Protein AF-A0A8S3T6F4-F1 (afdb_monomer)

Foldseek 3Di:
DDDPPPPPDPPVQQQDKWKKKFFFFFLLQVVQVVQCCVQFVWDWDDDGRMIITIHGLNCLVVNLVRLGTWWMWTFFDKDFQLPFDLDQQVNLQSLLVCLVVGRLPSQVSSLCVQADDPADADSFAPDFDPDLDGADADPPLDDPPPDDPDPPDDPVRVVVVVVVVVVVVVVVVVVVVVVPPPDDDDDDDDDDDPPPVVVVVVVVVVVVVVVVVVVVVVVVVVVVVVVVPPDDDDDDDDDDDDDDDDDDPPADADSNAWEEFEFEDEADDSHSHDRVSSRVSNRSSNCSTRVHHYDPPDGRWYWYWYYYPSMTIITIISDPGISLVVQADQDDPDDDRLSVLLSLVSVVVDDAAAEEEAAAQQLNSNQRSCCVPRVRYAAEYEHQDPVSLVNVVVSQVVQCVVCVVVVHHGGDHHYDYDQLLADPAAFQAHAEYEYEDDQQPRPNHLVVLLVRQLSNVLNCLGRHHAPRHKYKYKYLSPVSNVLSCVLCVLFKDWDDKGFTADPNRGMIITIIDTYNDHRDPVDDRDRDDPDPPDPPPPPPDDDDDD

Structure (mmCIF, N/CA/C/O backbone):
data_AF-A0A8S3T6F4-F1
#
_entry.id   AF-A0A8S3T6F4-F1
#
loop_
_atom_site.group_PDB
_atom_site.id
_atom_site.type_symbol
_atom_site.label_atom_id
_atom_site.label_alt_id
_atom_site.label_comp_id
_atom_site.label_asym_id
_atom_site.label_entity_id
_atom_site.label_seq_id
_atom_site.pdbx_PDB_ins_code
_atom_site.Cartn_x
_atom_site.Cartn_y
_atom_site.Cartn_z
_atom_site.occupancy
_atom_site.B_iso_or_equiv
_atom_site.auth_seq_id
_atom_site.auth_comp_id
_atom_site.auth_asym_id
_atom_site.auth_atom_id
_atom_site.pdbx_PDB_model_num
ATOM 1 N N . MET A 1 1 ? -15.079 15.115 -27.448 1.00 32.78 1 MET A N 1
ATOM 2 C CA . MET A 1 1 ? -14.722 14.180 -28.534 1.00 32.78 1 MET A CA 1
ATOM 3 C C . MET A 1 1 ? -14.204 12.919 -27.876 1.00 32.78 1 MET A C 1
ATOM 5 O O . MET A 1 1 ? -13.242 12.991 -27.125 1.00 32.78 1 MET A O 1
ATOM 9 N N . SER A 1 2 ? -14.937 11.825 -28.042 1.00 28.50 2 SER A N 1
ATOM 10 C CA . SER A 1 2 ? -14.634 10.499 -27.506 1.00 28.50 2 SER A CA 1
ATOM 11 C C . SER A 1 2 ? -13.280 9.999 -28.012 1.00 28.50 2 SER A C 1
ATOM 13 O O . SER A 1 2 ? -12.964 10.148 -29.192 1.00 28.50 2 SER A O 1
ATOM 15 N N . ALA A 1 3 ? -12.480 9.437 -27.105 1.00 27.62 3 ALA A N 1
ATOM 16 C CA . ALA A 1 3 ? -11.196 8.824 -27.418 1.00 27.62 3 ALA A CA 1
ATOM 17 C C . ALA A 1 3 ? -11.380 7.662 -28.414 1.00 27.62 3 ALA A C 1
ATOM 19 O O . ALA A 1 3 ? -12.352 6.915 -28.278 1.00 27.62 3 ALA A O 1
ATOM 20 N N . PRO A 1 4 ? -10.472 7.464 -29.385 1.00 31.56 4 PRO A N 1
ATOM 21 C CA . PRO A 1 4 ? -10.486 6.258 -30.194 1.00 31.56 4 PRO A CA 1
ATOM 22 C C . PRO A 1 4 ? -10.060 5.085 -29.302 1.00 31.56 4 PRO A C 1
ATOM 24 O O . PRO A 1 4 ? -8.898 4.961 -28.914 1.00 31.56 4 PRO A O 1
ATOM 27 N N . THR A 1 5 ? -11.018 4.240 -28.929 1.00 38.88 5 THR A N 1
ATOM 28 C CA . THR A 1 5 ? -10.744 2.914 -28.378 1.00 38.88 5 THR A CA 1
ATOM 29 C C . THR A 1 5 ? -10.064 2.100 -29.468 1.00 38.88 5 THR A C 1
ATOM 31 O O . THR A 1 5 ? -10.650 1.825 -30.514 1.00 38.88 5 THR A O 1
ATOM 34 N N . ASN A 1 6 ? -8.799 1.760 -29.247 1.00 44.47 6 ASN A N 1
ATOM 35 C CA . ASN A 1 6 ? -8.001 0.958 -30.162 1.00 44.47 6 ASN A CA 1
ATOM 36 C C . ASN A 1 6 ? -8.422 -0.519 -30.026 1.00 44.47 6 ASN A C 1
ATOM 38 O O . ASN A 1 6 ? -7.702 -1.333 -29.459 1.00 44.47 6 ASN A O 1
ATOM 42 N N . ASP A 1 7 ? -9.635 -0.844 -30.480 1.00 42.75 7 ASP A N 1
ATOM 43 C CA . ASP A 1 7 ? -10.242 -2.181 -30.362 1.00 42.75 7 ASP A CA 1
ATOM 44 C C . ASP A 1 7 ? -9.826 -3.151 -31.486 1.00 42.75 7 ASP A C 1
ATOM 46 O O . ASP A 1 7 ? -10.358 -4.251 -31.596 1.00 42.75 7 ASP A O 1
ATOM 50 N N . ASN A 1 8 ? -8.817 -2.791 -32.285 1.00 43.25 8 ASN A N 1
ATOM 51 C CA . ASN A 1 8 ? -8.232 -3.649 -33.321 1.00 43.25 8 ASN A CA 1
ATOM 52 C C . ASN A 1 8 ? -7.085 -4.528 -32.780 1.00 43.25 8 ASN A C 1
ATOM 54 O O . ASN A 1 8 ? -6.015 -4.590 -33.380 1.00 43.25 8 ASN A O 1
ATOM 58 N N . MET A 1 9 ? -7.290 -5.208 -31.650 1.00 48.44 9 MET A N 1
ATOM 59 C CA . MET A 1 9 ? -6.456 -6.356 -31.261 1.00 48.44 9 MET A CA 1
ATOM 60 C C . MET A 1 9 ? -7.300 -7.621 -31.372 1.00 48.44 9 MET A C 1
ATOM 62 O O . MET A 1 9 ? -8.424 -7.657 -30.866 1.00 48.44 9 MET A O 1
ATOM 66 N N . SER A 1 10 ? -6.773 -8.645 -32.049 1.00 52.84 10 SER A N 1
ATOM 67 C CA . SER A 1 10 ? -7.457 -9.939 -32.165 1.00 52.84 10 SER A CA 1
ATOM 68 C C . SER A 1 10 ? -7.701 -10.543 -30.774 1.00 52.84 10 SER A C 1
ATOM 70 O O . SER A 1 10 ? -6.951 -10.276 -29.831 1.00 52.84 10 SER A O 1
ATOM 72 N N . THR A 1 11 ? -8.755 -11.345 -30.620 1.00 52.62 11 THR A N 1
ATOM 73 C CA . THR A 1 11 ? -9.091 -12.022 -29.353 1.00 52.62 11 THR A CA 1
ATOM 74 C C . THR A 1 11 ? -7.930 -12.849 -28.791 1.00 52.62 11 THR A C 1
ATOM 76 O O . THR A 1 11 ? -7.793 -12.919 -27.575 1.00 52.62 11 THR A O 1
ATOM 79 N N . ASP A 1 12 ? -7.043 -13.353 -29.652 1.00 56.69 12 ASP A N 1
ATOM 80 C CA . ASP A 1 12 ? -5.862 -14.135 -29.269 1.00 56.69 12 ASP A CA 1
ATOM 81 C C . ASP A 1 12 ? -4.739 -13.281 -28.641 1.00 56.69 12 ASP A C 1
ATOM 83 O O . ASP A 1 12 ? -3.918 -13.787 -27.878 1.00 56.69 12 ASP A O 1
ATOM 87 N N . GLU A 1 13 ? -4.699 -11.967 -28.900 1.00 55.50 13 GLU A N 1
ATOM 88 C CA . GLU A 1 13 ? -3.665 -11.072 -28.354 1.00 55.50 13 GLU A CA 1
ATOM 89 C C . GLU A 1 13 ? -3.994 -10.539 -26.951 1.00 55.50 13 GLU A C 1
ATOM 91 O O . GLU A 1 13 ? -3.082 -10.191 -26.196 1.00 55.50 13 GLU A O 1
ATOM 96 N N . LYS A 1 14 ? -5.279 -10.492 -26.568 1.00 57.66 14 LYS A N 1
ATOM 97 C CA . LYS A 1 14 ? -5.730 -10.009 -25.244 1.00 57.66 14 LYS A CA 1
ATOM 98 C C . LYS A 1 14 ? -5.487 -11.023 -24.111 1.00 57.66 14 LYS A C 1
ATOM 100 O O . LYS A 1 14 ? -5.535 -10.624 -22.940 1.00 57.66 14 LYS A O 1
ATOM 105 N N . ASP A 1 15 ? -5.176 -12.273 -24.463 1.00 73.38 15 ASP A N 1
ATOM 106 C CA . ASP A 1 15 ? -4.877 -13.387 -23.551 1.00 73.38 15 ASP A CA 1
ATOM 107 C C . ASP A 1 15 ? -3.374 -13.618 -23.317 1.00 73.38 15 ASP A C 1
ATOM 109 O O . ASP A 1 15 ? -2.997 -14.432 -22.470 1.00 73.38 15 ASP A O 1
ATOM 113 N N . ILE A 1 16 ? -2.496 -12.869 -23.999 1.00 89.88 16 ILE A N 1
ATOM 114 C CA . ILE A 1 16 ? -1.055 -12.908 -23.726 1.00 89.88 16 ILE A CA 1
ATOM 115 C C . ILE A 1 16 ? -0.820 -12.493 -22.269 1.00 89.88 16 ILE A C 1
ATOM 117 O O . ILE A 1 16 ? -1.254 -11.425 -21.823 1.00 89.88 16 ILE A O 1
ATOM 121 N N . LEU A 1 17 ? -0.135 -13.356 -21.520 1.00 94.56 17 LEU A N 1
ATOM 122 C CA . LEU A 1 17 ? 0.206 -13.112 -20.125 1.00 94.56 17 LEU A CA 1
ATOM 123 C C . LEU A 1 17 ? 1.439 -12.211 -20.029 1.00 94.56 17 LEU A C 1
ATOM 125 O O . LEU A 1 17 ? 2.439 -12.439 -20.703 1.00 94.56 17 LEU A O 1
ATOM 129 N N . CYS A 1 18 ? 1.386 -11.237 -19.129 1.00 96.81 18 CYS A N 1
ATOM 130 C CA . CYS A 1 18 ? 2.529 -10.441 -18.702 1.00 96.81 18 CYS A CA 1
ATOM 131 C C . CYS A 1 18 ? 2.726 -10.560 -17.187 1.00 96.81 18 CYS A C 1
ATOM 133 O O . CYS A 1 18 ? 1.785 -10.862 -16.444 1.00 96.81 18 CYS A O 1
ATOM 135 N N . GLU A 1 19 ? 3.942 -10.282 -16.722 1.00 97.94 19 GLU A N 1
ATOM 136 C CA . GLU A 1 19 ? 4.251 -10.201 -15.296 1.00 97.94 19 GLU A CA 1
ATOM 137 C C . GLU A 1 19 ? 4.238 -8.744 -14.834 1.00 97.94 19 GLU A C 1
ATOM 139 O O . GLU A 1 19 ? 4.953 -7.898 -15.370 1.00 97.94 19 GLU A O 1
ATOM 144 N N . ILE A 1 20 ? 3.428 -8.443 -13.821 1.00 98.19 20 ILE A N 1
ATOM 145 C CA . ILE A 1 20 ? 3.392 -7.138 -13.166 1.00 98.19 20 ILE A CA 1
ATOM 146 C C . ILE A 1 20 ? 4.025 -7.261 -11.791 1.00 98.19 20 ILE A C 1
ATOM 148 O O . ILE A 1 20 ? 3.497 -7.931 -10.908 1.00 98.19 20 ILE A O 1
ATOM 152 N N . GLU A 1 21 ? 5.137 -6.573 -11.585 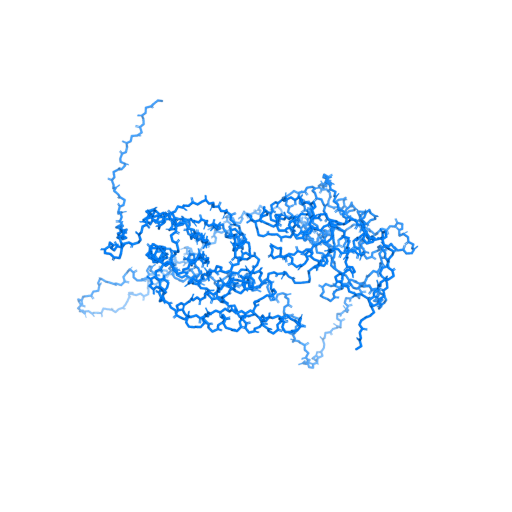1.00 97.56 21 GLU A N 1
ATOM 153 C CA . GLU A 1 21 ? 5.723 -6.405 -10.267 1.00 97.56 21 GLU A CA 1
ATOM 154 C C . GLU A 1 21 ? 5.086 -5.209 -9.562 1.00 97.56 21 GLU A C 1
ATOM 156 O O . GLU A 1 21 ? 5.037 -4.105 -10.104 1.00 97.56 21 GLU A O 1
ATOM 161 N N . ALA A 1 22 ? 4.638 -5.406 -8.325 1.00 97.62 22 ALA A N 1
ATOM 162 C CA . ALA A 1 22 ? 4.055 -4.358 -7.509 1.00 97.62 22 ALA A CA 1
ATOM 163 C C . ALA A 1 22 ? 4.730 -4.259 -6.136 1.00 97.62 22 ALA A C 1
ATOM 165 O O . ALA A 1 22 ? 4.942 -5.263 -5.453 1.00 97.62 22 ALA A O 1
ATOM 166 N N . THR A 1 23 ? 5.050 -3.038 -5.699 1.00 96.06 23 THR A N 1
ATOM 167 C CA . THR A 1 23 ? 5.551 -2.798 -4.338 1.00 96.06 23 THR A CA 1
ATOM 168 C C . THR A 1 23 ? 4.403 -2.786 -3.340 1.00 96.06 23 THR A C 1
ATOM 170 O O . THR A 1 23 ? 3.370 -2.166 -3.591 1.00 96.06 23 THR A O 1
ATOM 173 N N . VAL A 1 24 ? 4.618 -3.404 -2.184 1.00 96.31 24 VAL A N 1
ATOM 174 C CA . VAL A 1 24 ? 3.663 -3.521 -1.076 1.00 96.31 24 VAL A CA 1
ATOM 175 C C . VAL A 1 24 ? 4.376 -3.133 0.219 1.00 96.31 24 VAL A C 1
ATOM 177 O O . VAL A 1 24 ? 5.590 -3.298 0.355 1.00 96.31 24 VAL A O 1
ATOM 180 N N . THR A 1 25 ? 3.636 -2.625 1.204 1.00 95.38 25 THR A N 1
ATOM 181 C CA . THR A 1 25 ? 4.200 -2.416 2.544 1.00 95.38 25 THR A CA 1
ATOM 182 C C . THR A 1 25 ? 4.662 -3.754 3.125 1.00 95.38 25 THR A C 1
ATOM 184 O O . THR A 1 25 ? 3.877 -4.695 3.221 1.00 95.38 25 THR A O 1
ATOM 187 N N . THR A 1 26 ? 5.933 -3.845 3.526 1.00 95.69 26 THR A N 1
ATOM 188 C CA . THR A 1 26 ? 6.491 -5.087 4.077 1.00 95.69 26 THR A CA 1
ATOM 189 C C . THR A 1 26 ? 5.667 -5.582 5.261 1.00 95.69 26 THR A C 1
ATOM 191 O O . THR A 1 26 ? 5.359 -4.786 6.148 1.00 95.69 26 THR A O 1
ATOM 194 N N . GLY A 1 27 ? 5.362 -6.879 5.285 1.00 95.75 27 GLY A N 1
ATOM 195 C CA . GLY A 1 27 ? 4.480 -7.539 6.248 1.00 95.75 27 GLY A CA 1
ATOM 196 C C . GLY A 1 27 ? 3.077 -7.818 5.701 1.00 95.75 27 GLY A C 1
ATOM 197 O O . GLY A 1 27 ? 2.398 -8.711 6.201 1.00 95.75 27 GLY A O 1
ATOM 198 N N . PHE A 1 28 ? 2.645 -7.084 4.673 1.00 97.44 28 PHE A N 1
ATOM 199 C CA . PHE A 1 28 ? 1.325 -7.224 4.054 1.00 97.44 28 PHE A CA 1
ATOM 200 C C . PHE A 1 28 ? 1.338 -7.939 2.704 1.00 97.44 28 PHE A C 1
ATOM 202 O O . PHE A 1 28 ? 0.341 -7.946 1.988 1.00 97.44 28 PHE A O 1
ATOM 209 N N . GLU A 1 29 ? 2.444 -8.565 2.331 1.00 97.75 29 GLU A N 1
ATOM 210 C CA . GLU A 1 29 ? 2.539 -9.287 1.070 1.00 97.75 29 GLU A CA 1
ATOM 211 C C . GLU A 1 29 ? 1.536 -10.453 0.962 1.00 97.75 29 GLU A C 1
ATOM 213 O O . GLU A 1 29 ? 0.907 -10.564 -0.092 1.00 97.75 29 GLU A O 1
ATOM 218 N N . PRO A 1 30 ? 1.267 -11.251 2.022 1.00 97.00 30 PRO A N 1
ATOM 219 C CA . PRO A 1 30 ? 0.198 -12.255 1.984 1.00 97.00 30 PRO A CA 1
ATOM 220 C C . PRO A 1 30 ? -1.181 -11.626 1.760 1.00 97.00 30 PRO A C 1
ATOM 222 O O . PRO A 1 30 ? -1.988 -12.124 0.981 1.00 97.00 30 PRO A O 1
ATOM 225 N N . THR A 1 31 ? -1.426 -10.478 2.393 1.00 97.12 31 THR A N 1
ATOM 226 C CA . THR A 1 31 ? -2.651 -9.702 2.217 1.00 97.12 31 THR A CA 1
ATOM 227 C C . THR A 1 31 ? -2.758 -9.245 0.754 1.00 97.12 31 THR A C 1
ATOM 229 O O . THR A 1 31 ? -3.763 -9.511 0.106 1.00 97.12 31 THR A O 1
ATOM 232 N N . ALA A 1 32 ? -1.728 -8.647 0.164 1.00 97.75 32 ALA A N 1
ATOM 233 C CA . ALA A 1 32 ? -1.758 -8.243 -1.244 1.00 97.75 32 ALA A CA 1
ATOM 234 C C . ALA A 1 32 ? -1.959 -9.421 -2.218 1.00 97.75 32 ALA A C 1
ATOM 236 O O . ALA A 1 32 ? -2.707 -9.292 -3.185 1.00 97.75 32 ALA A O 1
ATOM 237 N N . MET A 1 33 ? -1.342 -10.572 -1.936 1.00 97.88 33 MET A N 1
ATOM 238 C CA . MET A 1 33 ? -1.518 -11.805 -2.706 1.00 97.88 33 MET A CA 1
ATOM 239 C C . MET A 1 33 ? -2.976 -12.276 -2.706 1.00 97.88 33 MET A C 1
ATOM 241 O O . MET A 1 33 ? -3.534 -12.512 -3.771 1.00 97.88 33 MET A O 1
ATOM 245 N N . GLU A 1 34 ? -3.606 -12.371 -1.534 1.00 97.38 34 GLU A N 1
ATOM 246 C CA . GLU A 1 34 ? -5.021 -12.748 -1.417 1.00 97.38 34 GLU A CA 1
ATOM 247 C C . GLU A 1 34 ? -5.935 -11.820 -2.236 1.00 97.38 34 GLU A C 1
ATOM 249 O O . GLU A 1 34 ? -6.798 -12.310 -2.956 1.00 97.38 34 GLU A O 1
ATOM 254 N N . GLU A 1 35 ? -5.718 -10.495 -2.189 1.00 97.75 35 GLU A N 1
ATOM 255 C CA . GLU A 1 35 ? -6.512 -9.541 -2.986 1.00 97.75 35 GLU A CA 1
ATOM 256 C C . GLU A 1 35 ? -6.341 -9.779 -4.489 1.00 97.75 35 GLU A C 1
ATOM 258 O O . GLU A 1 35 ? -7.311 -9.759 -5.246 1.00 97.75 35 GLU A O 1
ATOM 263 N N . ALA A 1 36 ? -5.098 -9.973 -4.927 1.00 97.56 36 ALA A N 1
ATOM 264 C CA . ALA A 1 36 ? -4.776 -10.203 -6.325 1.00 97.56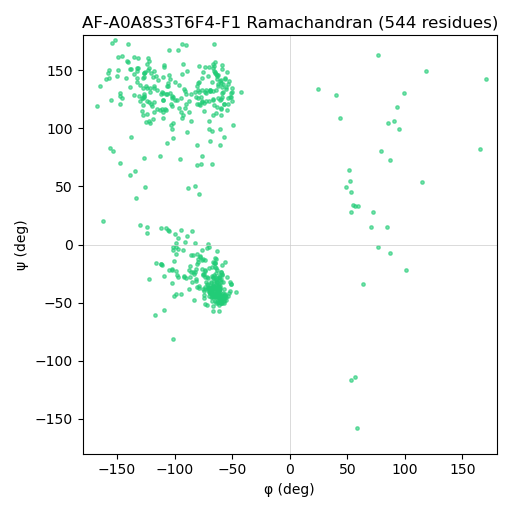 36 ALA A CA 1
ATOM 265 C C . ALA A 1 36 ? -5.411 -11.500 -6.849 1.00 97.56 36 ALA A C 1
ATOM 267 O O . ALA A 1 36 ? -5.987 -11.505 -7.938 1.00 97.56 36 ALA A O 1
ATOM 268 N N . VAL A 1 37 ? -5.356 -12.579 -6.064 1.00 97.44 37 VAL A N 1
ATOM 269 C CA . VAL A 1 37 ? -6.006 -13.854 -6.398 1.00 97.44 37 VAL A CA 1
ATOM 270 C C . VAL A 1 37 ? -7.523 -13.673 -6.466 1.00 97.44 37 VAL A C 1
ATOM 272 O O . VAL A 1 37 ? -8.127 -14.034 -7.471 1.00 97.44 37 VAL A O 1
ATOM 275 N N . GLU A 1 38 ? -8.131 -13.045 -5.457 1.00 96.50 38 GLU A N 1
ATOM 276 C CA . GLU A 1 38 ? -9.580 -12.816 -5.381 1.00 96.50 38 GLU A CA 1
ATOM 277 C C . GLU A 1 38 ? -10.107 -11.977 -6.556 1.00 96.50 38 GLU A C 1
ATOM 279 O O . GLU A 1 38 ? -11.078 -12.352 -7.210 1.00 96.50 38 GLU A O 1
ATOM 284 N N . LYS A 1 39 ? -9.466 -10.839 -6.848 1.00 96.56 39 LYS A N 1
ATOM 285 C CA . LYS A 1 39 ? -9.987 -9.864 -7.819 1.00 96.56 39 LYS A CA 1
ATOM 286 C C . LYS A 1 39 ? -9.581 -10.147 -9.259 1.00 96.56 39 LYS A C 1
ATOM 288 O O . LYS A 1 39 ? -10.281 -9.729 -10.184 1.00 96.56 39 LYS A O 1
ATOM 293 N N . LEU A 1 40 ? -8.432 -10.788 -9.474 1.00 96.38 40 LEU A N 1
ATOM 294 C CA . LEU A 1 40 ? -7.852 -10.945 -10.811 1.00 96.38 40 LEU A CA 1
ATOM 295 C C . LEU A 1 40 ? -7.757 -12.402 -11.263 1.00 96.38 40 LEU A C 1
ATOM 297 O O . LEU A 1 40 ? -7.619 -12.621 -12.472 1.00 96.38 40 LEU A O 1
ATOM 301 N N . ASN A 1 41 ? -7.883 -13.364 -10.339 1.00 94.88 41 ASN A N 1
ATOM 302 C CA . ASN A 1 41 ? -7.570 -14.778 -10.556 1.00 94.88 41 ASN A CA 1
ATOM 303 C C . ASN A 1 41 ? -6.143 -14.956 -11.107 1.00 94.88 41 ASN A C 1
ATOM 305 O O . ASN A 1 41 ? -5.933 -15.622 -12.119 1.00 94.88 41 ASN A O 1
ATOM 309 N N . ALA A 1 42 ? -5.187 -14.245 -10.503 1.00 93.44 42 ALA A N 1
ATOM 310 C CA . ALA A 1 42 ? -3.795 -14.202 -10.939 1.00 93.44 42 ALA A CA 1
ATOM 311 C C . ALA A 1 42 ? -2.938 -15.236 -10.198 1.00 93.44 42 ALA A C 1
ATOM 313 O O . ALA A 1 42 ? -3.135 -15.474 -9.007 1.00 93.44 42 ALA A O 1
ATOM 314 N N . GLU A 1 43 ? -1.930 -15.779 -10.880 1.00 96.25 43 GLU A N 1
ATOM 315 C CA . GLU A 1 43 ? -0.806 -16.441 -10.214 1.00 96.25 43 GLU A CA 1
ATOM 316 C C . GLU A 1 43 ? 0.087 -15.363 -9.589 1.00 96.25 43 GLU A C 1
ATOM 318 O O . GLU A 1 43 ? 0.417 -14.370 -10.246 1.00 96.25 43 GLU A O 1
ATOM 323 N N . VAL A 1 44 ? 0.451 -15.528 -8.316 1.00 97.50 44 VAL A N 1
ATOM 324 C CA . VAL A 1 44 ? 1.190 -14.509 -7.565 1.00 97.50 44 VAL A CA 1
ATOM 325 C C . VAL A 1 44 ? 2.387 -15.128 -6.863 1.00 97.50 44 VAL A C 1
ATOM 327 O O . VAL A 1 44 ? 2.247 -16.074 -6.091 1.00 97.50 44 VAL A O 1
ATOM 330 N N . SER A 1 45 ? 3.561 -14.536 -7.072 1.00 96.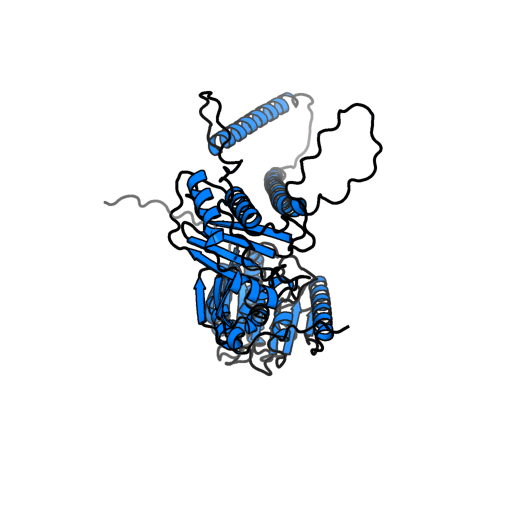69 45 SER A N 1
ATOM 331 C CA . SER A 1 45 ? 4.744 -14.805 -6.257 1.00 96.69 45 SER A CA 1
ATOM 332 C C . SER A 1 45 ? 5.016 -13.644 -5.304 1.00 96.69 45 SER A C 1
ATOM 334 O O . SER A 1 45 ? 4.757 -12.477 -5.607 1.00 96.69 45 SER A O 1
ATOM 336 N N . VAL A 1 46 ? 5.520 -13.973 -4.116 1.00 96.50 46 VAL A N 1
ATOM 337 C CA . VAL A 1 46 ? 5.724 -13.026 -3.019 1.00 96.50 46 VAL A CA 1
ATOM 338 C C . VAL A 1 46 ? 7.204 -12.950 -2.670 1.00 96.50 46 VAL A C 1
ATOM 340 O O . VAL A 1 46 ? 7.885 -13.964 -2.541 1.00 96.50 46 VAL A O 1
ATOM 343 N N . SER A 1 47 ? 7.696 -11.734 -2.464 1.00 92.75 47 SER A N 1
ATOM 344 C CA . SER A 1 47 ? 9.011 -11.466 -1.881 1.00 92.75 47 SER A CA 1
ATOM 345 C C . SER A 1 47 ? 8.908 -10.275 -0.931 1.00 92.75 47 SER A C 1
ATOM 347 O O . SER A 1 47 ? 7.866 -9.632 -0.826 1.00 92.75 47 SER A O 1
ATOM 349 N N . ARG A 1 48 ? 9.969 -9.964 -0.186 1.00 92.00 48 ARG A N 1
ATOM 350 C CA . ARG A 1 48 ? 9.908 -8.903 0.825 1.00 92.00 48 ARG A CA 1
ATOM 351 C C . ARG A 1 48 ? 9.555 -7.542 0.202 1.00 92.00 48 ARG A C 1
ATOM 353 O O . ARG A 1 48 ? 10.330 -6.975 -0.562 1.00 92.00 48 ARG A O 1
ATOM 360 N N . GLY A 1 49 ? 8.414 -6.991 0.605 1.00 93.81 49 GLY A N 1
ATOM 361 C CA . GLY A 1 49 ? 7.857 -5.717 0.152 1.00 93.81 49 GLY A CA 1
ATOM 362 C C . GLY A 1 49 ? 7.341 -5.721 -1.286 1.00 93.81 49 GLY A C 1
ATOM 363 O O . GLY A 1 49 ? 7.172 -4.642 -1.856 1.00 93.81 49 GLY A O 1
ATOM 364 N N . ARG A 1 50 ? 7.150 -6.891 -1.911 1.00 95.31 50 ARG A N 1
ATOM 365 C CA . ARG A 1 50 ? 6.764 -6.992 -3.325 1.00 95.31 50 ARG A CA 1
ATOM 366 C C . ARG A 1 50 ? 5.916 -8.225 -3.615 1.00 95.31 50 ARG A C 1
ATOM 368 O O . ARG A 1 50 ? 6.103 -9.283 -3.018 1.00 95.31 50 ARG A O 1
ATOM 375 N N . ILE A 1 51 ? 5.054 -8.092 -4.612 1.00 97.62 51 ILE A N 1
ATOM 376 C CA . ILE A 1 51 ? 4.379 -9.213 -5.263 1.00 97.62 51 ILE A CA 1
ATOM 377 C C . ILE A 1 51 ? 4.614 -9.135 -6.772 1.00 97.62 51 ILE A C 1
ATOM 379 O O . ILE A 1 51 ? 4.739 -8.037 -7.315 1.00 97.62 51 ILE A O 1
ATOM 383 N N . ILE A 1 52 ? 4.683 -10.277 -7.445 1.00 97.75 52 ILE A N 1
ATOM 384 C CA . ILE A 1 52 ? 4.701 -10.360 -8.909 1.00 97.75 52 ILE A CA 1
ATOM 385 C C . ILE A 1 52 ? 3.457 -11.132 -9.325 1.00 97.75 52 ILE A C 1
ATOM 387 O O . ILE A 1 52 ? 3.250 -12.251 -8.860 1.00 97.75 52 ILE A O 1
ATOM 391 N N . LEU A 1 53 ? 2.626 -10.511 -10.157 1.00 97.75 53 LEU A N 1
ATOM 392 C CA . LEU A 1 53 ? 1.357 -11.042 -10.631 1.00 97.75 53 LEU A CA 1
ATOM 393 C C . LEU A 1 53 ? 1.487 -11.433 -12.099 1.00 97.75 53 LEU A C 1
ATOM 395 O O . LEU A 1 53 ? 1.869 -10.597 -12.916 1.00 97.75 53 LEU A O 1
ATOM 399 N N . LYS A 1 54 ? 1.085 -12.649 -12.453 1.00 97.50 54 LYS A N 1
ATOM 400 C CA . LYS A 1 54 ? 0.933 -13.055 -13.849 1.00 97.50 54 LYS A CA 1
ATOM 401 C C . LYS A 1 54 ? -0.513 -12.841 -14.279 1.00 97.50 54 LYS A C 1
ATOM 403 O O . LYS A 1 54 ? -1.425 -13.476 -13.747 1.00 97.50 54 LYS A O 1
ATOM 408 N N . VAL A 1 55 ? -0.733 -11.917 -15.211 1.00 96.75 55 VAL A N 1
ATOM 409 C CA . VAL A 1 55 ? -2.074 -11.513 -15.663 1.00 96.75 55 VAL A CA 1
ATOM 410 C C . VAL A 1 55 ? -2.119 -11.345 -17.181 1.00 96.75 55 VAL A C 1
ATOM 412 O O . VAL A 1 55 ? -1.107 -10.968 -17.768 1.00 96.75 55 VAL A O 1
ATOM 415 N N . PRO A 1 56 ? -3.277 -11.566 -17.831 1.00 96.50 56 PRO A N 1
ATOM 416 C CA . PRO A 1 56 ? -3.483 -11.138 -19.211 1.00 96.50 56 PRO A CA 1
ATOM 417 C C . PRO A 1 56 ? -3.239 -9.635 -19.355 1.00 96.50 56 PRO A C 1
ATOM 419 O O . PRO A 1 56 ? -3.633 -8.866 -18.470 1.00 96.50 56 PRO A O 1
ATOM 422 N N . ILE A 1 57 ? -2.659 -9.207 -20.479 1.00 95.81 57 ILE A N 1
ATOM 423 C CA . ILE A 1 57 ? -2.401 -7.785 -20.772 1.00 95.81 57 ILE A CA 1
ATOM 424 C C . ILE A 1 57 ? -3.679 -6.946 -20.601 1.00 95.81 57 ILE A C 1
ATOM 426 O O . ILE A 1 57 ? -3.657 -5.897 -19.962 1.00 95.81 57 ILE A O 1
ATOM 430 N N . SER A 1 58 ? -4.830 -7.465 -21.030 1.00 93.56 58 SER A N 1
ATOM 431 C CA . SER A 1 58 ? -6.142 -6.816 -20.870 1.00 93.56 58 SER A CA 1
ATOM 432 C C . SER A 1 58 ? -6.550 -6.513 -19.413 1.00 93.56 58 SER A C 1
ATOM 434 O O . SER A 1 58 ? -7.440 -5.696 -19.166 1.00 93.56 58 SER A O 1
ATOM 436 N N . LYS A 1 59 ? -5.914 -7.145 -18.416 1.00 95.50 59 LYS A N 1
ATOM 437 C CA . LYS A 1 59 ? -6.156 -6.911 -16.982 1.00 95.50 59 LYS A CA 1
ATOM 438 C C . LYS A 1 59 ? -5.134 -5.973 -16.328 1.00 95.50 59 LYS A C 1
ATOM 440 O O . LYS A 1 59 ? -5.280 -5.692 -15.139 1.00 95.50 59 LYS A O 1
ATOM 445 N N . VAL A 1 60 ? -4.153 -5.434 -17.056 1.00 96.38 60 VAL A N 1
ATOM 446 C CA . VAL A 1 60 ? -3.095 -4.571 -16.487 1.00 96.38 60 VAL A CA 1
ATOM 447 C C . VAL A 1 60 ? -3.671 -3.357 -15.752 1.00 96.38 60 VAL A C 1
ATOM 449 O O . VAL A 1 60 ? -3.274 -3.085 -14.619 1.00 96.38 60 VAL A O 1
ATOM 452 N N . LYS A 1 61 ? -4.681 -2.675 -16.317 1.00 95.38 61 LYS A N 1
ATOM 453 C CA . LYS A 1 61 ? -5.369 -1.567 -15.622 1.00 95.38 61 LYS A CA 1
ATOM 454 C C . LYS A 1 61 ? -5.971 -1.987 -14.283 1.00 95.38 61 LYS A C 1
ATOM 456 O O . LYS A 1 61 ? -5.885 -1.230 -13.323 1.00 95.38 61 LYS A O 1
ATOM 461 N N . LYS A 1 62 ? -6.535 -3.195 -14.198 1.00 96.38 62 LYS A N 1
ATOM 462 C CA . LYS A 1 62 ? -7.159 -3.705 -12.967 1.00 96.38 62 LYS A CA 1
ATOM 463 C C . LYS A 1 62 ? -6.133 -3.954 -11.860 1.00 96.38 62 LYS A C 1
ATOM 465 O O . LYS A 1 62 ? -6.467 -3.825 -10.687 1.00 96.38 62 LYS A O 1
ATOM 470 N N . VAL A 1 63 ? -4.869 -4.235 -12.199 1.00 97.38 63 VAL A N 1
ATOM 471 C CA . VAL A 1 63 ? -3.784 -4.301 -11.200 1.00 97.38 63 VAL A CA 1
ATOM 472 C C . VAL A 1 63 ? -3.590 -2.941 -10.521 1.00 97.38 63 VAL A C 1
ATOM 474 O O . VAL A 1 63 ? -3.409 -2.872 -9.307 1.00 97.38 63 VAL A O 1
ATOM 477 N N . LEU A 1 64 ? -3.717 -1.845 -11.277 1.00 96.38 64 LEU A N 1
ATOM 478 C CA . LEU A 1 64 ? -3.645 -0.480 -10.745 1.00 96.38 64 LEU A CA 1
ATOM 479 C C . LEU A 1 64 ? -4.866 -0.078 -9.911 1.00 96.38 64 LEU A C 1
ATOM 481 O O . LEU A 1 64 ? -4.873 1.027 -9.372 1.00 96.38 64 LEU A O 1
ATOM 485 N N . GLU A 1 65 ? -5.882 -0.929 -9.788 1.00 95.50 65 GLU A N 1
ATOM 486 C CA . GLU A 1 65 ? -7.052 -0.715 -8.928 1.00 95.50 65 GLU A CA 1
ATOM 487 C C . GLU A 1 65 ? -6.939 -1.467 -7.596 1.00 95.50 65 GLU A C 1
ATOM 489 O O . GLU A 1 65 ? -7.740 -1.232 -6.690 1.00 95.50 65 GLU A O 1
ATOM 494 N N . LEU A 1 66 ? -5.928 -2.332 -7.440 1.00 97.19 66 LEU A N 1
ATOM 495 C CA . LEU A 1 66 ? -5.658 -3.006 -6.175 1.00 97.19 66 LEU A CA 1
ATOM 496 C C . LEU A 1 66 ? -5.371 -1.972 -5.076 1.00 97.19 66 LEU A C 1
ATOM 498 O O . LEU A 1 66 ? -4.692 -0.952 -5.287 1.00 97.19 66 LEU A O 1
ATOM 502 N N . GLY A 1 67 ? -5.920 -2.231 -3.891 1.00 96.56 67 GLY A N 1
ATOM 503 C CA . GLY A 1 67 ? -5.780 -1.359 -2.730 1.00 96.56 67 GLY A CA 1
ATOM 504 C C . GLY A 1 67 ? -4.489 -1.614 -1.952 1.00 96.56 67 GLY A C 1
ATOM 505 O O . GLY A 1 67 ? -4.006 -0.718 -1.262 1.00 96.56 67 GLY A O 1
ATOM 506 N N . CYS A 1 68 ? -3.903 -2.812 -2.068 1.00 96.94 68 CYS A N 1
ATOM 507 C CA . CYS A 1 68 ? -2.706 -3.192 -1.318 1.00 96.94 68 CYS A CA 1
ATOM 508 C C . CYS A 1 68 ? -1.380 -2.668 -1.899 1.00 96.94 68 CYS A C 1
ATOM 510 O O . CYS A 1 68 ? -0.367 -2.707 -1.196 1.00 96.94 68 CYS A O 1
ATOM 512 N N . VAL A 1 69 ? -1.361 -2.221 -3.159 1.00 96.75 69 VAL A N 1
ATOM 513 C CA . VAL A 1 69 ? -0.131 -1.944 -3.925 1.00 96.75 69 VAL A CA 1
ATOM 514 C C . VAL A 1 69 ? 0.177 -0.449 -4.046 1.00 96.75 69 VAL A C 1
ATOM 516 O O . VAL A 1 69 ? -0.721 0.373 -4.216 1.00 96.75 69 VAL A O 1
ATOM 519 N N . ASP A 1 70 ? 1.465 -0.101 -3.989 1.00 95.00 70 ASP A N 1
ATOM 520 C CA . ASP A 1 70 ? 1.968 1.281 -4.016 1.00 95.00 70 ASP A CA 1
ATOM 521 C C . ASP A 1 70 ? 2.494 1.713 -5.395 1.00 95.00 70 ASP A C 1
ATOM 523 O O . ASP A 1 70 ? 2.243 2.834 -5.822 1.00 95.00 70 ASP A O 1
ATOM 527 N N . ASN A 1 71 ? 3.274 0.884 -6.081 1.00 96.38 71 ASN A N 1
ATOM 528 C CA . ASN A 1 71 ? 3.848 1.182 -7.398 1.00 96.38 71 ASN A CA 1
ATOM 529 C C . ASN A 1 71 ? 3.819 -0.099 -8.212 1.00 96.38 71 ASN A C 1
ATOM 531 O O . ASN A 1 71 ? 4.050 -1.165 -7.641 1.00 96.38 71 ASN A O 1
ATOM 535 N N . CYS A 1 72 ? 3.561 0.006 -9.510 1.00 97.88 72 CYS A N 1
ATOM 536 C CA . CYS A 1 72 ? 3.449 -1.147 -10.396 1.00 97.88 72 CYS A CA 1
ATOM 537 C C . CYS A 1 72 ? 4.357 -0.974 -11.610 1.00 97.88 72 CYS A C 1
ATOM 539 O O . CYS A 1 72 ? 4.495 0.130 -12.143 1.00 97.88 72 CYS A O 1
ATOM 541 N N . TYR A 1 73 ? 4.934 -2.082 -12.056 1.00 97.44 73 TYR A N 1
ATOM 542 C CA . TYR A 1 73 ? 5.866 -2.151 -13.170 1.00 97.44 73 TYR A CA 1
ATOM 543 C C . TYR A 1 73 ? 5.543 -3.390 -13.996 1.00 97.44 73 TYR A C 1
ATOM 545 O O . TYR A 1 73 ? 5.352 -4.457 -13.420 1.00 97.44 73 TYR A O 1
ATOM 553 N N . VAL A 1 74 ? 5.510 -3.284 -15.322 1.00 98.00 74 VAL A N 1
ATOM 554 C CA . VAL A 1 74 ? 5.534 -4.489 -16.161 1.00 98.00 74 VAL A CA 1
ATOM 555 C C . VAL A 1 74 ? 6.966 -4.998 -16.217 1.00 98.00 74 VAL A C 1
ATOM 557 O O . VAL A 1 74 ? 7.866 -4.269 -16.632 1.00 98.00 74 VAL A O 1
ATOM 560 N N . LEU A 1 75 ? 7.186 -6.224 -15.754 1.00 97.62 75 LEU A N 1
ATOM 561 C CA . LEU A 1 75 ? 8.479 -6.884 -15.797 1.00 97.62 75 LEU A CA 1
ATOM 562 C C . LEU A 1 75 ? 8.701 -7.438 -17.205 1.00 97.62 75 LEU A C 1
ATOM 564 O O . LEU A 1 75 ? 7.868 -8.162 -17.738 1.00 97.62 75 LEU A O 1
ATOM 568 N N . MET A 1 76 ? 9.824 -7.071 -17.809 1.00 97.81 76 MET A N 1
ATOM 569 C CA . MET A 1 76 ? 10.160 -7.429 -19.190 1.00 97.81 76 MET A CA 1
ATOM 570 C C . MET A 1 76 ? 11.287 -8.451 -19.244 1.00 97.81 76 MET A C 1
ATOM 572 O O . MET A 1 76 ? 11.421 -9.200 -20.204 1.00 97.81 76 MET A O 1
ATOM 576 N N . THR A 1 77 ? 12.153 -8.462 -18.232 1.00 96.88 77 THR A N 1
ATOM 577 C CA . THR A 1 77 ? 13.244 -9.429 -18.119 1.00 96.88 77 THR A CA 1
ATOM 578 C C . THR A 1 77 ? 13.671 -9.571 -16.674 1.00 96.88 77 THR A C 1
ATOM 580 O O . THR A 1 77 ? 13.749 -8.586 -15.935 1.00 96.88 77 THR A O 1
ATOM 583 N N . LYS A 1 78 ? 14.011 -10.803 -16.303 1.00 95.81 78 LYS A N 1
ATOM 584 C CA . LYS A 1 78 ? 14.685 -11.151 -15.060 1.00 95.81 78 LYS A CA 1
ATOM 585 C C . LYS A 1 78 ? 15.879 -12.035 -15.395 1.00 95.81 78 LYS A C 1
ATOM 587 O O . LYS A 1 78 ? 15.713 -13.083 -16.010 1.00 95.81 78 LYS A O 1
ATOM 592 N N . VAL A 1 79 ? 17.065 -11.619 -14.973 1.00 96.12 79 VAL A N 1
ATOM 593 C CA . VAL A 1 79 ? 18.289 -12.411 -15.070 1.00 96.12 79 VAL A CA 1
ATOM 594 C C . VAL A 1 79 ? 18.778 -12.662 -13.659 1.00 96.12 79 VAL A C 1
ATOM 596 O O . VAL A 1 79 ? 19.137 -11.720 -12.954 1.00 96.12 79 VAL A O 1
ATOM 599 N N . SER A 1 80 ? 18.752 -13.926 -13.252 1.00 94.12 80 SER A N 1
ATOM 600 C CA . SER A 1 80 ? 19.362 -14.350 -11.999 1.00 94.12 80 SER A CA 1
ATOM 601 C C . SER A 1 80 ? 20.812 -14.734 -12.209 1.00 94.12 80 SER A C 1
ATOM 603 O O . SER A 1 80 ? 21.168 -15.203 -13.288 1.00 94.12 80 SER A O 1
ATOM 605 N N . ASP A 1 81 ? 21.629 -14.532 -11.176 1.00 92.50 81 ASP A N 1
ATOM 606 C CA . ASP A 1 81 ? 23.076 -14.761 -11.241 1.00 92.50 81 ASP A CA 1
ATOM 607 C C . ASP A 1 81 ? 23.714 -14.028 -12.439 1.00 92.50 81 ASP A C 1
ATOM 609 O O . ASP A 1 81 ? 24.379 -14.598 -13.305 1.00 92.50 81 ASP A O 1
ATOM 613 N N . PHE A 1 82 ? 23.477 -12.716 -12.510 1.00 93.75 82 PHE A N 1
ATOM 614 C CA . PHE A 1 82 ? 24.075 -11.826 -13.499 1.00 93.75 82 PHE A CA 1
ATOM 615 C C . PHE A 1 82 ? 25.600 -11.739 -13.341 1.00 93.75 82 PHE A C 1
ATOM 617 O O . PHE A 1 82 ? 26.257 -11.268 -14.259 1.00 93.75 82 PHE A O 1
ATOM 624 N N . LYS A 1 83 ? 26.195 -12.232 -12.245 1.00 90.88 83 LYS A N 1
ATOM 625 C CA . LYS A 1 83 ? 27.651 -12.320 -12.019 1.00 90.88 83 LYS A CA 1
ATOM 626 C C . LYS A 1 83 ? 28.370 -10.995 -12.250 1.00 90.88 83 LYS A C 1
ATOM 628 O O . LYS A 1 83 ? 29.150 -10.890 -13.195 1.00 90.88 83 LYS A O 1
ATOM 633 N N . PHE A 1 84 ? 28.097 -9.964 -11.458 1.00 93.31 84 PHE A N 1
ATOM 634 C CA . PHE A 1 84 ? 28.836 -8.709 -11.624 1.00 93.31 84 PHE A CA 1
ATOM 635 C C . PHE A 1 84 ? 30.343 -8.911 -11.394 1.00 93.31 84 PHE A C 1
ATOM 637 O O . PHE A 1 84 ? 30.754 -9.668 -10.518 1.00 93.31 84 PHE A O 1
ATOM 644 N N . SER A 1 85 ? 31.156 -8.235 -12.206 1.00 91.19 85 SER A N 1
ATOM 645 C CA . SER A 1 85 ? 32.620 -8.293 -12.146 1.00 91.19 85 SER A CA 1
ATOM 646 C C . SER A 1 85 ? 33.171 -7.170 -11.263 1.00 91.19 85 SER A C 1
ATOM 648 O O . SER A 1 85 ? 32.551 -6.109 -11.111 1.00 91.19 85 SER A O 1
ATOM 650 N N . GLU A 1 86 ? 34.367 -7.375 -10.706 1.00 90.12 86 GLU A N 1
ATOM 651 C CA . GLU A 1 86 ? 35.130 -6.293 -10.069 1.00 90.12 86 GLU A CA 1
ATOM 652 C C . GLU A 1 86 ? 35.527 -5.215 -11.088 1.00 90.12 86 GLU A C 1
ATOM 654 O O . GLU A 1 86 ? 35.674 -4.049 -10.716 1.00 90.12 86 GLU A O 1
ATOM 659 N N . ASP A 1 87 ? 35.617 -5.574 -12.376 1.00 92.94 87 ASP A N 1
ATOM 660 C CA . ASP A 1 87 ? 35.728 -4.609 -13.462 1.00 92.94 87 ASP A CA 1
ATOM 661 C C . ASP A 1 87 ? 34.368 -3.932 -13.715 1.00 92.94 87 ASP A C 1
ATOM 663 O O . ASP A 1 87 ? 33.364 -4.539 -14.115 1.00 92.94 87 ASP A O 1
ATOM 667 N N . GLU A 1 88 ? 34.347 -2.626 -13.458 1.00 94.19 88 GLU A N 1
ATOM 668 C CA . GLU A 1 88 ? 33.191 -1.769 -13.676 1.00 94.19 88 GLU A CA 1
ATOM 669 C C . GLU A 1 88 ? 32.799 -1.692 -15.161 1.00 94.19 88 GLU A C 1
ATOM 671 O O . GLU A 1 88 ? 31.608 -1.751 -15.472 1.00 94.19 88 GLU A O 1
ATOM 676 N N . LEU A 1 89 ? 33.759 -1.591 -16.088 1.00 94.94 89 LEU A N 1
ATOM 677 C CA . LEU A 1 89 ? 33.470 -1.477 -17.523 1.00 94.94 89 LEU A CA 1
ATOM 678 C C . LEU A 1 89 ? 32.869 -2.763 -18.075 1.00 94.94 89 LEU A C 1
ATOM 680 O O . LEU A 1 89 ? 31.910 -2.698 -18.843 1.00 94.94 89 LEU A O 1
ATOM 684 N N . GLU A 1 90 ? 33.377 -3.916 -17.643 1.00 95.12 90 GLU A N 1
ATOM 685 C CA . GLU A 1 90 ? 32.815 -5.218 -18.000 1.00 95.12 90 GLU A CA 1
ATOM 686 C C . GLU A 1 90 ? 31.358 -5.327 -17.522 1.00 95.12 90 GLU A C 1
ATOM 688 O O . GLU A 1 90 ? 30.452 -5.629 -18.304 1.00 95.12 90 GLU A O 1
ATOM 693 N N . SER A 1 91 ? 31.108 -4.993 -16.251 1.00 95.50 91 SER A N 1
ATOM 694 C CA . SER A 1 91 ? 29.762 -4.992 -15.667 1.00 95.50 91 SER A CA 1
ATOM 695 C C . SER A 1 91 ? 28.807 -4.055 -16.414 1.00 95.50 91 SER A C 1
ATOM 697 O O . SER A 1 91 ? 27.663 -4.422 -16.698 1.00 95.50 91 SER A O 1
ATOM 699 N N . MET A 1 92 ? 29.268 -2.853 -16.776 1.00 96.38 92 MET A N 1
ATOM 700 C CA . MET A 1 92 ? 28.480 -1.903 -17.564 1.00 96.38 92 MET A CA 1
ATOM 701 C C . MET A 1 92 ? 28.243 -2.404 -18.989 1.00 96.38 92 MET A C 1
ATOM 703 O O . MET A 1 92 ? 27.126 -2.281 -19.483 1.00 96.38 92 MET A O 1
ATOM 707 N N . GLY A 1 93 ? 29.246 -2.996 -19.639 1.00 95.62 93 GLY A N 1
ATOM 708 C CA . GLY A 1 93 ? 29.118 -3.584 -20.973 1.00 95.62 93 GLY A CA 1
ATOM 709 C C . GLY A 1 93 ? 28.029 -4.653 -21.010 1.00 95.62 93 GLY A C 1
ATOM 710 O O . GLY A 1 93 ? 27.147 -4.619 -21.866 1.00 95.62 93 GLY A O 1
ATOM 711 N N . ARG A 1 94 ? 28.001 -5.528 -20.000 1.00 95.69 94 ARG A N 1
ATOM 712 C CA . ARG A 1 94 ? 26.966 -6.562 -19.862 1.00 95.69 94 ARG A CA 1
ATOM 713 C C . ARG A 1 94 ? 25.576 -5.977 -19.619 1.00 95.69 94 ARG A C 1
ATOM 715 O O . ARG A 1 94 ? 24.612 -6.437 -20.228 1.00 95.69 94 ARG A O 1
ATOM 722 N N . LEU A 1 95 ? 25.449 -4.951 -18.770 1.00 96.69 95 LEU A N 1
ATOM 723 C CA . LEU A 1 95 ? 24.168 -4.253 -18.577 1.00 96.69 95 LEU A CA 1
ATOM 724 C C . LEU A 1 95 ? 23.673 -3.603 -19.875 1.00 96.69 95 LEU A C 1
ATOM 726 O O . LEU A 1 95 ? 22.479 -3.640 -20.154 1.00 96.69 95 LEU A O 1
ATOM 730 N N . ARG A 1 96 ? 24.567 -3.015 -20.676 1.00 97.19 96 ARG A N 1
ATOM 731 C CA . ARG A 1 96 ? 24.210 -2.427 -21.976 1.00 97.19 96 ARG A CA 1
ATOM 732 C C . ARG A 1 96 ? 23.714 -3.494 -22.945 1.00 97.19 96 ARG A C 1
ATOM 734 O O . ARG A 1 96 ? 22.685 -3.291 -23.582 1.00 97.19 96 ARG A O 1
ATOM 741 N N . GLU A 1 97 ? 24.404 -4.628 -23.011 1.00 95.81 97 GLU A N 1
ATOM 742 C CA . GLU A 1 97 ? 24.045 -5.745 -23.889 1.00 95.81 97 GLU A CA 1
ATOM 743 C C . GLU A 1 97 ? 22.662 -6.328 -23.564 1.00 95.81 97 GLU A C 1
ATOM 745 O O . GLU A 1 97 ? 21.903 -6.684 -24.468 1.00 95.81 97 GLU A O 1
ATOM 750 N N . LEU A 1 98 ? 22.279 -6.327 -22.280 1.00 96.44 98 LEU A N 1
ATOM 751 C CA . LEU A 1 98 ? 20.975 -6.807 -21.815 1.00 96.44 98 LEU A CA 1
ATOM 752 C C . LEU A 1 98 ? 19.797 -6.165 -22.570 1.00 96.44 98 LEU A C 1
ATOM 754 O O . LEU A 1 98 ? 18.802 -6.850 -22.803 1.00 96.44 98 LEU A O 1
ATOM 758 N N . VAL A 1 99 ? 19.914 -4.901 -23.012 1.00 97.25 99 VAL A N 1
ATOM 759 C CA . VAL A 1 99 ? 18.866 -4.167 -23.755 1.00 97.25 99 VAL A CA 1
ATOM 760 C C . VAL A 1 99 ? 18.332 -4.955 -24.956 1.00 97.25 99 VAL A C 1
ATOM 762 O O . VAL A 1 99 ? 17.138 -4.868 -25.242 1.00 97.25 99 VAL A O 1
ATOM 765 N N . ARG A 1 100 ? 19.178 -5.748 -25.630 1.00 94.88 100 ARG A N 1
ATOM 766 C CA . ARG A 1 100 ? 18.780 -6.549 -26.802 1.00 94.88 100 ARG A CA 1
ATOM 767 C C . ARG A 1 100 ? 17.881 -7.733 -26.461 1.00 94.88 100 ARG A C 1
ATOM 769 O O . ARG A 1 100 ? 17.095 -8.155 -27.299 1.00 94.88 100 ARG A O 1
ATOM 776 N N . SER A 1 101 ? 18.028 -8.272 -25.255 1.00 94.31 101 SER A N 1
ATOM 777 C CA . SER A 1 101 ? 17.271 -9.434 -24.772 1.00 94.31 101 SER A CA 1
ATOM 778 C C . SER A 1 101 ? 16.002 -9.061 -24.006 1.00 94.31 101 SER A C 1
ATOM 780 O O . SER A 1 101 ? 15.243 -9.944 -23.617 1.00 94.31 101 SER A O 1
ATOM 782 N N . VAL A 1 102 ? 15.777 -7.763 -23.781 1.00 97.38 102 VAL A N 1
ATOM 783 C CA . VAL A 1 102 ? 14.600 -7.275 -23.067 1.00 97.38 102 VAL A CA 1
ATOM 784 C C . VAL A 1 102 ? 13.334 -7.481 -23.903 1.00 97.38 102 VAL A C 1
ATOM 786 O O . VAL A 1 102 ? 13.304 -7.124 -25.080 1.00 97.38 102 VAL A O 1
ATOM 789 N N . ASP A 1 103 ? 12.270 -8.015 -23.293 1.00 97.06 103 ASP A N 1
ATOM 790 C CA . ASP A 1 103 ? 10.969 -8.201 -23.953 1.00 97.06 103 ASP A CA 1
ATOM 791 C C . ASP A 1 103 ? 10.194 -6.877 -24.070 1.00 97.06 103 ASP A C 1
ATOM 793 O O . ASP A 1 103 ? 9.255 -6.570 -23.324 1.00 97.06 103 ASP A O 1
ATOM 797 N N . TRP A 1 104 ? 10.631 -6.050 -25.017 1.00 97.44 104 TRP A N 1
ATOM 798 C CA . TRP A 1 104 ? 10.011 -4.766 -25.332 1.00 97.44 104 TRP A CA 1
ATOM 799 C C . TRP A 1 104 ? 8.608 -4.898 -25.922 1.00 97.44 104 TRP A C 1
ATOM 801 O O . TRP A 1 104 ? 7.802 -3.989 -25.737 1.00 97.44 104 TRP A O 1
ATOM 811 N N . GLU A 1 105 ? 8.295 -6.006 -26.598 1.00 95.31 105 GLU A N 1
ATOM 812 C CA . GLU A 1 105 ? 6.982 -6.228 -27.209 1.00 95.31 105 GLU A CA 1
ATOM 813 C C . GLU A 1 105 ? 5.908 -6.372 -26.131 1.00 95.31 105 GLU A C 1
ATOM 815 O O . GLU A 1 105 ? 4.975 -5.564 -26.082 1.00 95.31 105 GLU A O 1
ATOM 820 N N . THR A 1 106 ? 6.068 -7.332 -25.216 1.00 95.25 106 THR A N 1
ATOM 821 C CA . THR A 1 106 ? 5.116 -7.537 -24.114 1.00 95.25 106 THR A CA 1
ATOM 822 C C . THR A 1 106 ? 5.077 -6.318 -23.194 1.00 95.25 106 THR A C 1
ATOM 824 O O . THR A 1 106 ? 3.996 -5.852 -22.823 1.00 95.25 106 THR A O 1
ATOM 827 N N . GLY A 1 107 ? 6.245 -5.745 -22.875 1.00 96.56 107 GLY A N 1
ATOM 828 C CA . GLY A 1 107 ? 6.361 -4.562 -22.023 1.00 96.56 107 GLY A CA 1
ATOM 829 C C . GLY A 1 107 ? 5.597 -3.352 -22.561 1.00 96.56 107 GLY A C 1
ATOM 830 O O . GLY A 1 107 ? 4.802 -2.747 -21.840 1.00 96.56 107 GLY A O 1
ATOM 831 N N . LEU A 1 108 ? 5.791 -3.004 -23.837 1.00 96.88 108 LEU A N 1
ATOM 832 C CA . LEU A 1 108 ? 5.112 -1.859 -24.447 1.00 96.88 108 LEU A CA 1
ATOM 833 C C . LEU A 1 108 ? 3.624 -2.123 -24.682 1.00 96.88 108 LEU A C 1
ATOM 835 O O . LEU A 1 108 ? 2.834 -1.194 -24.525 1.00 96.88 108 LEU A O 1
ATOM 839 N N . ARG A 1 109 ? 3.214 -3.358 -25.005 1.00 95.06 109 ARG A N 1
ATOM 840 C CA . ARG A 1 109 ? 1.787 -3.720 -25.084 1.00 95.06 109 ARG A CA 1
ATOM 841 C C . ARG A 1 109 ? 1.088 -3.505 -23.739 1.00 95.06 109 ARG A C 1
ATOM 843 O O . ARG A 1 109 ? 0.087 -2.798 -23.689 1.00 95.06 109 ARG A O 1
ATOM 850 N N . ALA A 1 110 ? 1.655 -4.019 -22.647 1.00 96.12 110 ALA A N 1
ATOM 851 C CA . ALA A 1 110 ? 1.124 -3.809 -21.299 1.00 96.12 110 ALA A CA 1
ATOM 852 C C . ALA A 1 110 ? 1.143 -2.330 -20.877 1.00 96.12 110 ALA A C 1
ATOM 854 O O . ALA A 1 110 ? 0.184 -1.836 -20.288 1.00 96.12 110 ALA A O 1
ATOM 855 N N . TRP A 1 111 ? 2.210 -1.595 -21.202 1.00 96.94 111 TRP A N 1
ATOM 856 C CA . TRP A 1 111 ? 2.306 -0.162 -20.911 1.00 96.94 111 TRP A CA 1
ATOM 857 C C . TRP A 1 111 ? 1.223 0.652 -21.637 1.00 96.94 111 TRP A C 1
ATOM 859 O O . TRP A 1 111 ? 0.644 1.562 -21.039 1.00 96.94 111 TRP A O 1
ATOM 869 N N . ARG A 1 112 ? 0.892 0.289 -22.886 1.00 95.25 112 ARG A N 1
ATOM 870 C CA . ARG A 1 112 ? -0.151 0.948 -23.693 1.00 95.25 112 ARG A CA 1
ATOM 871 C C . ARG A 1 112 ? -1.567 0.757 -23.166 1.00 95.25 112 ARG A C 1
ATOM 873 O O . ARG A 1 112 ? -2.442 1.552 -23.499 1.00 95.25 112 ARG A O 1
ATOM 880 N N . GLU A 1 113 ? -1.801 -0.250 -22.327 1.00 94.75 113 GLU A N 1
ATOM 881 C CA . GLU A 1 113 ? -3.067 -0.330 -21.607 1.00 94.75 113 GLU A CA 1
ATOM 882 C C . GLU A 1 113 ? -3.219 0.902 -20.717 1.00 94.75 113 GLU A C 1
ATOM 884 O O . GLU A 1 113 ? -4.264 1.534 -20.706 1.00 94.75 113 GLU A O 1
ATOM 889 N N . VAL A 1 114 ? -2.171 1.318 -20.011 1.00 95.12 114 VAL A N 1
ATOM 890 C CA . VAL A 1 114 ? -2.257 2.405 -19.026 1.00 95.12 114 VAL A CA 1
ATOM 891 C C . VAL A 1 114 ? -2.039 3.780 -19.651 1.00 95.12 114 VAL A C 1
ATOM 893 O O . VAL A 1 114 ? -2.705 4.744 -19.268 1.00 95.12 114 VAL A O 1
ATOM 896 N N . PHE A 1 115 ? -1.114 3.882 -20.601 1.00 94.88 115 PHE A N 1
ATOM 897 C CA . PHE A 1 115 ? -0.677 5.147 -21.174 1.00 94.88 115 PHE A CA 1
ATOM 898 C C . PHE A 1 115 ? -0.850 5.179 -22.686 1.00 94.88 115 PHE A C 1
ATOM 900 O O . PHE A 1 115 ? -0.728 4.178 -23.379 1.00 94.88 115 PHE A O 1
ATOM 907 N N . THR A 1 116 ? -1.073 6.374 -23.217 1.00 90.25 116 THR A N 1
ATOM 908 C CA . THR A 1 116 ? -1.172 6.608 -24.658 1.00 90.25 116 THR A CA 1
ATOM 909 C C . THR A 1 116 ? -0.014 7.474 -25.124 1.00 90.25 116 THR A C 1
ATOM 911 O O . THR A 1 116 ? 0.335 8.448 -24.457 1.00 90.25 116 THR A O 1
ATOM 914 N N . PHE A 1 117 ? 0.522 7.174 -26.303 1.00 90.50 117 PHE A N 1
ATOM 915 C CA . PHE A 1 117 ? 1.460 8.035 -27.018 1.00 90.50 117 PHE A CA 1
ATOM 916 C C . PHE A 1 117 ? 0.890 8.364 -28.399 1.00 90.50 117 PHE A C 1
ATOM 918 O O . PHE A 1 117 ? 0.095 7.595 -28.937 1.00 90.50 117 PHE A O 1
ATOM 925 N N . LYS A 1 118 ? 1.254 9.526 -28.958 1.00 87.62 118 LYS A N 1
ATOM 926 C CA . LYS A 1 118 ? 0.637 10.053 -30.191 1.00 87.62 118 LYS A CA 1
ATOM 927 C C . LYS A 1 118 ? 0.820 9.128 -31.397 1.00 87.62 118 LYS A C 1
ATOM 929 O O . LYS A 1 118 ? -0.032 9.120 -32.278 1.00 87.62 118 LYS A O 1
ATOM 934 N N . GLN A 1 119 ? 1.918 8.379 -31.435 1.00 85.69 119 GLN A N 1
ATOM 935 C CA . GLN A 1 119 ? 2.248 7.446 -32.509 1.00 85.69 119 GLN A CA 1
ATOM 936 C C . GLN A 1 119 ? 2.464 6.028 -31.967 1.00 85.69 119 GLN A C 1
ATOM 938 O O . GLN A 1 119 ? 2.710 5.853 -30.770 1.00 85.69 119 GLN A O 1
ATOM 943 N N . PRO A 1 120 ? 2.384 4.990 -32.816 1.00 86.12 120 PRO A N 1
ATOM 944 C CA . PRO A 1 120 ? 2.789 3.647 -32.427 1.00 86.12 120 PRO A CA 1
ATOM 945 C C . PRO A 1 120 ? 4.263 3.623 -32.000 1.00 86.12 120 PRO A C 1
ATOM 947 O O . PRO A 1 120 ? 5.137 4.117 -32.706 1.00 86.12 120 PRO A O 1
ATOM 950 N N . ILE A 1 121 ? 4.546 3.036 -30.838 1.00 91.44 121 ILE A N 1
ATOM 951 C CA . ILE A 1 121 ? 5.919 2.886 -30.338 1.00 91.44 121 ILE A CA 1
ATOM 952 C C . ILE A 1 121 ? 6.443 1.518 -30.759 1.00 91.44 121 ILE A C 1
ATOM 954 O O . ILE A 1 121 ? 6.008 0.517 -30.199 1.00 91.44 121 ILE A O 1
ATOM 958 N N . ASN A 1 122 ? 7.375 1.448 -31.705 1.00 91.06 122 ASN A N 1
ATOM 959 C CA . ASN A 1 122 ? 7.950 0.166 -32.118 1.00 91.06 122 ASN A CA 1
ATOM 960 C C . ASN A 1 122 ? 8.696 -0.513 -30.955 1.00 91.06 122 ASN A C 1
ATOM 962 O O . ASN A 1 122 ? 9.458 0.127 -30.232 1.00 91.06 122 ASN A O 1
ATOM 966 N N . SER A 1 123 ? 8.488 -1.820 -30.796 1.00 91.75 123 SER A N 1
ATOM 967 C CA . SER A 1 123 ? 9.160 -2.662 -29.794 1.00 91.75 123 SER A CA 1
ATOM 968 C C . SER A 1 123 ? 10.569 -3.087 -30.183 1.00 91.75 123 SER A C 1
ATOM 970 O O . SER A 1 123 ? 11.338 -3.551 -29.349 1.00 91.75 123 SER A O 1
ATOM 972 N N . LYS A 1 124 ? 10.935 -2.884 -31.444 1.00 92.25 124 LYS A N 1
ATOM 973 C CA . LYS A 1 124 ? 12.278 -3.079 -31.974 1.00 92.25 124 LYS A CA 1
ATOM 974 C C . LYS A 1 124 ? 12.617 -1.934 -32.926 1.00 92.25 124 LYS A C 1
ATOM 976 O O . LYS A 1 124 ? 11.703 -1.377 -33.539 1.00 92.25 124 LYS A O 1
ATOM 981 N N . PRO A 1 125 ? 13.894 -1.562 -33.061 1.00 88.75 125 PRO A N 1
ATOM 982 C CA . PRO A 1 125 ? 14.309 -0.619 -34.085 1.00 88.75 125 PRO A CA 1
ATOM 983 C C . PRO A 1 125 ? 14.136 -1.215 -35.483 1.00 88.75 125 PRO A C 1
ATOM 985 O O . PRO A 1 125 ? 14.188 -2.433 -35.657 1.00 88.75 125 PRO A O 1
ATOM 988 N N . ASP A 1 126 ? 13.993 -0.342 -36.481 1.00 84.19 126 ASP A N 1
ATOM 989 C CA . ASP A 1 126 ? 13.896 -0.746 -37.890 1.00 84.19 126 ASP A CA 1
ATOM 990 C C . ASP A 1 126 ? 15.165 -1.481 -38.348 1.00 84.19 126 ASP A C 1
ATOM 992 O O . ASP A 1 126 ? 15.105 -2.459 -39.091 1.00 84.19 126 ASP A O 1
ATOM 996 N N . VAL A 1 127 ? 16.320 -1.036 -37.844 1.00 87.81 127 VAL A N 1
ATOM 997 C CA . VAL A 1 127 ? 17.617 -1.691 -38.012 1.00 87.81 127 VAL A CA 1
ATOM 998 C C . VAL A 1 127 ? 18.234 -1.881 -36.635 1.00 87.81 127 VAL A C 1
ATOM 1000 O O . VAL A 1 127 ? 18.476 -0.907 -35.923 1.00 87.81 127 VAL A O 1
ATOM 1003 N N . ILE A 1 128 ? 18.495 -3.135 -36.258 1.00 88.50 128 ILE A N 1
ATOM 1004 C CA . ILE A 1 128 ? 19.154 -3.465 -34.991 1.00 88.50 128 ILE A CA 1
ATOM 1005 C C . ILE A 1 128 ? 20.593 -2.929 -35.035 1.00 88.50 128 ILE A C 1
ATOM 1007 O O . ILE A 1 128 ? 21.364 -3.354 -35.899 1.00 88.50 128 ILE A O 1
ATOM 1011 N N . PRO A 1 129 ? 20.988 -2.021 -34.124 1.00 88.69 129 PRO A N 1
ATOM 1012 C CA . PRO A 1 129 ? 22.347 -1.497 -34.108 1.00 88.69 129 PRO A CA 1
ATOM 1013 C C . PRO A 1 129 ? 23.371 -2.593 -33.803 1.00 88.69 129 PRO A C 1
ATOM 1015 O O . PRO A 1 129 ? 23.213 -3.351 -32.837 1.00 88.69 129 PRO A O 1
ATOM 1018 N N . VAL A 1 130 ? 24.447 -2.630 -34.595 1.00 85.88 130 VAL A N 1
ATOM 1019 C CA . VAL A 1 130 ? 25.576 -3.564 -34.419 1.00 85.88 130 VAL A CA 1
ATOM 1020 C C . VAL A 1 130 ? 26.268 -3.341 -33.074 1.00 85.88 130 VAL A C 1
ATOM 1022 O O . VAL A 1 130 ? 26.597 -4.299 -32.380 1.00 85.88 130 VAL A O 1
ATOM 1025 N N . GLU A 1 131 ? 26.385 -2.084 -32.645 1.00 86.69 131 GLU A N 1
ATOM 1026 C CA . GLU A 1 131 ? 26.943 -1.696 -31.351 1.00 86.69 131 GLU A CA 1
ATOM 1027 C C . GLU A 1 131 ? 25.972 -0.789 -30.596 1.00 86.69 131 GLU A C 1
ATOM 1029 O O . GLU A 1 131 ? 25.292 0.061 -31.174 1.00 86.69 131 GLU A O 1
ATOM 1034 N N . LEU A 1 132 ? 25.934 -0.948 -29.273 1.00 91.06 132 LEU A N 1
ATOM 1035 C CA . LEU A 1 132 ? 25.161 -0.089 -28.375 1.00 91.06 132 LEU A CA 1
ATOM 1036 C C . LEU A 1 132 ? 26.004 1.049 -27.792 1.00 91.06 132 LEU A C 1
ATOM 1038 O O . LEU A 1 132 ? 25.549 1.733 -26.876 1.00 91.06 132 LEU A O 1
ATOM 1042 N N . GLY A 1 133 ? 27.205 1.282 -28.327 1.00 87.44 133 GLY A N 1
ATOM 1043 C CA . GLY A 1 133 ? 28.211 2.211 -27.812 1.00 87.44 133 GLY A CA 1
ATOM 1044 C C . GLY A 1 133 ? 28.966 1.669 -26.594 1.00 87.44 133 GLY A C 1
ATOM 1045 O O . GLY A 1 133 ? 28.495 0.751 -25.920 1.00 87.44 133 GLY A O 1
ATOM 1046 N N . GLU A 1 134 ? 30.104 2.289 -26.295 1.00 90.31 134 GLU A N 1
ATOM 1047 C CA . GLU A 1 134 ? 31.037 1.842 -25.255 1.00 90.31 134 GLU A CA 1
ATOM 1048 C C . GLU A 1 134 ? 30.512 2.049 -23.820 1.00 90.31 134 GLU A C 1
ATOM 1050 O O . GLU A 1 134 ? 29.817 3.042 -23.544 1.00 90.31 134 GLU A O 1
ATOM 1055 N N . PRO A 1 135 ? 30.836 1.138 -22.880 1.00 93.06 135 PRO A N 1
ATOM 1056 C CA . PRO A 1 135 ? 30.590 1.354 -21.463 1.00 93.06 135 PRO A CA 1
ATOM 1057 C C . PRO A 1 135 ? 31.432 2.514 -20.924 1.00 93.06 135 PRO A C 1
ATOM 1059 O O . PRO A 1 135 ? 32.556 2.763 -21.353 1.00 93.06 135 PRO A O 1
ATOM 1062 N N . VAL A 1 136 ? 30.879 3.228 -19.946 1.00 90.75 136 VAL A N 1
ATOM 1063 C CA . VAL A 1 136 ? 31.532 4.377 -19.308 1.00 90.75 136 VAL A CA 1
ATOM 1064 C C . VAL A 1 136 ? 31.587 4.158 -17.800 1.00 90.75 136 VAL A C 1
ATOM 1066 O O . VAL A 1 136 ? 30.594 3.751 -17.197 1.00 90.75 136 VAL A O 1
ATOM 1069 N N . LEU A 1 137 ? 32.729 4.468 -17.182 1.00 88.56 137 LEU A N 1
ATOM 1070 C CA . LEU A 1 137 ? 32.910 4.409 -15.728 1.00 88.56 137 LEU A CA 1
ATOM 1071 C C . LEU A 1 137 ? 31.968 5.378 -14.999 1.00 88.56 137 LEU A C 1
ATOM 1073 O O . LEU A 1 137 ? 31.721 6.501 -15.454 1.00 88.56 137 LEU A O 1
ATOM 1077 N N . SER A 1 138 ? 31.500 4.994 -13.812 1.00 80.44 138 SER A N 1
ATOM 1078 C CA . SER A 1 138 ? 30.798 5.912 -12.926 1.00 80.44 138 SER A CA 1
ATOM 1079 C C . SER A 1 138 ? 31.768 6.986 -12.426 1.00 80.44 138 SER A C 1
ATOM 1081 O O . SER A 1 138 ? 32.825 6.736 -11.842 1.00 80.44 138 SER A O 1
ATOM 1083 N N . SER A 1 139 ? 31.394 8.246 -12.635 1.00 65.69 139 SER A N 1
ATOM 1084 C CA . SER A 1 139 ? 32.233 9.416 -12.340 1.00 65.69 139 SER A CA 1
ATOM 1085 C C . SER A 1 139 ? 32.587 9.601 -10.855 1.00 65.69 139 SER A C 1
ATOM 1087 O O . SER A 1 139 ? 33.357 10.499 -10.510 1.00 65.69 139 SER A O 1
ATOM 1089 N N . ARG A 1 140 ? 32.034 8.777 -9.955 1.00 58.56 140 ARG A N 1
ATOM 1090 C CA . ARG A 1 140 ? 32.252 8.870 -8.505 1.00 58.56 140 ARG A CA 1
ATOM 1091 C C . ARG A 1 140 ? 33.300 7.902 -7.969 1.00 58.56 140 ARG A C 1
ATOM 1093 O O . ARG A 1 140 ? 33.859 8.192 -6.912 1.00 58.56 140 ARG A O 1
ATOM 1100 N N . ILE A 1 141 ? 33.580 6.802 -8.666 1.00 53.34 141 ILE A N 1
ATOM 1101 C CA . ILE A 1 141 ? 34.476 5.748 -8.164 1.00 53.34 141 ILE A CA 1
ATOM 1102 C C . ILE A 1 141 ? 35.926 5.994 -8.609 1.00 53.34 141 ILE A C 1
ATOM 1104 O O . ILE A 1 141 ? 36.854 5.728 -7.850 1.00 53.34 141 ILE A O 1
ATOM 1108 N N . HIS A 1 142 ? 36.132 6.666 -9.745 1.00 44.12 142 HIS A N 1
ATOM 1109 C CA . HIS A 1 142 ? 37.458 6.987 -10.276 1.00 44.12 142 HIS A CA 1
ATOM 1110 C C . HIS A 1 142 ? 37.772 8.495 -10.250 1.00 44.12 142 HIS A C 1
ATOM 1112 O O . HIS A 1 142 ? 37.800 9.174 -11.274 1.00 44.12 142 HIS A O 1
ATOM 1118 N N . LYS A 1 143 ? 38.100 9.031 -9.066 1.00 34.12 143 LYS A N 1
ATOM 1119 C CA . LYS A 1 143 ? 39.136 10.078 -9.002 1.00 34.12 143 LYS A CA 1
ATOM 1120 C C . LYS A 1 143 ? 40.468 9.365 -8.772 1.00 34.12 143 LYS A C 1
ATOM 1122 O O . LYS A 1 143 ? 40.611 8.765 -7.704 1.00 34.12 143 LYS A O 1
ATOM 1127 N N . PRO A 1 144 ? 41.445 9.445 -9.694 1.00 30.62 144 PRO A N 1
ATOM 1128 C CA . PRO A 1 144 ? 42.784 8.952 -9.416 1.00 30.62 144 PRO A CA 1
ATOM 1129 C C . PRO A 1 144 ? 43.293 9.686 -8.176 1.00 30.62 144 PRO A C 1
ATOM 1131 O O . PRO A 1 144 ? 43.348 10.920 -8.158 1.00 30.62 144 PRO A O 1
ATOM 1134 N N . GLN A 1 145 ? 43.634 8.953 -7.117 1.00 33.50 145 GLN A N 1
ATOM 1135 C CA . GLN A 1 145 ? 44.477 9.527 -6.078 1.00 33.50 145 GLN A CA 1
ATOM 1136 C C . GLN A 1 145 ? 45.845 9.732 -6.722 1.00 33.50 145 GLN A C 1
ATOM 1138 O O . GLN A 1 145 ? 46.619 8.789 -6.851 1.00 33.50 145 GLN A O 1
ATOM 1143 N N . LYS A 1 146 ? 46.125 10.961 -7.174 1.00 32.12 146 LYS A N 1
ATOM 1144 C CA . LYS A 1 146 ? 47.510 11.379 -7.383 1.00 32.12 146 LYS A CA 1
ATOM 1145 C C . LYS A 1 146 ? 48.239 11.124 -6.069 1.00 32.12 146 LYS A C 1
ATOM 1147 O O . LYS A 1 146 ? 47.740 11.511 -5.010 1.00 32.12 146 LYS A O 1
ATOM 1152 N N . GLY A 1 147 ? 49.330 10.373 -6.178 1.00 41.81 147 GLY A N 1
ATOM 1153 C CA . GLY A 1 147 ? 50.122 9.920 -5.053 1.00 41.81 147 GLY A CA 1
ATOM 1154 C C . GLY A 1 147 ? 50.479 11.081 -4.145 1.00 41.81 147 GLY A C 1
ATOM 1155 O O . GLY A 1 147 ? 50.993 12.087 -4.606 1.00 41.81 147 GLY A O 1
ATOM 1156 N N . ASP A 1 148 ? 50.160 10.901 -2.874 1.00 33.59 148 ASP A N 1
ATOM 1157 C CA . ASP A 1 148 ? 50.948 11.374 -1.753 1.00 33.59 148 ASP A CA 1
ATOM 1158 C C . ASP A 1 148 ? 50.591 10.463 -0.582 1.00 33.59 148 ASP A C 1
ATOM 1160 O O . ASP A 1 148 ? 49.415 10.274 -0.246 1.00 33.59 148 ASP A O 1
ATOM 1164 N N . ASN A 1 149 ? 51.615 9.848 0.008 1.00 36.72 149 ASN A N 1
ATOM 1165 C CA . ASN A 1 149 ? 51.517 9.060 1.228 1.00 36.72 149 ASN A CA 1
ATOM 1166 C C . ASN A 1 149 ? 51.009 9.951 2.369 1.00 36.72 149 ASN A C 1
ATOM 1168 O O . ASN A 1 149 ? 51.778 10.501 3.150 1.00 36.72 149 ASN A O 1
ATOM 1172 N N . VAL A 1 150 ? 49.690 10.077 2.489 1.00 36.34 150 VAL A N 1
ATOM 1173 C CA . VAL A 1 150 ? 49.035 10.625 3.671 1.00 36.34 150 VAL A CA 1
ATOM 1174 C C . VAL A 1 150 ? 48.029 9.593 4.138 1.00 36.34 150 VAL A C 1
ATOM 1176 O O . VAL A 1 150 ? 46.963 9.419 3.547 1.00 36.34 150 VAL A O 1
ATOM 1179 N N . VAL A 1 151 ? 48.375 8.907 5.228 1.00 36.22 151 VAL A N 1
ATOM 1180 C CA . VAL A 1 151 ? 47.477 8.021 5.974 1.00 36.22 151 VAL A CA 1
ATOM 1181 C C . VAL A 1 151 ? 46.172 8.778 6.248 1.00 36.22 151 VAL A C 1
ATOM 1183 O O . VAL A 1 151 ? 46.102 9.662 7.108 1.00 36.22 151 VAL A O 1
ATOM 1186 N N . LYS A 1 152 ? 45.112 8.477 5.486 1.00 39.72 152 LYS A N 1
ATOM 1187 C CA . LYS A 1 152 ? 43.796 9.097 5.677 1.00 39.72 152 LYS A CA 1
ATOM 1188 C C . LYS A 1 152 ? 43.199 8.574 6.983 1.00 39.72 152 LYS A C 1
ATOM 1190 O O . LYS A 1 152 ? 42.622 7.493 7.025 1.00 39.72 152 LYS A O 1
ATOM 1195 N N . LYS A 1 153 ? 43.308 9.376 8.049 1.00 44.72 153 LYS A N 1
ATOM 1196 C CA . LYS A 1 153 ? 42.663 9.127 9.352 1.00 44.72 153 LYS A CA 1
ATOM 1197 C C . LYS A 1 153 ? 41.170 8.820 9.176 1.00 44.72 153 LYS A C 1
ATOM 1199 O O . LYS A 1 153 ? 40.469 9.541 8.453 1.00 44.72 153 LYS A O 1
ATOM 1204 N N . SER A 1 154 ? 40.682 7.785 9.865 1.00 49.41 154 SER A N 1
ATOM 1205 C CA . SER A 1 154 ? 39.278 7.351 9.792 1.00 49.41 154 SER A CA 1
ATOM 1206 C C . SER A 1 154 ? 38.314 8.474 10.208 1.00 49.41 154 SER A C 1
ATOM 1208 O O . SER A 1 154 ? 38.665 9.346 11.009 1.00 49.41 154 SER A O 1
ATOM 1210 N N . LYS A 1 155 ? 37.061 8.450 9.717 1.00 43.22 155 LYS A N 1
ATOM 1211 C CA . LYS A 1 155 ? 36.010 9.408 10.137 1.00 43.22 155 LYS A CA 1
ATOM 1212 C C . LYS A 1 155 ? 35.879 9.485 11.667 1.00 43.22 155 LYS A C 1
ATOM 1214 O O . LYS A 1 155 ? 35.663 10.563 12.211 1.00 43.22 155 LYS A O 1
ATOM 1219 N N . ARG A 1 156 ? 36.093 8.360 12.358 1.00 46.03 156 ARG A N 1
ATOM 1220 C CA . ARG A 1 156 ? 36.051 8.250 13.822 1.00 46.03 156 ARG A CA 1
ATOM 1221 C C . ARG A 1 156 ? 37.240 8.945 14.500 1.00 46.03 156 ARG A C 1
ATOM 1223 O O . ARG A 1 156 ? 37.050 9.593 15.524 1.00 46.03 156 ARG A O 1
ATOM 1230 N N . GLN A 1 157 ? 38.436 8.879 13.909 1.00 53.28 157 GLN A N 1
ATOM 1231 C CA . GLN A 1 157 ? 39.618 9.618 14.379 1.00 53.28 157 GLN A CA 1
ATOM 1232 C C . GLN A 1 157 ? 39.478 11.128 14.170 1.00 53.28 157 GLN A C 1
ATOM 1234 O O . GLN A 1 157 ? 39.719 11.887 15.102 1.00 53.28 157 GLN A O 1
ATOM 1239 N N . LYS A 1 158 ? 39.012 11.570 12.993 1.00 53.31 158 LYS A N 1
ATOM 1240 C CA . LYS A 1 158 ? 38.789 13.004 12.723 1.00 53.31 158 LYS A CA 1
ATOM 1241 C C . LYS A 1 158 ? 37.739 13.611 13.656 1.00 53.31 158 LYS A C 1
ATOM 1243 O O . LYS A 1 158 ? 37.877 14.756 14.072 1.00 53.31 158 LYS A O 1
ATOM 1248 N N . MET A 1 159 ? 36.703 12.846 14.006 1.00 52.75 159 MET A N 1
ATOM 1249 C CA . MET A 1 159 ? 35.673 13.281 14.952 1.00 52.75 159 MET A CA 1
ATOM 1250 C C . MET A 1 159 ? 36.205 13.363 16.390 1.00 52.75 159 MET A C 1
ATOM 1252 O O . MET A 1 159 ? 35.910 14.336 17.078 1.00 52.75 159 MET A O 1
ATOM 1256 N N . LYS A 1 160 ? 37.035 12.399 16.821 1.00 60.19 160 LYS A N 1
ATOM 1257 C CA . LYS A 1 160 ? 37.709 12.439 18.131 1.00 60.19 160 LYS A CA 1
ATOM 1258 C C . LYS A 1 160 ? 38.615 13.661 18.272 1.00 60.19 160 LYS A C 1
ATOM 1260 O O . LYS A 1 160 ? 38.450 14.406 19.231 1.00 60.19 160 LYS A O 1
ATOM 1265 N N . GLU A 1 161 ? 39.474 13.923 17.287 1.00 64.44 161 GLU A N 1
ATOM 1266 C CA . GLU A 1 161 ? 40.368 15.091 17.309 1.00 64.44 161 GLU A CA 1
ATOM 1267 C C . GLU A 1 161 ? 39.582 16.407 17.322 1.00 64.44 161 GLU A C 1
ATOM 1269 O O . GLU A 1 161 ? 39.929 17.332 18.048 1.00 64.44 161 GLU A O 1
ATOM 1274 N N . ARG A 1 162 ? 38.473 16.496 16.575 1.00 63.53 162 ARG A N 1
ATOM 1275 C CA . ARG A 1 162 ? 37.627 17.701 16.551 1.00 63.53 162 ARG A CA 1
ATOM 1276 C C . ARG A 1 162 ? 36.905 17.937 17.884 1.00 63.53 162 ARG A C 1
ATOM 1278 O O . ARG A 1 162 ? 36.698 19.089 18.259 1.00 63.53 162 ARG A O 1
ATOM 1285 N N . MET A 1 163 ? 36.547 16.869 18.602 1.00 59.91 163 MET A N 1
ATOM 1286 C CA . MET A 1 163 ? 35.983 16.966 19.951 1.00 59.91 163 MET A CA 1
ATOM 1287 C C . MET A 1 163 ? 37.039 17.327 20.998 1.00 59.91 163 MET A C 1
ATOM 1289 O O . MET A 1 163 ? 36.758 18.155 21.859 1.00 59.91 163 MET A O 1
ATOM 1293 N N . GLU A 1 164 ? 38.250 16.773 20.912 1.00 66.25 164 GLU A N 1
ATOM 1294 C CA . GLU A 1 164 ? 39.361 17.142 21.801 1.00 66.25 164 GLU A CA 1
ATOM 1295 C C . GLU A 1 164 ? 39.782 18.599 21.607 1.00 66.25 164 GLU A C 1
ATOM 1297 O O . GLU A 1 164 ? 39.891 19.330 22.590 1.00 66.25 164 GLU A O 1
ATOM 1302 N N . LYS A 1 165 ? 39.874 19.066 20.356 1.00 67.12 165 LYS A N 1
ATOM 1303 C CA . LYS A 1 165 ? 40.210 20.460 20.039 1.00 67.12 165 LYS A CA 1
ATOM 1304 C C . LYS A 1 165 ? 39.160 21.445 20.569 1.00 67.12 165 LYS A C 1
ATOM 1306 O O . LYS A 1 165 ? 39.514 22.429 21.209 1.00 67.12 165 LYS A O 1
ATOM 1311 N N . LYS A 1 166 ? 37.863 21.126 20.426 1.00 65.00 166 LYS A N 1
ATOM 1312 C CA . LYS A 1 166 ? 36.768 21.905 21.046 1.00 65.00 166 LYS A CA 1
ATOM 1313 C C . LYS A 1 166 ? 36.821 21.881 22.580 1.00 65.00 166 LYS A C 1
ATOM 1315 O O . LYS A 1 166 ? 36.422 22.852 23.222 1.00 65.00 166 LYS A O 1
ATOM 1320 N N . LYS A 1 167 ? 37.291 20.786 23.185 1.00 64.75 167 LYS A N 1
ATOM 1321 C CA . LYS A 1 167 ? 37.422 20.651 24.645 1.00 64.75 167 LYS A CA 1
ATOM 1322 C C . LYS A 1 167 ? 38.592 21.481 25.184 1.00 64.75 167 LYS A C 1
ATOM 1324 O O . LYS A 1 167 ? 38.458 22.082 26.247 1.00 64.75 167 LYS A O 1
ATOM 1329 N N . GLU A 1 168 ? 39.696 21.564 24.445 1.00 61.91 168 GLU A N 1
ATOM 1330 C CA . GLU A 1 168 ? 40.819 22.461 24.751 1.00 61.91 168 GLU A CA 1
ATOM 1331 C C . GLU A 1 168 ? 40.470 23.937 24.545 1.00 61.91 168 GLU A C 1
ATOM 1333 O O . GLU A 1 168 ? 40.802 24.759 25.397 1.00 61.91 168 GLU A O 1
ATOM 1338 N N . GLU A 1 169 ? 39.749 24.283 23.475 1.00 65.06 169 GLU A N 1
ATOM 1339 C CA . GLU A 1 169 ? 39.273 25.653 23.235 1.00 65.06 169 GLU A CA 1
ATOM 1340 C C . GLU A 1 169 ? 38.313 26.119 24.342 1.00 65.06 169 GLU A C 1
ATOM 1342 O O . GLU A 1 169 ? 38.464 27.226 24.858 1.00 65.06 169 GLU A O 1
ATOM 1347 N N . ARG A 1 170 ? 37.397 25.251 24.803 1.00 62.84 170 ARG A N 1
ATOM 1348 C CA . ARG A 1 170 ? 36.510 25.542 25.946 1.00 62.84 170 ARG A CA 1
ATOM 1349 C C . ARG A 1 170 ? 37.267 25.675 27.272 1.00 62.84 170 ARG A C 1
ATOM 1351 O O . ARG A 1 170 ? 36.898 26.520 28.083 1.00 62.84 170 ARG A O 1
ATOM 1358 N N . LYS A 1 171 ? 38.338 24.898 27.491 1.00 65.12 171 LYS A N 1
ATOM 1359 C CA . LYS A 1 171 ? 39.212 25.058 28.669 1.00 65.12 171 LYS A CA 1
ATOM 1360 C C . LYS A 1 171 ? 39.969 26.385 28.640 1.00 65.12 171 LYS A C 1
ATOM 1362 O O . LYS A 1 171 ? 39.983 27.078 29.649 1.00 65.12 171 LYS A O 1
ATOM 1367 N N . LYS A 1 172 ? 40.526 26.779 27.489 1.00 64.31 172 LYS A N 1
ATOM 1368 C CA . LYS A 1 172 ? 41.196 28.082 27.326 1.00 64.31 172 LYS A CA 1
ATOM 1369 C C . LYS A 1 172 ? 40.229 29.255 27.510 1.00 64.31 172 LYS A C 1
ATOM 1371 O O . LYS A 1 172 ? 40.589 30.243 28.138 1.00 64.31 172 LYS A O 1
ATOM 1376 N N . PHE A 1 173 ? 38.990 29.122 27.034 1.00 55.78 173 PHE A N 1
ATOM 1377 C CA . PHE A 1 173 ? 37.955 30.142 27.216 1.00 55.78 173 PHE A CA 1
ATOM 1378 C C . PHE A 1 173 ? 37.505 30.272 28.682 1.00 55.78 173 PHE A C 1
ATOM 1380 O O . PHE A 1 173 ? 37.361 31.383 29.180 1.00 55.78 173 PHE A O 1
ATOM 1387 N N . ALA A 1 174 ? 37.353 29.155 29.403 1.00 53.38 174 ALA A N 1
ATOM 1388 C CA . ALA A 1 174 ? 37.037 29.171 30.834 1.00 53.38 174 ALA A CA 1
ATOM 1389 C C . ALA A 1 174 ? 38.185 29.750 31.680 1.00 53.38 174 ALA A C 1
ATOM 1391 O O . ALA A 1 174 ? 37.943 30.493 32.625 1.00 53.38 174 ALA A O 1
ATOM 1392 N N . GLN A 1 175 ? 39.435 29.464 31.311 1.00 50.69 175 GLN A N 1
ATOM 1393 C CA . GLN A 1 175 ? 40.609 29.946 32.037 1.00 50.69 175 GLN A CA 1
ATOM 1394 C C . GLN A 1 175 ? 40.862 31.446 31.821 1.00 50.69 175 GLN A C 1
ATOM 1396 O O . GLN A 1 175 ? 41.256 32.124 32.763 1.00 50.69 175 GLN A O 1
ATOM 1401 N N . ASN A 1 176 ? 40.535 31.974 30.634 1.00 50.91 176 ASN A N 1
ATOM 1402 C CA . ASN A 1 176 ? 40.559 33.415 30.355 1.00 50.91 176 ASN A CA 1
ATOM 1403 C C . ASN A 1 176 ? 39.403 34.193 31.005 1.00 50.91 176 ASN A C 1
ATOM 1405 O O . ASN A 1 176 ? 39.521 35.398 31.192 1.00 50.91 176 ASN A O 1
ATOM 1409 N N . LYS A 1 177 ? 38.292 33.525 31.343 1.00 44.47 177 LYS A N 1
ATOM 1410 C CA . LYS A 1 177 ? 37.151 34.153 32.027 1.00 44.47 177 LYS A CA 1
ATOM 1411 C C . LYS A 1 177 ? 37.370 34.258 33.543 1.00 44.47 177 LYS A C 1
ATOM 1413 O O . LYS A 1 177 ? 36.917 35.208 34.166 1.00 44.47 177 LYS A O 1
ATOM 1418 N N . ILE A 1 178 ? 38.137 33.328 34.118 1.00 45.22 178 ILE A N 1
ATOM 1419 C CA . ILE A 1 178 ? 38.526 33.337 35.540 1.00 45.22 178 ILE A CA 1
ATOM 1420 C C . ILE A 1 178 ? 39.619 34.385 35.821 1.00 45.22 178 ILE A C 1
ATOM 1422 O O . ILE A 1 178 ? 39.690 34.920 36.922 1.00 45.22 178 ILE A O 1
ATOM 1426 N N . SER A 1 179 ? 40.443 34.744 34.832 1.00 42.06 179 SER A N 1
ATOM 1427 C CA . SER A 1 179 ? 41.426 35.828 34.966 1.00 42.06 179 SER A CA 1
ATOM 1428 C C . SER A 1 179 ? 40.845 37.238 34.779 1.00 42.06 179 SER A C 1
ATOM 1430 O O . SER A 1 179 ? 41.551 38.204 35.059 1.00 42.06 179 SER A O 1
ATOM 1432 N N . SER A 1 180 ? 39.580 37.380 34.355 1.00 40.34 180 SER A N 1
ATOM 1433 C CA . SER A 1 180 ? 38.919 38.681 34.145 1.00 40.34 180 SER A CA 1
ATOM 1434 C C . SER A 1 180 ? 37.954 39.120 35.258 1.00 40.34 180 SER A C 1
ATOM 1436 O O . SER A 1 180 ? 37.424 40.221 35.172 1.00 40.34 180 SER A O 1
ATOM 1438 N N . GLU A 1 181 ? 37.734 38.311 36.302 1.00 40.22 181 GLU A N 1
ATOM 1439 C CA . GLU A 1 181 ? 36.796 38.619 37.407 1.00 40.22 181 GLU A CA 1
ATOM 1440 C C . GLU A 1 181 ? 37.475 38.889 38.766 1.00 40.22 181 GLU A C 1
ATOM 1442 O O . GLU A 1 181 ? 36.810 38.971 39.792 1.00 40.22 181 GLU A O 1
ATOM 1447 N N . ASN A 1 182 ? 38.791 39.121 38.793 1.00 36.44 182 ASN A N 1
ATOM 1448 C CA . ASN A 1 182 ? 39.463 39.681 39.970 1.00 36.44 182 ASN A CA 1
ATOM 1449 C C . ASN A 1 182 ? 39.599 41.200 39.830 1.00 36.44 182 ASN A C 1
ATOM 1451 O O . ASN A 1 182 ? 40.686 41.700 39.558 1.00 36.44 182 ASN A O 1
ATOM 1455 N N . ASN A 1 183 ? 38.492 41.927 39.986 1.00 36.50 183 ASN A N 1
ATOM 1456 C CA . ASN A 1 183 ? 38.497 43.295 40.502 1.00 36.50 183 ASN A CA 1
ATOM 1457 C C . ASN A 1 183 ? 37.078 43.706 40.917 1.00 36.50 183 ASN A C 1
ATOM 1459 O O . ASN A 1 183 ? 36.131 43.514 40.162 1.00 36.50 183 ASN A O 1
ATOM 1463 N N . VAL A 1 184 ? 37.004 44.360 42.080 1.00 33.78 184 VAL A N 1
ATOM 1464 C CA . VAL A 1 184 ? 35.833 44.925 42.783 1.00 33.78 184 VAL A CA 1
ATOM 1465 C C . VAL A 1 184 ? 35.199 44.011 43.846 1.00 33.78 184 VAL A C 1
ATOM 1467 O O . VAL A 1 184 ? 34.398 43.123 43.579 1.00 33.78 184 VAL A O 1
ATOM 1470 N N . ALA A 1 185 ? 35.581 44.309 45.090 1.00 33.94 185 ALA A N 1
ATOM 1471 C CA . ALA A 1 185 ? 34.895 43.970 46.333 1.00 33.94 185 ALA A CA 1
ATOM 1472 C C . ALA A 1 185 ? 33.681 44.898 46.548 1.00 33.94 185 ALA A C 1
ATOM 1474 O O . ALA A 1 185 ? 33.783 46.081 46.236 1.00 33.94 185 ALA A O 1
ATOM 1475 N N . ASP A 1 186 ? 32.556 44.416 47.088 1.00 29.81 186 ASP A N 1
ATOM 1476 C CA . ASP A 1 186 ? 32.204 44.482 48.523 1.00 29.81 186 ASP A CA 1
ATOM 1477 C C . ASP A 1 186 ? 30.732 44.035 48.761 1.00 29.81 186 ASP A C 1
ATOM 1479 O O . ASP A 1 186 ? 29.845 44.320 47.963 1.00 29.81 186 ASP A O 1
ATOM 1483 N N . LYS A 1 187 ? 30.546 43.324 49.880 1.00 31.42 187 LYS A N 1
ATOM 1484 C CA . LYS A 1 187 ? 29.383 43.094 50.776 1.00 31.42 187 LYS A CA 1
ATOM 1485 C C . LYS A 1 187 ? 27.914 42.866 50.329 1.00 31.42 187 LYS A C 1
ATOM 1487 O O . LYS A 1 187 ? 27.239 43.723 49.775 1.00 31.42 187 LYS A O 1
ATOM 1492 N N . ASP A 1 188 ? 27.425 41.758 50.907 1.00 29.20 188 ASP A N 1
ATOM 1493 C CA . ASP A 1 188 ? 26.136 41.487 51.576 1.00 29.20 188 ASP A CA 1
ATOM 1494 C C . ASP A 1 188 ? 24.962 40.780 50.855 1.00 29.20 188 ASP A C 1
ATOM 1496 O O . ASP A 1 188 ? 24.458 41.183 49.814 1.00 29.20 188 ASP A O 1
ATOM 1500 N N . ASN A 1 189 ? 24.472 39.772 51.599 1.00 28.80 189 ASN A N 1
ATOM 1501 C CA . ASN A 1 189 ? 23.198 39.036 51.597 1.00 28.80 189 ASN A CA 1
ATOM 1502 C C . ASN A 1 189 ? 22.982 37.754 50.757 1.00 28.80 189 ASN A C 1
ATOM 1504 O O . ASN A 1 189 ? 22.758 37.763 49.557 1.00 28.80 189 ASN A O 1
ATOM 1508 N N . VAL A 1 190 ? 22.968 36.644 51.516 1.00 34.25 190 VAL A N 1
ATOM 1509 C CA . VAL A 1 190 ? 22.009 35.518 51.594 1.00 34.25 190 VAL A CA 1
ATOM 1510 C C . VAL A 1 190 ? 21.120 35.207 50.376 1.00 34.25 190 VAL A C 1
ATOM 1512 O O . VAL A 1 190 ? 20.344 36.037 49.912 1.00 34.25 190 VAL A O 1
ATOM 1515 N N . THR A 1 191 ? 21.077 33.897 50.079 1.00 30.66 191 THR A N 1
ATOM 1516 C CA . THR A 1 191 ? 20.226 33.128 49.140 1.00 30.66 191 THR A CA 1
ATOM 1517 C C . THR A 1 191 ? 20.858 32.961 47.761 1.00 30.66 191 THR A C 1
ATOM 1519 O O . THR A 1 191 ? 21.109 33.962 47.116 1.00 30.66 191 THR A O 1
ATOM 1522 N N . MET A 1 192 ? 21.119 31.708 47.340 1.00 28.44 192 MET A N 1
ATOM 1523 C CA . MET A 1 192 ? 21.186 31.201 45.946 1.00 28.44 192 MET A CA 1
ATOM 1524 C C . MET A 1 192 ? 21.865 29.816 45.933 1.00 28.44 192 MET A C 1
ATOM 1526 O O . MET A 1 192 ? 23.056 29.667 45.674 1.00 28.44 192 MET A O 1
ATOM 1530 N N . VAL A 1 193 ? 21.089 28.770 46.221 1.00 34.12 193 VAL A N 1
ATOM 1531 C CA . VAL A 1 193 ? 21.415 27.389 45.830 1.00 34.12 193 VAL A CA 1
ATOM 1532 C C . VAL A 1 193 ? 20.197 26.869 45.078 1.00 34.12 193 VAL A C 1
ATOM 1534 O O . VAL A 1 193 ? 19.368 26.178 45.655 1.00 34.12 193 VAL A O 1
ATOM 1537 N N . THR A 1 194 ? 20.005 27.319 43.836 1.00 34.53 194 THR A N 1
ATOM 1538 C CA . THR A 1 194 ? 18.976 26.784 42.913 1.00 34.53 194 THR A CA 1
ATOM 1539 C C . THR A 1 194 ? 19.206 27.138 41.432 1.00 34.53 194 THR A C 1
ATOM 1541 O O . THR A 1 194 ? 18.283 27.018 40.645 1.00 34.53 194 THR A O 1
ATOM 1544 N N . GLU A 1 195 ? 20.420 27.503 40.992 1.00 32.72 195 GLU A N 1
ATOM 1545 C CA . GLU A 1 195 ? 20.667 27.861 39.570 1.00 32.72 195 GLU A CA 1
ATOM 1546 C C . GLU A 1 195 ? 21.773 27.053 38.859 1.00 32.72 195 GLU A C 1
ATOM 1548 O O . GLU A 1 195 ? 22.134 27.336 37.719 1.00 32.72 195 GLU A O 1
ATOM 1553 N N . LEU A 1 196 ? 22.285 25.974 39.462 1.00 32.19 196 LEU A N 1
ATOM 1554 C CA . LEU A 1 196 ? 23.290 25.105 38.816 1.00 32.19 196 LEU A CA 1
ATOM 1555 C C . LEU A 1 196 ? 22.711 23.828 38.176 1.00 32.19 196 LEU A C 1
ATOM 1557 O O . LEU A 1 196 ? 23.442 23.080 37.519 1.00 32.19 196 LEU A O 1
ATOM 1561 N N . GLU A 1 197 ? 21.401 23.600 38.299 1.00 34.22 197 GLU A N 1
ATOM 1562 C CA . GLU A 1 197 ? 20.698 22.467 37.677 1.00 34.22 197 GLU A CA 1
ATOM 1563 C C . GLU A 1 197 ? 19.911 22.835 36.408 1.00 34.22 197 GLU A C 1
ATOM 1565 O O . GLU A 1 197 ? 19.763 21.982 35.528 1.00 34.22 197 GLU A O 1
ATOM 1570 N N . ASP A 1 198 ? 19.566 24.109 36.206 1.00 34.47 198 ASP A N 1
ATOM 1571 C CA . ASP A 1 198 ? 18.863 24.555 34.994 1.00 34.47 198 ASP A CA 1
ATOM 1572 C C . ASP A 1 198 ? 19.794 24.788 33.792 1.00 34.47 198 ASP A C 1
ATOM 1574 O O . ASP A 1 198 ? 19.403 24.583 32.639 1.00 34.47 198 ASP A O 1
ATOM 1578 N N . ILE A 1 199 ? 21.084 25.052 34.027 1.00 34.53 199 ILE A N 1
ATOM 1579 C CA . ILE A 1 199 ? 22.087 25.190 32.953 1.00 34.53 199 ILE A CA 1
ATOM 1580 C C . ILE A 1 199 ? 22.418 23.829 32.306 1.00 34.53 199 ILE A C 1
ATOM 1582 O O . ILE A 1 199 ? 22.704 23.757 31.111 1.00 34.53 199 ILE A O 1
ATOM 1586 N N . LYS A 1 200 ? 22.298 22.712 33.042 1.00 34.88 200 LYS A N 1
ATOM 1587 C CA . LYS A 1 200 ? 22.503 21.358 32.484 1.00 34.88 200 LYS A CA 1
ATOM 1588 C C . LYS A 1 200 ? 21.324 20.861 31.643 1.00 34.88 200 LYS A C 1
ATOM 1590 O O . LYS A 1 200 ? 21.512 19.960 30.820 1.00 34.88 200 LYS A O 1
ATOM 1595 N N . ASN A 1 201 ? 20.133 21.430 31.829 1.00 38.84 201 ASN A N 1
ATOM 1596 C CA . ASN A 1 201 ? 18.940 21.056 31.070 1.00 38.84 201 ASN A CA 1
ATOM 1597 C C . ASN A 1 201 ? 18.745 21.903 29.806 1.00 38.84 201 ASN A C 1
ATOM 1599 O O . ASN A 1 201 ? 18.243 21.367 28.821 1.00 38.84 201 ASN A O 1
ATOM 1603 N N . LEU A 1 202 ? 19.244 23.144 29.766 1.00 32.81 202 LEU A N 1
ATOM 1604 C CA . LEU A 1 202 ? 19.253 23.973 28.552 1.00 32.81 202 LEU A CA 1
ATOM 1605 C C . LEU A 1 202 ? 20.198 23.435 27.455 1.00 32.81 202 LEU A C 1
ATOM 1607 O O . LEU A 1 202 ? 19.825 23.441 26.277 1.00 32.81 202 LEU A O 1
ATOM 1611 N N . ASP A 1 203 ? 21.353 22.865 27.824 1.00 33.16 203 ASP A N 1
ATOM 1612 C CA . ASP A 1 203 ? 22.345 22.320 26.874 1.00 33.16 203 ASP A CA 1
ATOM 1613 C C . ASP A 1 203 ? 21.848 21.054 26.138 1.00 33.16 203 ASP A C 1
ATOM 1615 O O . ASP A 1 203 ? 22.113 20.868 24.949 1.00 33.16 203 ASP A O 1
ATOM 1619 N N . LYS A 1 204 ? 21.027 20.215 26.793 1.00 37.44 204 LYS A N 1
ATOM 1620 C CA . LYS A 1 204 ? 20.417 19.026 26.160 1.00 37.44 204 LYS A CA 1
ATOM 1621 C C . LYS A 1 204 ? 19.294 19.369 25.183 1.00 37.44 204 LYS A C 1
ATOM 1623 O O . LYS A 1 204 ? 19.056 18.607 24.246 1.00 37.44 204 LYS A O 1
ATOM 1628 N N . THR A 1 205 ? 18.596 20.486 25.386 1.00 36.69 205 THR A N 1
ATOM 1629 C CA . THR A 1 205 ? 17.596 21.007 24.438 1.00 36.69 205 THR A CA 1
ATOM 1630 C C . THR A 1 205 ? 18.251 21.647 23.218 1.00 36.69 205 THR A C 1
ATOM 1632 O O . THR A 1 205 ? 17.771 21.430 22.108 1.00 36.69 205 THR A O 1
ATOM 1635 N N . SER A 1 206 ? 19.371 22.355 23.393 1.00 31.50 206 SER A N 1
ATOM 1636 C CA . SER A 1 206 ? 20.106 23.003 22.298 1.00 31.50 206 SER A CA 1
ATOM 1637 C C . SER A 1 206 ? 20.745 21.987 21.335 1.00 31.50 206 SER A C 1
ATOM 1639 O O . SER A 1 206 ? 20.522 22.062 20.127 1.00 31.50 206 SER A O 1
ATOM 1641 N N . GLU A 1 207 ? 21.405 20.939 21.853 1.00 35.00 207 GLU A N 1
ATOM 1642 C CA . GLU A 1 207 ? 21.960 19.850 21.021 1.00 35.00 207 GLU A CA 1
ATOM 1643 C C . GLU A 1 207 ? 20.874 19.013 20.308 1.00 35.00 207 GLU A C 1
ATOM 1645 O O . GLU A 1 207 ? 21.117 18.437 19.244 1.00 35.00 207 GLU A O 1
ATOM 1650 N N . ARG A 1 208 ? 19.648 18.950 20.854 1.00 39.12 208 ARG A N 1
ATOM 1651 C CA . ARG A 1 208 ? 18.498 18.289 20.202 1.00 39.12 208 ARG A CA 1
ATOM 1652 C C . ARG A 1 208 ? 17.860 19.152 19.117 1.00 39.12 208 ARG A C 1
ATOM 1654 O O . ARG A 1 208 ? 17.458 18.617 18.087 1.00 39.12 208 ARG A O 1
ATOM 1661 N N . LEU A 1 209 ? 17.791 20.466 19.330 1.00 33.50 209 LEU A N 1
ATOM 1662 C CA . LEU A 1 209 ? 17.286 21.431 18.354 1.00 33.50 209 LEU A CA 1
ATOM 1663 C C . LEU A 1 209 ? 18.243 21.581 17.160 1.00 33.50 209 LEU A C 1
ATOM 1665 O O . LEU A 1 209 ? 17.772 21.658 16.027 1.00 33.50 209 LEU A O 1
ATOM 1669 N N . GLU A 1 210 ? 19.561 21.536 17.367 1.00 32.00 210 GLU A N 1
ATOM 1670 C CA . GLU A 1 210 ? 20.542 21.563 16.268 1.00 32.00 210 GLU A CA 1
ATOM 1671 C C . GLU A 1 210 ? 20.551 20.268 15.440 1.00 32.00 210 GLU A C 1
ATOM 1673 O O . GLU A 1 210 ? 20.542 20.346 14.212 1.00 32.00 210 GLU A O 1
ATOM 1678 N N . ASN A 1 211 ? 20.441 19.091 16.072 1.00 34.47 211 ASN A N 1
ATOM 1679 C CA . ASN A 1 211 ? 20.306 17.820 15.343 1.00 34.47 211 ASN A CA 1
ATOM 1680 C C . ASN A 1 211 ? 18.980 17.728 14.566 1.00 34.47 211 ASN A C 1
ATOM 1682 O O . ASN A 1 211 ? 18.971 17.252 13.434 1.00 34.47 211 ASN A O 1
ATOM 1686 N N . SER A 1 212 ? 17.875 18.255 15.113 1.00 36.62 212 SER A N 1
ATOM 1687 C CA . SER A 1 212 ? 16.594 18.309 14.390 1.00 36.62 212 SER A CA 1
ATOM 1688 C C . SER A 1 212 ? 16.631 19.250 13.177 1.00 36.62 212 SER A C 1
ATOM 1690 O O . SER A 1 212 ? 16.069 18.926 12.137 1.00 36.62 212 SER A O 1
ATOM 1692 N N . LYS A 1 213 ? 17.373 20.366 13.258 1.00 32.91 213 LYS A N 1
ATOM 1693 C CA . LYS A 1 213 ? 17.572 21.304 12.139 1.00 32.91 213 LYS A CA 1
ATOM 1694 C C . LYS A 1 213 ? 18.535 20.771 11.070 1.00 32.91 213 LYS A C 1
ATOM 1696 O O . LYS A 1 213 ? 18.453 21.204 9.921 1.00 32.91 213 LYS A O 1
ATOM 1701 N N . GLU A 1 214 ? 19.451 19.861 11.411 1.00 31.80 214 GLU A N 1
ATOM 1702 C CA . GLU A 1 214 ? 20.297 19.164 10.431 1.00 31.80 214 GLU A CA 1
ATOM 1703 C C . GLU A 1 214 ? 19.569 17.996 9.748 1.00 31.80 214 GLU A C 1
ATOM 1705 O O . GLU A 1 214 ? 19.726 17.828 8.540 1.00 31.80 214 GLU A O 1
ATOM 1710 N N . GLU A 1 215 ? 18.717 17.248 10.456 1.00 35.75 215 GLU A N 1
ATOM 1711 C CA . GLU A 1 215 ? 17.885 16.189 9.859 1.00 35.75 215 GLU A CA 1
ATOM 1712 C C . GLU A 1 215 ? 16.801 16.765 8.930 1.00 35.75 215 GLU A C 1
ATOM 1714 O O . GLU A 1 215 ? 16.639 16.286 7.807 1.00 35.75 215 GLU A O 1
ATOM 1719 N N . GLU A 1 216 ? 16.175 17.884 9.311 1.00 35.09 216 GLU A N 1
ATOM 1720 C CA . GLU A 1 216 ? 15.231 18.625 8.461 1.00 35.09 216 GLU A CA 1
ATOM 1721 C C . GLU A 1 216 ? 15.929 19.251 7.231 1.00 35.09 216 GLU A C 1
ATOM 1723 O O . GLU A 1 216 ? 15.337 19.345 6.158 1.00 35.09 216 GLU A O 1
ATOM 1728 N N . LYS A 1 217 ? 17.228 19.593 7.326 1.00 31.22 217 LYS A N 1
ATOM 1729 C CA . LYS A 1 217 ? 18.070 20.015 6.183 1.00 31.22 217 LYS A CA 1
ATOM 1730 C C . LYS A 1 217 ? 18.493 18.862 5.271 1.00 31.22 217 LYS A C 1
ATOM 1732 O O . LYS A 1 217 ? 18.806 19.111 4.109 1.00 31.22 217 LYS A O 1
ATOM 1737 N N . VAL A 1 218 ? 18.552 17.626 5.763 1.00 35.88 218 VAL A N 1
ATOM 1738 C CA . VAL A 1 218 ? 18.907 16.441 4.960 1.00 35.88 218 VAL A CA 1
ATOM 1739 C C . VAL A 1 218 ? 17.680 15.870 4.242 1.00 35.88 218 VAL A C 1
ATOM 1741 O O . VAL A 1 218 ? 17.824 15.394 3.115 1.00 35.88 218 VAL A O 1
ATOM 1744 N N . GLU A 1 219 ? 16.484 15.977 4.832 1.00 35.25 219 GLU A N 1
ATOM 1745 C CA . GLU A 1 219 ? 15.218 15.699 4.137 1.00 35.25 219 GLU A CA 1
ATOM 1746 C C . GLU A 1 219 ? 14.848 16.821 3.150 1.00 35.25 219 GLU A C 1
ATOM 1748 O O . GLU A 1 219 ? 14.597 16.508 1.987 1.00 35.25 219 GLU A O 1
ATOM 1753 N N . LYS A 1 220 ? 14.990 18.110 3.510 1.00 30.84 220 LYS A N 1
ATOM 1754 C CA . LYS A 1 220 ? 14.820 19.221 2.548 1.00 30.84 220 LYS A CA 1
ATOM 1755 C C . LYS A 1 220 ? 15.817 19.179 1.389 1.00 30.84 220 LYS A C 1
ATOM 1757 O O . LYS A 1 220 ? 15.414 19.330 0.249 1.00 30.84 220 LYS A O 1
ATOM 1762 N N . LYS A 1 221 ? 17.089 18.813 1.599 1.00 29.25 221 LYS A N 1
ATOM 1763 C CA . LYS A 1 221 ? 18.055 18.630 0.486 1.00 29.25 221 LYS A CA 1
ATOM 1764 C C . LYS A 1 221 ? 17.729 17.478 -0.473 1.00 29.25 221 LYS A C 1
ATOM 1766 O O . LYS A 1 221 ? 18.318 17.416 -1.553 1.00 29.25 221 LYS A O 1
ATOM 1771 N N . LYS A 1 222 ? 16.845 16.548 -0.096 1.00 34.28 222 LYS A N 1
ATOM 1772 C CA . LYS A 1 222 ? 16.335 15.514 -1.010 1.00 34.28 222 LYS A CA 1
ATOM 1773 C C . LYS A 1 222 ? 15.110 15.983 -1.804 1.00 34.28 222 LYS A C 1
ATOM 1775 O O . LYS A 1 222 ? 14.884 15.423 -2.873 1.00 34.28 222 LYS A O 1
ATOM 1780 N N . GLU A 1 223 ? 14.384 16.997 -1.332 1.00 38.31 223 GLU A N 1
ATOM 1781 C CA . GLU A 1 223 ? 13.181 17.547 -1.980 1.00 38.31 223 GLU A CA 1
ATOM 1782 C C . GLU A 1 223 ? 13.443 18.877 -2.731 1.00 38.31 223 GLU A C 1
ATOM 1784 O O . GLU A 1 223 ? 12.931 19.053 -3.834 1.00 38.31 223 GLU A O 1
ATOM 1789 N N . ASP A 1 224 ? 14.355 19.738 -2.262 1.00 28.05 224 ASP A N 1
ATOM 1790 C CA . ASP A 1 224 ? 14.727 21.013 -2.911 1.00 28.05 224 ASP A CA 1
ATOM 1791 C C . ASP A 1 224 ? 15.512 20.815 -4.224 1.00 28.05 224 ASP A C 1
ATOM 1793 O O . ASP A 1 224 ? 15.486 21.663 -5.114 1.00 28.05 224 ASP A O 1
ATOM 1797 N N . ASN A 1 225 ? 16.127 19.641 -4.422 1.00 31.48 225 ASN A N 1
ATOM 1798 C CA . ASN A 1 225 ? 16.796 19.286 -5.682 1.00 31.48 225 ASN A CA 1
ATOM 1799 C C . ASN A 1 225 ? 15.812 19.043 -6.851 1.00 31.48 225 ASN A C 1
ATOM 1801 O O . ASN A 1 225 ? 16.244 18.747 -7.968 1.00 31.48 225 ASN A O 1
ATOM 1805 N N . VAL A 1 226 ? 14.500 19.138 -6.601 1.00 37.50 226 VAL A N 1
ATOM 1806 C CA . VAL A 1 226 ? 13.444 19.044 -7.620 1.00 37.50 226 VAL A CA 1
ATOM 1807 C C . VAL A 1 226 ? 12.719 20.386 -7.835 1.00 37.50 226 VAL A C 1
ATOM 1809 O O . VAL A 1 226 ? 12.119 20.553 -8.894 1.00 37.50 226 VAL A O 1
ATOM 1812 N N . GLN A 1 227 ? 12.835 21.368 -6.926 1.00 30.80 227 GLN A N 1
ATOM 1813 C CA . GLN A 1 227 ? 12.122 22.658 -7.022 1.00 30.80 227 GLN A CA 1
ATOM 1814 C C . GLN A 1 227 ? 12.999 23.896 -7.314 1.00 30.80 227 GLN A C 1
ATOM 1816 O O . GLN A 1 227 ? 12.474 24.867 -7.846 1.00 30.80 227 GLN A O 1
ATOM 1821 N N . GLU A 1 228 ? 14.327 23.879 -7.133 1.00 27.12 228 GLU A N 1
ATOM 1822 C CA . GLU A 1 228 ? 15.206 24.996 -7.564 1.00 27.12 228 GLU A CA 1
ATOM 1823 C C . GLU A 1 228 ? 15.578 24.944 -9.067 1.00 27.12 228 GLU A C 1
ATOM 1825 O O . GLU A 1 228 ? 16.739 25.026 -9.466 1.00 27.12 228 GLU A O 1
ATOM 1830 N N . ALA A 1 229 ? 14.578 24.789 -9.937 1.00 30.45 229 ALA A N 1
ATOM 1831 C CA . ALA A 1 229 ? 14.700 25.086 -11.371 1.00 30.45 229 ALA A CA 1
ATOM 1832 C C . ALA A 1 229 ? 13.647 26.100 -11.844 1.00 30.45 229 ALA A C 1
ATOM 1834 O O . ALA A 1 229 ? 13.420 26.243 -13.043 1.00 30.45 229 ALA A O 1
ATOM 1835 N N . GLU A 1 230 ? 13.004 26.786 -10.904 1.00 32.38 230 GLU A N 1
ATOM 1836 C CA . GLU A 1 230 ? 12.032 27.840 -11.149 1.00 32.38 230 GLU A CA 1
ATOM 1837 C C . GLU A 1 230 ? 12.551 29.105 -10.467 1.00 32.38 230 GLU A C 1
ATOM 1839 O O . GLU A 1 230 ? 12.930 29.057 -9.301 1.00 32.38 230 GLU A O 1
ATOM 1844 N N . THR A 1 231 ? 12.557 30.224 -11.196 1.00 31.97 231 THR A N 1
ATOM 1845 C CA . THR A 1 231 ? 13.035 31.573 -10.814 1.00 31.97 231 THR A CA 1
ATOM 1846 C C . THR A 1 231 ? 14.525 31.883 -11.043 1.00 31.97 231 THR A C 1
ATOM 1848 O O . THR A 1 231 ? 15.308 32.061 -10.119 1.00 31.97 231 THR A O 1
ATOM 1851 N N . ALA A 1 232 ? 14.903 32.050 -12.314 1.00 27.25 232 ALA A N 1
ATOM 1852 C CA . ALA A 1 232 ? 15.963 32.987 -12.700 1.00 27.25 232 ALA A CA 1
ATOM 1853 C C . ALA A 1 232 ? 15.770 33.406 -14.166 1.00 27.25 232 ALA A C 1
ATOM 1855 O O . ALA A 1 232 ? 16.377 32.835 -15.069 1.00 27.25 232 ALA A O 1
ATOM 1856 N N . ASP A 1 233 ? 14.904 34.391 -14.389 1.00 28.88 233 ASP A N 1
ATOM 1857 C CA . ASP A 1 233 ? 15.034 35.293 -15.531 1.00 28.88 233 ASP A CA 1
ATOM 1858 C C . ASP A 1 233 ? 14.862 36.734 -15.034 1.00 28.88 233 ASP A C 1
ATOM 1860 O O . ASP A 1 233 ? 14.205 36.969 -14.019 1.00 28.88 233 ASP A O 1
ATOM 1864 N N . ASP A 1 234 ? 15.498 37.651 -15.754 1.00 35.97 234 ASP A N 1
ATOM 1865 C CA . ASP A 1 234 ? 15.615 39.096 -15.547 1.00 35.97 234 ASP A CA 1
ATOM 1866 C C . ASP A 1 234 ? 16.629 39.602 -14.509 1.00 35.97 234 ASP A C 1
ATOM 1868 O O . ASP A 1 234 ? 16.320 40.105 -13.427 1.00 35.97 234 ASP A O 1
ATOM 1872 N N . THR A 1 235 ? 17.894 39.652 -14.936 1.00 29.73 235 THR A N 1
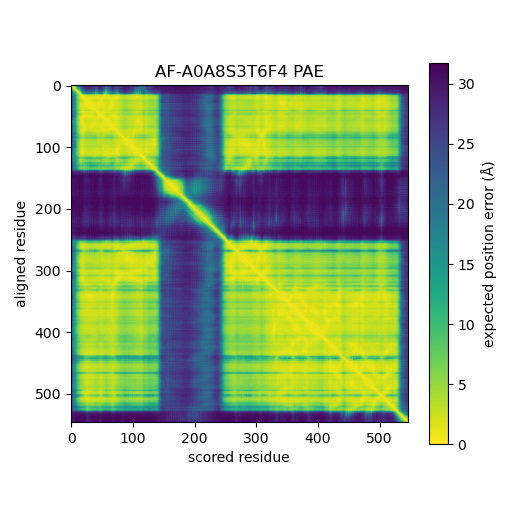ATOM 1873 C CA . THR A 1 235 ? 18.716 40.852 -14.702 1.00 29.73 235 THR A CA 1
ATOM 1874 C C . THR A 1 235 ? 19.715 41.050 -15.848 1.00 29.73 235 THR A C 1
ATOM 1876 O O . THR A 1 235 ? 20.388 40.116 -16.276 1.00 29.73 235 THR A O 1
ATOM 1879 N N . LYS A 1 236 ? 19.759 42.277 -16.388 1.00 32.34 236 LYS A N 1
ATOM 1880 C CA . LYS A 1 236 ? 20.584 42.701 -17.536 1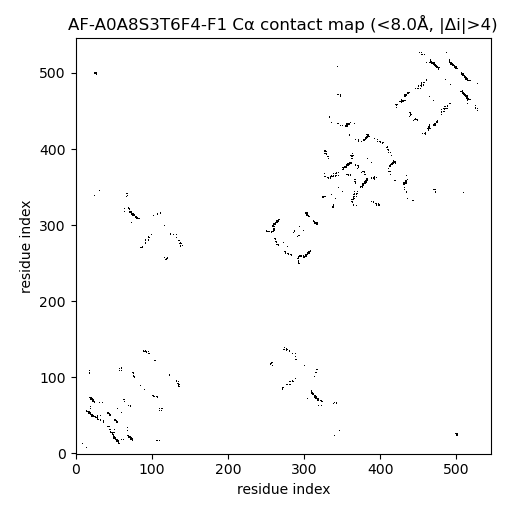.00 32.34 236 LYS A CA 1
ATOM 1881 C C . LYS A 1 236 ? 22.080 42.389 -17.336 1.00 32.34 236 LYS A C 1
ATOM 1883 O O . LYS A 1 236 ? 22.550 42.456 -16.202 1.00 32.34 236 LYS A O 1
ATOM 1888 N N . PRO A 1 237 ? 22.837 42.106 -18.416 1.00 30.73 237 PRO A N 1
ATOM 1889 C CA . PRO A 1 237 ? 24.216 41.652 -18.308 1.00 30.73 237 PRO A CA 1
ATOM 1890 C C . PRO A 1 237 ? 25.165 42.820 -18.038 1.00 30.73 237 PRO A C 1
ATOM 1892 O O . PRO A 1 237 ? 25.140 43.823 -18.753 1.00 30.73 237 PRO A O 1
ATOM 1895 N N . ASP A 1 238 ? 26.031 42.647 -17.043 1.00 28.52 238 ASP A N 1
ATOM 1896 C CA . ASP A 1 238 ? 27.230 43.463 -16.884 1.00 28.52 238 ASP A CA 1
ATOM 1897 C C . ASP A 1 238 ? 28.332 42.903 -17.796 1.00 28.52 238 ASP A C 1
ATOM 1899 O O . ASP A 1 238 ? 28.574 41.694 -17.872 1.00 28.52 238 ASP A O 1
ATOM 1903 N N . SER A 1 239 ? 28.951 43.797 -18.557 1.00 41.25 239 SER A N 1
ATOM 1904 C CA . SER A 1 239 ? 29.938 43.498 -19.590 1.00 41.25 239 SER A CA 1
ATOM 1905 C C . SER A 1 239 ? 31.258 42.988 -19.003 1.00 41.25 239 SER A C 1
ATOM 1907 O O . SER A 1 239 ? 31.823 43.649 -18.135 1.00 41.25 239 SER A O 1
ATOM 1909 N N . ASN A 1 240 ? 31.772 41.888 -19.575 1.00 40.84 240 ASN A N 1
ATOM 1910 C CA . ASN A 1 240 ? 33.139 41.322 -19.481 1.00 40.84 240 ASN A CA 1
ATOM 1911 C C . ASN A 1 240 ? 33.276 39.948 -18.809 1.00 40.84 240 ASN A C 1
ATOM 1913 O O . ASN A 1 240 ? 34.131 39.738 -17.953 1.00 40.84 240 ASN A O 1
ATOM 1917 N N . THR A 1 241 ? 32.527 38.958 -19.288 1.00 33.75 241 THR A N 1
ATOM 1918 C CA . THR A 1 241 ? 32.979 37.559 -19.239 1.00 33.75 241 THR A CA 1
ATOM 1919 C C . THR A 1 241 ? 32.695 36.893 -20.578 1.00 33.75 241 THR A C 1
ATOM 1921 O O . THR A 1 241 ? 31.592 37.000 -21.113 1.00 33.75 241 THR A O 1
ATOM 1924 N N . GLU A 1 242 ? 33.714 36.255 -21.154 1.00 37.06 242 GLU A N 1
ATOM 1925 C CA . GLU A 1 242 ? 33.581 35.463 -22.377 1.00 37.06 242 GLU A CA 1
ATOM 1926 C C . GLU A 1 242 ? 32.459 34.422 -22.213 1.00 37.06 242 GLU A C 1
ATOM 1928 O O . GLU A 1 242 ? 32.347 33.802 -21.148 1.00 37.06 242 GLU A O 1
ATOM 1933 N N . PRO A 1 243 ? 31.609 34.202 -23.232 1.00 33.53 243 PRO A N 1
ATOM 1934 C CA . PRO A 1 243 ? 30.508 33.263 -23.112 1.00 33.53 243 PRO A CA 1
ATOM 1935 C C . PRO A 1 243 ? 31.051 31.838 -22.968 1.00 33.53 243 PRO A C 1
ATOM 1937 O O . PRO A 1 243 ? 31.575 31.254 -23.916 1.00 33.53 243 PRO A O 1
ATOM 1940 N N . MET A 1 244 ? 30.875 31.247 -21.781 1.00 36.41 244 MET A N 1
ATOM 1941 C CA . MET A 1 244 ? 31.005 29.803 -21.597 1.00 36.41 244 MET A CA 1
ATOM 1942 C C . MET A 1 244 ? 30.090 29.098 -22.602 1.00 36.41 244 MET A C 1
ATOM 1944 O O . MET A 1 244 ? 28.871 29.291 -22.597 1.00 36.41 244 MET A O 1
ATOM 1948 N N . ALA A 1 245 ? 30.682 28.268 -23.461 1.00 36.69 245 ALA A N 1
ATOM 1949 C CA . ALA A 1 245 ? 29.960 27.461 -24.432 1.00 36.69 245 ALA A CA 1
ATOM 1950 C C . ALA A 1 245 ? 28.821 26.681 -23.748 1.00 36.69 245 ALA A C 1
ATOM 1952 O O . ALA A 1 245 ? 29.048 25.916 -22.805 1.00 36.69 245 ALA A O 1
ATOM 1953 N N . LYS A 1 246 ? 27.582 26.867 -24.228 1.00 38.66 246 LYS A N 1
ATOM 1954 C CA . LYS A 1 246 ? 26.437 26.028 -23.844 1.00 38.66 246 LYS A CA 1
ATOM 1955 C C . LYS A 1 246 ? 26.835 24.565 -24.052 1.00 38.66 246 LYS A C 1
ATOM 1957 O O . LYS A 1 246 ? 27.270 24.202 -25.143 1.00 38.66 246 LYS A O 1
ATOM 1962 N N . ARG A 1 247 ? 26.684 23.725 -23.017 1.00 35.03 247 ARG A N 1
ATOM 1963 C CA . ARG A 1 247 ? 26.884 22.272 -23.146 1.00 35.03 247 ARG A CA 1
ATOM 1964 C C . ARG A 1 247 ? 26.052 21.769 -24.339 1.00 35.03 247 ARG A C 1
ATOM 1966 O O . ARG A 1 247 ? 24.871 22.120 -24.408 1.00 35.03 247 ARG A O 1
ATOM 1973 N N . PRO A 1 248 ? 26.629 20.992 -25.270 1.00 37.44 248 PRO A N 1
ATOM 1974 C CA . PRO A 1 248 ? 25.904 20.517 -26.443 1.00 37.44 248 PRO A CA 1
ATOM 1975 C C . PRO A 1 248 ? 24.672 19.707 -26.013 1.00 37.44 248 PRO A C 1
ATOM 1977 O O . PRO A 1 248 ? 24.743 18.916 -25.069 1.00 37.44 248 PRO A O 1
ATOM 1980 N N . LYS A 1 249 ? 23.532 19.906 -26.692 1.00 49.94 249 LYS A N 1
ATOM 1981 C CA . LYS A 1 249 ? 22.373 19.010 -26.560 1.00 49.94 249 LYS A CA 1
ATOM 1982 C C . LYS A 1 249 ? 22.838 17.614 -26.990 1.00 49.94 249 LYS A C 1
ATOM 1984 O O . LYS A 1 249 ? 23.262 17.443 -28.125 1.00 49.94 249 LYS A O 1
ATOM 1989 N N . LEU A 1 250 ? 22.810 16.650 -26.068 1.00 56.31 250 LEU A N 1
ATOM 1990 C CA . LEU A 1 250 ? 23.392 15.313 -26.259 1.00 56.31 250 LEU A CA 1
ATOM 1991 C C . LEU A 1 250 ? 22.688 14.467 -27.337 1.00 56.31 250 LEU A C 1
ATOM 1993 O O . LEU A 1 250 ? 23.259 13.475 -27.778 1.00 56.31 250 LEU A O 1
ATOM 1997 N N . THR A 1 251 ? 21.476 14.835 -27.762 1.00 64.56 251 THR A N 1
ATOM 1998 C CA . THR A 1 251 ? 20.670 14.076 -28.730 1.00 64.56 251 THR A CA 1
ATOM 1999 C C . THR A 1 251 ? 19.773 15.016 -29.542 1.00 64.56 251 THR A C 1
ATOM 2001 O O . THR A 1 251 ? 19.272 16.010 -29.007 1.00 64.56 251 THR A O 1
ATOM 2004 N N . GLU A 1 252 ? 19.540 14.704 -30.817 1.00 76.69 252 GLU A N 1
ATOM 2005 C CA . GLU A 1 252 ? 18.534 15.384 -31.641 1.00 76.69 252 GLU A CA 1
ATOM 2006 C C . GLU A 1 252 ? 17.130 14.945 -31.199 1.00 76.69 252 GLU A C 1
ATOM 2008 O O . GLU A 1 252 ? 16.882 13.755 -31.005 1.00 76.69 252 GLU A O 1
ATOM 2013 N N . TYR A 1 253 ? 16.232 15.904 -30.967 1.00 85.88 253 TYR A N 1
ATOM 2014 C CA . TYR A 1 253 ? 14.873 15.613 -30.514 1.00 85.88 253 TYR A CA 1
ATOM 2015 C C . TYR A 1 253 ? 13.992 15.230 -31.704 1.00 85.88 253 TYR A C 1
ATOM 2017 O O . TYR A 1 253 ? 13.883 15.998 -32.658 1.00 85.88 253 TYR A O 1
ATOM 2025 N N . SER A 1 254 ? 13.316 14.086 -31.617 1.00 89.31 254 SER A N 1
ATOM 2026 C CA . SER A 1 254 ? 12.358 13.624 -32.622 1.00 89.31 254 SER A CA 1
ATOM 2027 C C . SER A 1 254 ? 10.937 13.634 -32.045 1.00 89.31 254 SER A C 1
ATOM 2029 O O . SER A 1 254 ? 10.667 12.866 -31.122 1.00 89.31 254 SER A O 1
ATOM 2031 N N . PRO A 1 255 ? 10.002 14.457 -32.559 1.00 86.50 255 PRO A N 1
ATOM 2032 C CA . PRO A 1 255 ? 8.639 14.552 -32.017 1.00 86.50 255 PRO A CA 1
ATOM 2033 C C . PRO A 1 255 ? 7.822 13.258 -32.166 1.00 86.50 255 PRO A C 1
ATOM 2035 O O . PRO A 1 255 ? 6.837 13.069 -31.454 1.00 86.50 255 PRO A O 1
ATOM 2038 N N . ASP A 1 256 ? 8.247 12.376 -33.068 1.00 89.56 256 ASP A N 1
ATOM 2039 C CA . ASP A 1 256 ? 7.595 11.106 -33.384 1.00 89.56 256 ASP A CA 1
ATOM 2040 C C . ASP A 1 256 ? 8.029 9.973 -32.441 1.00 89.56 256 ASP A C 1
ATOM 2042 O O . ASP A 1 256 ? 7.452 8.886 -32.447 1.00 89.56 256 ASP A O 1
ATOM 2046 N N . LYS A 1 257 ? 9.043 10.220 -31.602 1.00 91.88 257 LYS A N 1
ATOM 2047 C CA . LYS A 1 257 ? 9.581 9.244 -30.652 1.00 91.88 257 LYS A CA 1
ATOM 2048 C C . LYS A 1 257 ? 9.234 9.623 -29.215 1.00 91.88 257 LYS A C 1
ATOM 2050 O O . LYS A 1 257 ? 9.244 10.807 -28.876 1.00 91.88 257 LYS A O 1
ATOM 2055 N N . PRO A 1 258 ? 8.961 8.637 -28.345 1.00 95.38 258 PRO A N 1
ATOM 2056 C CA . PRO A 1 258 ? 8.661 8.919 -26.951 1.00 95.38 258 PRO A CA 1
ATOM 2057 C C . PRO A 1 258 ? 9.876 9.521 -26.248 1.00 95.38 258 PRO A C 1
ATOM 2059 O O . PRO A 1 258 ? 11.030 9.195 -26.553 1.00 95.38 258 PRO A O 1
ATOM 2062 N N . ALA A 1 259 ? 9.610 10.386 -25.277 1.00 95.88 259 ALA A N 1
ATOM 2063 C CA . ALA A 1 259 ? 10.596 10.769 -24.288 1.00 95.88 259 ALA A CA 1
ATOM 2064 C C . ALA A 1 259 ? 10.725 9.674 -23.224 1.00 95.88 259 ALA A C 1
ATOM 2066 O O . ALA A 1 259 ? 9.730 9.095 -22.788 1.00 95.88 259 ALA A O 1
ATOM 2067 N N . PHE A 1 260 ? 11.945 9.384 -22.780 1.00 97.50 260 PHE A N 1
ATOM 2068 C CA . PHE A 1 260 ? 12.194 8.351 -21.787 1.00 97.50 260 PHE A CA 1
ATOM 2069 C C . PHE A 1 260 ? 13.274 8.731 -20.777 1.00 97.50 260 PHE A C 1
ATOM 2071 O O . PHE A 1 260 ? 14.169 9.538 -21.043 1.00 97.50 260 PHE A O 1
ATOM 2078 N N . ARG A 1 261 ? 13.216 8.062 -19.626 1.00 97.31 261 ARG A N 1
ATOM 2079 C CA . ARG A 1 261 ? 14.304 7.988 -18.646 1.00 97.31 261 ARG A CA 1
ATOM 2080 C C . ARG A 1 261 ? 14.541 6.550 -18.219 1.00 97.31 261 ARG A C 1
ATOM 2082 O O . ARG A 1 261 ? 13.647 5.710 -18.305 1.00 97.31 261 ARG A O 1
ATOM 2089 N N . VAL A 1 262 ? 15.725 6.310 -17.668 1.00 98.19 262 VAL A N 1
ATOM 2090 C CA . VAL A 1 262 ? 16.006 5.116 -16.869 1.00 98.19 262 VAL A CA 1
ATOM 2091 C C . VAL A 1 262 ? 16.065 5.516 -15.402 1.00 98.19 262 VAL A C 1
ATOM 2093 O O . VAL A 1 262 ? 16.656 6.545 -15.071 1.00 98.19 262 VAL A O 1
ATOM 2096 N N . THR A 1 263 ? 15.495 4.694 -14.528 1.00 97.44 263 THR A N 1
ATOM 2097 C CA . THR A 1 263 ? 15.629 4.810 -13.074 1.00 97.44 263 THR A CA 1
ATOM 2098 C C . THR A 1 263 ? 16.244 3.527 -12.534 1.00 97.44 263 THR A C 1
ATOM 2100 O O . THR A 1 263 ? 15.684 2.446 -12.706 1.00 97.44 263 THR A O 1
ATOM 2103 N N . CYS A 1 264 ? 17.402 3.639 -11.876 1.00 97.25 264 CYS A N 1
ATOM 2104 C CA . CYS A 1 264 ? 18.090 2.485 -11.302 1.00 97.25 264 CYS A CA 1
ATOM 2105 C C . CYS A 1 264 ? 17.885 2.394 -9.785 1.00 97.25 264 CYS A C 1
ATOM 2107 O O . CYS A 1 264 ? 18.231 3.312 -9.038 1.00 97.25 264 CYS A O 1
ATOM 2109 N N . HIS A 1 265 ? 17.420 1.238 -9.315 1.00 94.81 265 HIS A N 1
ATOM 2110 C CA . HIS A 1 265 ? 17.436 0.866 -7.904 1.00 94.81 265 HIS A CA 1
ATOM 2111 C C . HIS A 1 265 ? 18.449 -0.248 -7.690 1.00 94.81 265 HIS A C 1
ATOM 2113 O O . HIS A 1 265 ? 18.363 -1.291 -8.330 1.00 94.81 265 HIS A O 1
ATOM 2119 N N . ARG A 1 266 ? 19.395 -0.023 -6.778 1.00 94.44 266 ARG A N 1
ATOM 2120 C CA . ARG A 1 266 ? 20.475 -0.964 -6.497 1.00 94.44 266 ARG A CA 1
ATOM 2121 C C . ARG A 1 266 ? 20.537 -1.295 -5.013 1.00 94.44 266 ARG A C 1
ATOM 2123 O O . ARG A 1 266 ? 20.579 -0.384 -4.184 1.00 94.44 266 ARG A O 1
ATOM 2130 N N . THR A 1 267 ? 20.577 -2.580 -4.694 1.00 91.25 267 THR A N 1
ATOM 2131 C CA . THR A 1 267 ? 20.850 -3.132 -3.364 1.00 91.25 267 THR A CA 1
ATOM 2132 C C . THR A 1 267 ? 21.985 -4.149 -3.462 1.00 91.25 267 THR A C 1
ATOM 2134 O O . THR A 1 267 ? 22.164 -4.792 -4.490 1.00 91.25 267 THR A O 1
ATOM 2137 N N . GLY A 1 268 ? 22.797 -4.253 -2.410 1.00 85.75 268 GLY A N 1
ATOM 2138 C CA . GLY A 1 268 ? 24.027 -5.052 -2.412 1.00 85.75 268 GLY A CA 1
ATOM 2139 C C . GLY A 1 268 ? 25.275 -4.200 -2.173 1.00 85.75 268 GLY A C 1
ATOM 2140 O O . GLY A 1 268 ? 25.315 -3.008 -2.493 1.00 85.75 268 GLY A O 1
ATOM 2141 N N . LEU A 1 269 ? 26.283 -4.808 -1.544 1.00 80.06 269 LEU A N 1
ATOM 2142 C CA . LEU A 1 269 ? 27.498 -4.116 -1.093 1.00 80.06 269 LEU A CA 1
ATOM 2143 C C . LEU A 1 269 ? 28.701 -4.304 -2.028 1.00 80.06 269 LEU A C 1
ATOM 2145 O O . LEU A 1 269 ? 29.659 -3.547 -1.910 1.00 80.06 269 LEU A O 1
ATOM 2149 N N . ASN A 1 270 ? 28.638 -5.257 -2.960 1.00 85.69 270 ASN A N 1
ATOM 2150 C CA . ASN A 1 270 ? 29.808 -5.747 -3.698 1.00 85.69 270 ASN A CA 1
ATOM 2151 C C . ASN A 1 270 ? 29.879 -5.259 -5.155 1.00 85.69 270 ASN A C 1
ATOM 2153 O O . ASN A 1 270 ? 30.661 -5.780 -5.938 1.00 85.69 270 ASN A O 1
ATOM 2157 N N . HIS A 1 271 ? 29.063 -4.278 -5.548 1.00 92.44 271 HIS A N 1
ATOM 2158 C CA . HIS A 1 271 ? 29.109 -3.739 -6.910 1.00 92.44 271 HIS A CA 1
ATOM 2159 C C . HIS A 1 271 ? 30.261 -2.747 -7.073 1.00 92.44 271 HIS A C 1
ATOM 2161 O O . HIS A 1 271 ? 30.393 -1.814 -6.279 1.00 92.44 271 HIS A O 1
ATOM 2167 N N . SER A 1 272 ? 31.022 -2.894 -8.158 1.00 92.12 272 SER A N 1
ATOM 2168 C CA . SER A 1 272 ? 32.092 -1.981 -8.592 1.00 92.12 272 SER A CA 1
ATOM 2169 C C . SER A 1 272 ? 31.581 -0.634 -9.133 1.00 92.12 272 SER A C 1
ATOM 2171 O O . SER A 1 272 ? 32.377 0.221 -9.502 1.00 92.12 272 SER A O 1
ATOM 2173 N N . PHE A 1 273 ? 30.261 -0.420 -9.148 1.00 93.38 273 PHE A N 1
ATOM 2174 C CA . PHE A 1 273 ? 29.577 0.743 -9.714 1.00 93.38 273 PHE A CA 1
ATOM 2175 C C . PHE A 1 273 ? 28.485 1.291 -8.784 1.00 93.38 273 PHE A C 1
ATOM 2177 O O . PHE A 1 273 ? 27.962 0.613 -7.892 1.00 93.38 273 PHE A O 1
ATOM 2184 N N . ASP A 1 274 ? 28.083 2.544 -9.010 1.00 92.94 274 ASP A N 1
ATOM 2185 C CA . ASP A 1 274 ? 26.921 3.140 -8.350 1.00 92.94 274 ASP A CA 1
ATOM 2186 C C . ASP A 1 274 ? 25.646 3.078 -9.213 1.00 92.94 274 ASP A C 1
ATOM 2188 O O . ASP A 1 274 ? 25.673 2.761 -10.402 1.00 92.94 274 ASP A O 1
ATOM 2192 N N . SER A 1 275 ? 24.488 3.359 -8.602 1.00 94.75 275 SER A N 1
ATOM 2193 C CA . SER A 1 275 ? 23.205 3.331 -9.321 1.00 94.75 275 SER A CA 1
ATOM 2194 C C . SER A 1 275 ? 23.160 4.338 -10.472 1.00 94.75 275 SER A C 1
ATOM 2196 O O . SER A 1 275 ? 22.467 4.106 -11.456 1.00 94.75 275 SER A O 1
ATOM 2198 N N . MET A 1 276 ? 23.898 5.449 -10.370 1.00 94.44 276 MET A N 1
ATOM 2199 C CA . MET A 1 276 ? 23.924 6.479 -11.409 1.00 94.44 276 MET A CA 1
ATOM 2200 C C . MET A 1 276 ? 24.727 6.018 -12.628 1.00 94.44 276 MET A C 1
ATOM 2202 O O . MET A 1 276 ? 24.315 6.284 -13.755 1.00 94.44 276 MET A O 1
ATOM 2206 N N . GLY A 1 277 ? 25.832 5.300 -12.413 1.00 94.81 277 GLY A N 1
ATOM 2207 C CA . GLY A 1 277 ? 26.627 4.657 -13.455 1.00 94.81 277 GLY A CA 1
ATOM 2208 C C . GLY A 1 277 ? 25.820 3.613 -14.216 1.00 94.81 277 GLY A C 1
ATOM 2209 O O . GLY A 1 277 ? 25.736 3.690 -15.442 1.00 94.81 277 GLY A O 1
ATOM 2210 N N . ALA A 1 278 ? 25.141 2.712 -13.497 1.00 96.69 278 ALA A N 1
ATOM 2211 C CA . ALA A 1 278 ? 24.249 1.723 -14.105 1.00 96.69 278 ALA A CA 1
ATOM 2212 C C . ALA A 1 278 ? 23.097 2.387 -14.880 1.00 96.69 278 ALA A C 1
ATOM 2214 O O . ALA A 1 278 ? 22.856 2.050 -16.038 1.00 96.69 278 ALA A O 1
ATOM 2215 N N . GLN A 1 279 ? 22.436 3.388 -14.285 1.00 97.06 279 GLN A N 1
ATOM 2216 C CA . GLN A 1 279 ? 21.365 4.152 -14.931 1.00 97.06 279 GLN A CA 1
ATOM 2217 C C . GLN A 1 279 ? 21.830 4.811 -16.233 1.00 97.06 279 GLN A C 1
ATOM 2219 O O . GLN 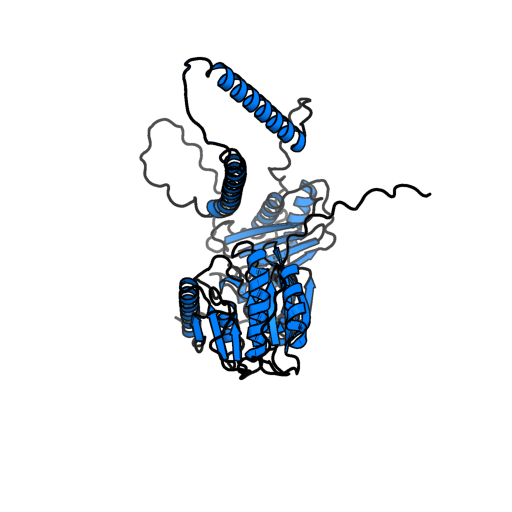A 1 279 ? 21.149 4.716 -17.252 1.00 97.06 279 GLN A O 1
ATOM 2224 N N . SER A 1 280 ? 22.981 5.488 -16.202 1.00 95.75 280 SER A N 1
ATOM 2225 C CA . SER A 1 280 ? 23.508 6.206 -17.362 1.00 95.75 280 SER A CA 1
ATOM 2226 C C . SER A 1 280 ? 23.940 5.253 -18.474 1.00 95.75 280 SER A C 1
ATOM 2228 O O . SER A 1 280 ? 23.668 5.530 -19.639 1.00 95.75 280 SER A O 1
ATOM 2230 N N . ASN A 1 281 ? 24.594 4.137 -18.138 1.00 97.19 281 ASN A N 1
ATOM 2231 C CA . ASN A 1 281 ? 25.026 3.150 -19.129 1.00 97.19 281 ASN A CA 1
ATOM 2232 C C . ASN A 1 281 ? 23.838 2.443 -19.777 1.00 97.19 281 ASN A C 1
ATOM 2234 O O . ASN A 1 281 ? 23.752 2.394 -21.003 1.00 97.19 281 ASN A O 1
ATOM 2238 N N . PHE A 1 282 ? 22.894 1.961 -18.968 1.00 98.00 282 PHE A N 1
ATOM 2239 C CA . PHE A 1 282 ? 21.691 1.314 -19.480 1.00 98.00 282 PHE A CA 1
ATOM 2240 C C . PHE A 1 282 ? 20.847 2.290 -20.311 1.00 98.00 282 PHE A C 1
ATOM 2242 O O . PHE A 1 282 ? 20.416 1.959 -21.411 1.00 98.00 282 PHE A O 1
ATOM 2249 N N . GLY A 1 283 ? 20.687 3.536 -19.850 1.00 97.44 283 GLY A N 1
ATOM 2250 C CA . GLY A 1 283 ? 19.975 4.580 -20.592 1.00 97.44 283 GLY A CA 1
ATOM 2251 C C . GLY A 1 283 ? 20.627 4.941 -21.923 1.00 97.44 283 GLY A C 1
ATOM 2252 O O . GLY A 1 283 ? 19.924 5.087 -22.921 1.00 97.44 283 GLY A O 1
ATOM 2253 N N . ALA A 1 284 ? 21.958 5.020 -21.975 1.00 96.50 284 ALA A N 1
ATOM 2254 C CA . ALA A 1 284 ? 22.681 5.234 -23.226 1.00 96.50 284 ALA A CA 1
ATOM 2255 C C . ALA A 1 284 ? 22.485 4.068 -24.210 1.00 96.50 284 ALA A C 1
ATOM 2257 O O . ALA A 1 284 ? 22.317 4.303 -25.405 1.00 96.50 284 ALA A O 1
ATOM 2258 N N . ALA A 1 285 ? 22.454 2.826 -23.720 1.00 97.31 285 ALA A N 1
ATOM 2259 C CA . ALA A 1 285 ? 22.172 1.658 -24.549 1.00 97.31 285 ALA A CA 1
ATOM 2260 C C . ALA A 1 285 ? 20.729 1.655 -25.083 1.00 97.31 285 ALA A C 1
ATOM 2262 O O . ALA A 1 285 ? 20.537 1.454 -26.279 1.00 97.31 285 ALA A O 1
ATOM 2263 N N . VAL A 1 286 ? 19.727 1.974 -24.253 1.00 97.12 286 VAL A N 1
ATOM 2264 C CA . VAL A 1 286 ? 18.324 2.133 -24.695 1.00 97.12 286 VAL A CA 1
ATOM 2265 C C . VAL A 1 286 ? 18.198 3.246 -25.743 1.00 97.12 286 VAL A C 1
ATOM 2267 O O . VAL A 1 286 ? 17.550 3.049 -26.772 1.00 97.12 286 VAL A O 1
ATOM 2270 N N . TYR A 1 287 ? 18.869 4.387 -25.541 1.00 95.31 287 TYR A N 1
ATOM 2271 C CA . TYR A 1 287 ? 18.937 5.453 -26.545 1.00 95.31 287 TYR A CA 1
ATOM 2272 C C . TYR A 1 287 ? 19.564 4.953 -27.846 1.00 95.31 287 TYR A C 1
ATOM 2274 O O . TYR A 1 287 ? 19.020 5.185 -28.918 1.00 95.31 287 TYR A O 1
ATOM 2282 N N . ASN A 1 288 ? 20.693 4.252 -27.789 1.00 94.81 288 ASN A N 1
ATOM 2283 C CA . ASN A 1 288 ? 21.343 3.767 -29.000 1.00 94.81 288 ASN A CA 1
ATOM 2284 C C . ASN A 1 288 ? 20.515 2.716 -29.735 1.00 94.81 288 ASN A C 1
ATOM 2286 O O . ASN A 1 288 ? 20.547 2.711 -30.963 1.00 94.81 288 ASN A O 1
ATOM 2290 N N . TYR A 1 289 ? 19.739 1.917 -29.001 1.00 95.56 289 TYR A N 1
ATOM 2291 C CA . TYR A 1 289 ? 18.844 0.912 -29.554 1.00 95.56 289 TYR A CA 1
ATOM 2292 C C . TYR A 1 289 ? 17.618 1.529 -30.243 1.00 95.56 289 TYR A C 1
ATOM 2294 O O . TYR A 1 289 ? 17.384 1.242 -31.409 1.00 95.56 289 TYR A O 1
ATOM 2302 N N . PHE A 1 290 ? 16.866 2.417 -29.580 1.00 94.75 290 PHE A N 1
ATOM 2303 C CA . PHE A 1 290 ? 15.594 2.951 -30.110 1.00 94.75 290 PHE A CA 1
ATOM 2304 C C . PHE A 1 290 ? 15.666 4.365 -30.703 1.00 94.75 290 PHE A C 1
ATOM 2306 O O . PHE A 1 290 ? 14.802 4.786 -31.485 1.00 94.75 290 PHE A O 1
ATOM 2313 N N . LYS A 1 291 ? 16.676 5.137 -30.298 1.00 93.62 291 LYS A N 1
ATOM 2314 C CA . LYS A 1 291 ? 16.794 6.588 -30.513 1.00 93.62 291 LYS A CA 1
ATOM 2315 C C . LYS A 1 291 ? 15.602 7.378 -29.950 1.00 93.62 291 LYS A C 1
ATOM 2317 O O . LYS A 1 291 ? 15.201 8.375 -30.537 1.00 93.62 291 LYS A O 1
ATOM 2322 N N . TRP A 1 292 ? 15.009 6.915 -28.846 1.00 95.25 292 TRP A N 1
ATOM 2323 C CA . TRP A 1 292 ? 14.002 7.667 -28.079 1.00 95.25 292 TRP A CA 1
ATOM 2324 C C . TRP A 1 292 ? 14.599 8.937 -27.460 1.00 95.25 292 TRP A C 1
ATOM 2326 O O . TRP A 1 292 ? 15.804 9.009 -27.236 1.00 95.25 292 TRP A O 1
ATOM 2336 N N . ASN A 1 293 ? 13.779 9.940 -27.148 1.00 94.88 293 ASN A N 1
ATOM 2337 C CA . ASN A 1 293 ? 14.285 11.205 -26.612 1.00 94.88 293 ASN A CA 1
ATOM 2338 C C . ASN A 1 293 ? 14.664 11.052 -25.135 1.00 94.88 293 ASN A C 1
ATOM 2340 O O . ASN A 1 293 ? 13.822 10.697 -24.318 1.00 94.88 293 ASN A O 1
ATOM 2344 N N . VAL A 1 294 ? 15.902 11.353 -24.748 1.00 95.25 294 VAL A N 1
ATOM 2345 C CA . VAL A 1 294 ? 16.291 11.291 -23.329 1.00 95.25 294 VAL A CA 1
ATOM 2346 C C . VAL A 1 294 ? 15.738 12.510 -22.588 1.00 95.25 294 VAL A C 1
ATOM 2348 O O . VAL A 1 294 ? 16.069 13.646 -22.925 1.00 95.25 294 VAL A O 1
ATOM 2351 N N . SER A 1 295 ? 14.938 12.288 -21.544 1.00 94.81 295 SER A N 1
ATOM 2352 C CA . SER A 1 295 ? 14.400 13.358 -20.699 1.00 94.81 295 SER A CA 1
ATOM 2353 C C . SER A 1 295 ? 14.240 12.904 -19.252 1.00 94.81 295 SER A C 1
ATOM 2355 O O . SER A 1 295 ? 13.508 11.969 -18.952 1.00 94.81 295 SER A O 1
ATOM 2357 N N . MET A 1 296 ? 14.905 13.590 -18.319 1.00 92.50 296 MET A N 1
ATOM 2358 C CA . MET A 1 296 ? 14.863 13.225 -16.894 1.00 92.50 296 MET A CA 1
ATOM 2359 C C . MET A 1 296 ? 13.617 13.740 -16.161 1.00 92.50 296 MET A C 1
ATOM 2361 O O . MET A 1 296 ? 13.280 13.214 -15.097 1.00 92.50 296 MET A O 1
ATOM 2365 N N . LYS A 1 297 ? 12.962 14.774 -16.707 1.00 90.75 297 LYS A N 1
ATOM 2366 C CA . LYS A 1 297 ? 11.823 15.468 -16.085 1.00 90.75 297 LYS A CA 1
ATOM 2367 C C . LYS A 1 297 ? 10.516 15.163 -16.811 1.00 90.75 297 LYS A C 1
ATOM 2369 O O . LYS A 1 297 ? 9.586 14.654 -16.198 1.00 90.75 297 LYS A O 1
ATOM 2374 N N . GLU A 1 298 ? 10.478 15.433 -18.111 1.00 92.56 298 GLU A N 1
ATOM 2375 C CA . GLU A 1 298 ? 9.293 15.263 -18.954 1.00 92.56 298 GLU A CA 1
ATOM 2376 C C . GLU A 1 298 ? 9.477 14.039 -19.846 1.00 92.56 298 GLU A C 1
ATOM 2378 O O . GLU A 1 298 ? 10.024 14.136 -20.943 1.00 92.56 298 GLU A O 1
ATOM 2383 N N . PHE A 1 299 ? 9.100 12.873 -19.335 1.00 94.75 299 PHE A N 1
ATOM 2384 C CA . PHE A 1 299 ? 9.215 11.598 -20.035 1.00 94.75 299 PHE A CA 1
ATOM 2385 C C . PHE A 1 299 ? 7.842 10.948 -20.192 1.00 94.75 299 PHE A C 1
ATOM 2387 O O . PHE A 1 299 ? 6.976 11.052 -19.320 1.00 94.75 299 PHE A O 1
ATOM 2394 N N . ASP A 1 300 ? 7.672 10.231 -21.295 1.00 96.12 300 ASP A N 1
ATOM 2395 C CA . ASP A 1 300 ? 6.528 9.363 -21.532 1.00 96.12 300 ASP A CA 1
ATOM 2396 C C . ASP A 1 300 ? 6.760 8.006 -20.861 1.00 96.12 300 ASP A C 1
ATOM 2398 O O . ASP A 1 300 ? 5.900 7.519 -20.127 1.00 96.12 300 ASP A O 1
ATOM 2402 N N . ILE A 1 301 ? 7.951 7.431 -21.067 1.00 97.19 301 ILE A N 1
ATOM 2403 C CA . ILE A 1 301 ? 8.327 6.092 -20.608 1.00 97.19 301 ILE A CA 1
ATOM 2404 C C . ILE A 1 301 ? 9.395 6.176 -19.516 1.00 97.19 301 ILE A C 1
ATOM 2406 O O . ILE A 1 301 ? 10.451 6.786 -19.682 1.00 97.19 301 ILE A O 1
ATOM 2410 N N . GLU A 1 302 ? 9.160 5.490 -18.404 1.00 98.00 302 GLU A N 1
ATOM 2411 C CA . GLU A 1 302 ? 10.183 5.249 -17.390 1.00 98.00 302 GLU A CA 1
ATOM 2412 C C . GLU A 1 302 ? 10.576 3.774 -17.397 1.00 98.00 302 GLU A C 1
ATOM 2414 O O . GLU A 1 302 ? 9.772 2.896 -17.077 1.00 98.00 302 GLU A O 1
ATOM 2419 N N . VAL A 1 303 ? 11.828 3.520 -17.772 1.00 98.38 303 VAL A N 1
ATOM 2420 C CA . VAL A 1 303 ? 12.438 2.193 -17.749 1.00 98.38 303 VAL A CA 1
ATOM 2421 C C . VAL A 1 303 ? 13.092 1.987 -16.386 1.00 98.38 303 VAL A C 1
ATOM 2423 O O . VAL A 1 303 ? 13.986 2.732 -15.981 1.00 98.38 303 VAL A O 1
ATOM 2426 N N . MET A 1 304 ? 12.661 0.964 -15.667 1.00 97.88 304 MET A N 1
ATOM 2427 C CA . MET A 1 304 ? 13.175 0.611 -14.353 1.00 97.88 304 MET A CA 1
ATOM 2428 C C . MET A 1 304 ? 14.264 -0.445 -14.477 1.00 97.88 304 MET A C 1
ATOM 2430 O O . MET A 1 304 ? 14.027 -1.513 -15.035 1.00 97.88 304 MET A O 1
ATOM 2434 N N . LEU A 1 305 ? 15.432 -0.161 -13.905 1.00 98.12 305 LEU A N 1
ATOM 2435 C CA . LEU A 1 305 ? 16.527 -1.110 -13.741 1.00 98.12 305 LEU A CA 1
ATOM 2436 C C . LEU A 1 3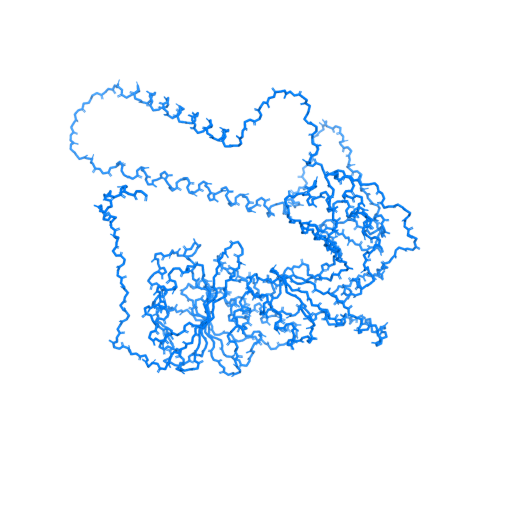05 ? 16.671 -1.442 -12.254 1.00 98.12 305 LEU A C 1
ATOM 2438 O O . LEU A 1 305 ? 17.104 -0.609 -11.456 1.00 98.12 305 LEU A O 1
ATOM 2442 N N . TYR A 1 306 ? 16.302 -2.655 -11.867 1.00 96.38 306 TYR A N 1
ATOM 2443 C CA . TYR A 1 306 ? 16.505 -3.163 -10.516 1.00 96.38 306 TYR A CA 1
ATOM 2444 C C . TYR A 1 306 ? 17.706 -4.096 -10.498 1.00 96.38 306 TYR A C 1
ATOM 2446 O O . TYR A 1 306 ? 17.756 -5.057 -11.259 1.00 96.38 306 TYR A O 1
ATOM 2454 N N . ILE A 1 307 ? 18.642 -3.824 -9.600 1.00 96.38 307 ILE A N 1
ATOM 2455 C CA . ILE A 1 307 ? 19.817 -4.652 -9.349 1.00 96.38 307 ILE A CA 1
ATOM 2456 C C . ILE A 1 307 ? 19.797 -5.005 -7.865 1.00 96.38 307 ILE A C 1
ATOM 2458 O O . ILE A 1 307 ? 19.945 -4.121 -7.022 1.00 96.38 307 ILE A O 1
ATOM 2462 N N . ASP A 1 308 ? 19.590 -6.273 -7.537 1.00 93.31 308 ASP A N 1
ATOM 2463 C CA . ASP A 1 308 ? 19.643 -6.761 -6.161 1.00 93.31 308 ASP A CA 1
ATOM 2464 C C . ASP A 1 308 ? 20.692 -7.857 -6.040 1.00 93.31 308 ASP A C 1
ATOM 2466 O O . ASP A 1 308 ? 20.482 -8.982 -6.481 1.00 93.31 308 ASP A O 1
ATOM 2470 N N . SER A 1 309 ? 21.839 -7.523 -5.448 1.00 91.69 309 SER A N 1
ATOM 2471 C CA . SER A 1 309 ? 23.011 -8.405 -5.452 1.00 91.69 309 SER A CA 1
ATOM 2472 C C . SER A 1 309 ? 23.351 -8.806 -6.899 1.00 91.69 309 SER A C 1
ATOM 2474 O O . SER A 1 309 ? 23.644 -7.912 -7.690 1.00 91.69 309 SER A O 1
ATOM 2476 N N . ASP A 1 310 ? 23.274 -10.082 -7.275 1.00 93.12 310 ASP A N 1
ATOM 2477 C CA . ASP A 1 310 ? 23.493 -10.529 -8.659 1.00 93.12 310 ASP A CA 1
ATOM 2478 C C . ASP A 1 310 ? 22.199 -10.728 -9.466 1.00 93.12 310 ASP A C 1
ATOM 2480 O O . ASP A 1 310 ? 22.259 -11.155 -10.612 1.00 93.12 310 ASP A O 1
ATOM 2484 N N . ASP A 1 311 ? 21.020 -10.398 -8.936 1.00 94.25 311 ASP A N 1
ATOM 2485 C CA . ASP A 1 311 ? 19.774 -10.449 -9.706 1.00 94.25 311 ASP A CA 1
ATOM 2486 C C . ASP A 1 311 ? 19.503 -9.109 -10.407 1.00 94.25 311 ASP A C 1
ATOM 2488 O O . ASP A 1 311 ? 19.471 -8.047 -9.776 1.00 94.25 311 ASP A O 1
ATOM 2492 N N . VAL A 1 312 ? 19.224 -9.154 -11.711 1.00 96.94 312 VAL A N 1
ATOM 2493 C CA . VAL A 1 312 ? 18.848 -7.986 -12.521 1.00 96.94 312 VAL A CA 1
ATOM 2494 C C . VAL A 1 312 ? 17.425 -8.135 -13.039 1.00 96.94 312 VAL A C 1
ATOM 2496 O O . VAL A 1 312 ? 17.041 -9.173 -13.573 1.00 96.94 312 VAL A O 1
ATOM 2499 N N . ARG A 1 313 ? 16.628 -7.075 -12.910 1.00 96.81 313 ARG A N 1
ATOM 2500 C CA . ARG A 1 313 ? 15.276 -6.981 -13.466 1.00 96.81 313 ARG A CA 1
ATOM 2501 C C . ARG A 1 313 ? 15.110 -5.681 -14.237 1.00 96.81 313 ARG A C 1
ATOM 2503 O O . ARG A 1 313 ? 15.521 -4.622 -13.760 1.00 96.81 313 ARG A O 1
ATOM 2510 N N . VAL A 1 314 ? 14.469 -5.766 -15.397 1.00 98.44 314 VAL A N 1
ATOM 2511 C CA . VAL A 1 314 ? 14.127 -4.613 -16.238 1.00 98.44 314 VAL A CA 1
ATOM 2512 C C . VAL A 1 314 ? 12.620 -4.579 -16.439 1.00 98.44 314 VAL A C 1
ATOM 2514 O O . VAL A 1 314 ? 12.013 -5.612 -16.723 1.00 98.44 314 VAL A O 1
ATOM 2517 N N . GLY A 1 315 ? 12.014 -3.404 -16.297 1.00 98.12 315 GLY A N 1
ATOM 2518 C CA . GLY A 1 315 ? 10.582 -3.227 -16.521 1.00 98.12 315 GLY A CA 1
ATOM 2519 C C . GLY A 1 315 ? 10.195 -1.806 -16.910 1.00 98.12 315 GLY A C 1
ATOM 2520 O O . GLY A 1 315 ? 11.026 -0.903 -16.852 1.00 98.12 315 GLY A O 1
ATOM 2521 N N . LEU A 1 316 ? 8.929 -1.588 -17.269 1.00 98.38 316 LEU A N 1
ATOM 2522 C CA . LEU A 1 316 ? 8.372 -0.244 -17.474 1.00 98.38 316 LEU A CA 1
ATOM 2523 C C . LEU A 1 316 ? 7.468 0.140 -16.311 1.00 98.38 316 LEU A C 1
ATOM 2525 O O . LEU A 1 316 ? 6.640 -0.660 -15.873 1.00 98.38 316 LEU A O 1
ATOM 2529 N N . ALA A 1 317 ? 7.586 1.376 -15.834 1.00 98.00 317 ALA A N 1
ATOM 2530 C CA . ALA A 1 317 ? 6.677 1.896 -14.822 1.00 98.00 317 ALA A CA 1
ATOM 2531 C C . ALA A 1 317 ? 5.250 2.038 -15.366 1.00 98.00 317 ALA A C 1
ATOM 2533 O O . ALA A 1 317 ? 5.020 2.618 -16.426 1.00 98.00 317 ALA A O 1
ATOM 2534 N N . LEU A 1 318 ? 4.287 1.537 -14.592 1.00 97.62 318 LEU A N 1
ATOM 2535 C CA . LEU A 1 318 ? 2.848 1.689 -14.827 1.00 97.62 318 LEU A CA 1
ATOM 2536 C C . LEU A 1 318 ? 2.227 2.769 -13.926 1.00 97.62 318 LEU A C 1
ATOM 2538 O O . LEU A 1 318 ? 1.052 3.100 -14.052 1.00 97.62 318 LEU A O 1
ATOM 2542 N N . THR A 1 319 ? 3.012 3.341 -13.011 1.00 94.75 319 THR A N 1
ATOM 2543 C CA . THR A 1 319 ? 2.570 4.349 -12.041 1.00 94.75 319 THR A CA 1
ATOM 2544 C C . THR A 1 319 ? 3.472 5.578 -12.089 1.00 94.75 319 THR A C 1
ATOM 2546 O O . THR A 1 319 ? 4.617 5.504 -11.655 1.00 94.75 319 THR A O 1
ATOM 2549 N N . ARG A 1 320 ? 2.952 6.724 -12.559 1.00 90.06 320 ARG A N 1
ATOM 2550 C CA . ARG A 1 320 ? 3.680 8.016 -12.537 1.00 90.06 320 ARG A CA 1
ATOM 2551 C C . ARG A 1 320 ? 3.848 8.576 -11.127 1.00 90.06 320 ARG A C 1
ATOM 2553 O O . ARG A 1 320 ? 4.853 9.194 -10.802 1.00 90.06 320 ARG A O 1
ATOM 2560 N N . GLN A 1 321 ? 2.832 8.374 -10.296 1.00 91.62 321 GLN A N 1
ATOM 2561 C CA . GLN A 1 321 ? 2.869 8.656 -8.870 1.00 91.62 321 GLN A CA 1
ATOM 2562 C C . GLN A 1 321 ? 2.463 7.395 -8.126 1.00 91.62 321 GLN A C 1
ATOM 2564 O O . GLN A 1 321 ? 1.637 6.617 -8.609 1.00 91.62 321 GLN A O 1
ATOM 2569 N N . SER A 1 322 ? 3.027 7.214 -6.937 1.00 93.19 322 SER A N 1
ATOM 2570 C CA . SER A 1 322 ? 2.668 6.079 -6.103 1.00 93.19 322 SER A CA 1
ATOM 2571 C C . SER A 1 322 ? 1.190 6.132 -5.705 1.00 93.19 322 SER A C 1
ATOM 2573 O O . SER A 1 322 ? 0.645 7.167 -5.320 1.00 93.19 322 SER A O 1
ATOM 2575 N N . LEU A 1 323 ? 0.561 4.970 -5.763 1.00 94.88 323 LEU A N 1
ATOM 2576 C CA . LEU A 1 323 ? -0.858 4.711 -5.589 1.00 94.88 323 LEU A CA 1
ATOM 2577 C C . LEU A 1 323 ? -1.364 4.980 -4.163 1.00 94.88 323 LEU A C 1
ATOM 2579 O O . LEU A 1 323 ? -2.561 5.185 -3.964 1.00 94.88 323 LEU A O 1
ATOM 2583 N N . HIS A 1 324 ? -0.475 5.118 -3.175 1.00 91.44 324 HIS A N 1
ATOM 2584 C CA . HIS A 1 324 ? -0.862 5.631 -1.857 1.00 91.44 324 HIS A CA 1
ATOM 2585 C C . HIS A 1 324 ? -1.330 7.096 -1.880 1.00 91.44 324 HIS A C 1
ATOM 2587 O O . HIS A 1 324 ? -1.878 7.560 -0.889 1.00 91.44 324 HIS A O 1
ATOM 2593 N N . ARG A 1 325 ? -1.138 7.846 -2.974 1.00 91.69 325 ARG A N 1
ATOM 2594 C CA . ARG A 1 325 ? -1.570 9.252 -3.085 1.00 91.69 325 ARG A CA 1
ATOM 2595 C C . ARG A 1 325 ? -2.984 9.440 -3.652 1.00 91.69 325 ARG A C 1
ATOM 2597 O O . ARG A 1 325 ? -3.419 10.572 -3.800 1.00 91.69 325 ARG A O 1
ATOM 2604 N N . ARG A 1 326 ? -3.721 8.362 -3.956 1.00 88.69 326 ARG A N 1
ATOM 2605 C CA . ARG A 1 326 ? -5.018 8.435 -4.668 1.00 88.69 326 ARG A CA 1
ATOM 2606 C C . ARG A 1 326 ? -6.142 9.173 -3.920 1.00 88.69 326 ARG A C 1
ATOM 2608 O O . ARG A 1 326 ? -7.038 9.693 -4.571 1.00 88.69 326 ARG A O 1
ATOM 2615 N N . HIS A 1 327 ? -6.158 9.155 -2.585 1.00 91.94 327 HIS A N 1
ATOM 2616 C CA . HIS A 1 327 ? -7.370 9.459 -1.799 1.00 91.94 327 HIS A CA 1
ATOM 2617 C C . HIS A 1 327 ? -7.155 10.490 -0.676 1.00 91.94 327 HIS A C 1
ATOM 2619 O O . HIS A 1 327 ? -7.949 10.549 0.261 1.00 91.94 327 HIS A O 1
ATOM 2625 N N . THR A 1 328 ? -6.062 11.256 -0.693 1.00 93.06 328 THR A N 1
ATOM 2626 C CA . THR A 1 328 ? -5.719 12.153 0.423 1.00 93.06 328 THR A CA 1
ATOM 2627 C C . THR A 1 328 ? -5.046 13.422 -0.080 1.00 93.06 328 THR A C 1
ATOM 2629 O O . THR A 1 328 ? -4.036 13.342 -0.777 1.00 93.06 328 THR A O 1
ATOM 2632 N N . ILE A 1 329 ? -5.589 14.577 0.310 1.00 95.81 329 ILE A N 1
ATOM 2633 C CA . ILE A 1 329 ? -5.061 15.912 -0.018 1.00 95.81 329 ILE A CA 1
ATOM 2634 C C . ILE A 1 329 ? -4.743 16.742 1.233 1.00 95.81 329 ILE A C 1
ATOM 2636 O O . ILE A 1 329 ? -3.806 17.535 1.225 1.00 95.81 329 ILE A O 1
ATOM 2640 N N . ALA A 1 330 ? -5.472 16.521 2.328 1.00 95.62 330 ALA A N 1
ATOM 2641 C CA . ALA A 1 330 ? -5.314 17.218 3.594 1.00 95.62 330 ALA A CA 1
ATOM 2642 C C . ALA A 1 330 ? -4.553 16.327 4.586 1.00 95.62 330 ALA A C 1
ATOM 2644 O O . ALA A 1 330 ? -5.110 15.418 5.211 1.00 95.62 330 ALA A O 1
ATOM 2645 N N . PHE A 1 331 ? -3.250 16.574 4.721 1.00 94.81 331 PHE A N 1
ATOM 2646 C CA . PHE A 1 331 ? -2.356 15.766 5.551 1.00 94.81 331 PHE A CA 1
ATOM 2647 C C . PHE A 1 331 ? -2.243 16.319 6.981 1.00 94.81 331 PHE A C 1
ATOM 2649 O O . PHE A 1 331 ? -2.040 17.511 7.212 1.00 94.81 331 PHE A O 1
ATOM 2656 N N . GLY A 1 332 ? -2.351 15.429 7.968 1.00 89.81 332 GLY A N 1
ATOM 2657 C CA . GLY A 1 332 ? -1.862 15.633 9.330 1.00 89.81 332 GLY A CA 1
ATOM 2658 C C . GLY A 1 332 ? -0.405 15.162 9.523 1.00 89.81 332 GLY A C 1
ATOM 2659 O O . GLY A 1 332 ? 0.144 14.489 8.646 1.00 89.81 332 GLY A O 1
ATOM 2660 N N . PRO A 1 333 ? 0.208 15.448 10.691 1.00 86.50 333 PRO A N 1
ATOM 2661 C CA . PRO A 1 333 ? 1.633 15.192 10.968 1.00 86.50 333 PRO A CA 1
ATOM 2662 C C . PRO A 1 333 ? 2.079 13.727 10.837 1.00 86.50 333 PRO A C 1
ATOM 2664 O O . PRO A 1 333 ? 3.250 13.439 10.591 1.00 86.50 333 PRO A O 1
ATOM 2667 N N . THR A 1 334 ? 1.147 12.794 11.031 1.00 89.50 334 THR A N 1
ATOM 2668 C CA . THR A 1 334 ? 1.380 11.344 10.991 1.00 89.50 334 THR A CA 1
ATOM 2669 C C . THR A 1 334 ? 0.315 10.646 10.149 1.00 89.50 334 THR A C 1
ATOM 2671 O O . THR A 1 334 ? -0.188 9.598 10.528 1.00 89.50 334 THR A O 1
ATOM 2674 N N . THR A 1 335 ? -0.082 11.254 9.028 1.00 92.88 335 THR A N 1
ATOM 2675 C CA . THR A 1 335 ? -1.100 10.669 8.139 1.00 92.88 335 THR A CA 1
ATOM 2676 C C . THR A 1 335 ? -0.679 9.279 7.667 1.00 92.88 335 THR A C 1
ATOM 2678 O O . THR A 1 335 ? 0.358 9.134 7.014 1.00 92.88 335 THR A O 1
ATOM 2681 N N . LEU A 1 336 ? -1.497 8.271 7.972 1.00 95.31 336 LEU A N 1
ATOM 2682 C CA . LEU A 1 336 ? -1.299 6.904 7.507 1.00 95.31 336 LEU A CA 1
ATOM 2683 C C . LEU A 1 336 ? -1.387 6.837 5.976 1.00 95.31 336 LEU A C 1
ATOM 2685 O O . LEU A 1 336 ? -2.189 7.532 5.356 1.00 95.31 336 LEU A O 1
ATOM 2689 N N . ARG A 1 337 ? -0.599 5.964 5.342 1.00 95.31 337 ARG A N 1
ATOM 2690 C CA . ARG A 1 337 ? -0.744 5.709 3.902 1.00 95.31 337 ARG A CA 1
ATOM 2691 C C . ARG A 1 337 ? -2.056 4.957 3.618 1.00 95.31 337 ARG A C 1
ATOM 2693 O O . ARG A 1 337 ? -2.276 3.914 4.236 1.00 95.31 337 ARG A O 1
ATOM 2700 N N . PRO A 1 338 ? -2.873 5.392 2.639 1.00 96.69 338 PRO A N 1
ATOM 2701 C CA . PRO A 1 338 ? -4.067 4.677 2.178 1.00 96.69 338 PRO A CA 1
ATOM 2702 C C . PRO A 1 338 ? -3.876 3.178 1.929 1.00 96.69 338 PRO A C 1
ATOM 2704 O O . PRO A 1 338 ? -4.714 2.380 2.335 1.00 96.69 338 PRO A O 1
ATOM 2707 N N . THR A 1 339 ? -2.755 2.772 1.332 1.00 96.62 339 THR A N 1
ATOM 2708 C CA . THR A 1 339 ? -2.460 1.356 1.065 1.00 96.62 339 THR A CA 1
ATOM 2709 C C . THR A 1 339 ? -2.281 0.549 2.352 1.00 96.62 339 THR A C 1
ATOM 2711 O O . THR A 1 339 ? -2.739 -0.587 2.440 1.00 96.62 339 THR A O 1
ATOM 2714 N N . ILE A 1 340 ? -1.703 1.136 3.403 1.00 97.12 340 ILE A N 1
ATOM 2715 C CA . ILE A 1 340 ? -1.573 0.493 4.720 1.00 97.12 340 ILE A CA 1
ATOM 2716 C C . ILE A 1 340 ? -2.939 0.375 5.398 1.00 97.12 340 ILE A C 1
ATOM 2718 O O . ILE A 1 340 ? -3.282 -0.696 5.895 1.00 97.12 340 ILE A O 1
ATOM 2722 N N . ALA A 1 341 ? -3.741 1.442 5.359 1.00 97.94 341 ALA A N 1
ATOM 2723 C CA . ALA A 1 341 ? -5.105 1.423 5.881 1.00 97.94 341 ALA A CA 1
ATOM 2724 C C . ALA A 1 341 ? -5.954 0.328 5.217 1.00 97.94 341 ALA A C 1
ATOM 2726 O O . ALA A 1 341 ? -6.607 -0.456 5.903 1.00 97.94 341 ALA A O 1
ATOM 2727 N N . TYR A 1 342 ? -5.889 0.220 3.888 1.00 98.12 342 TYR A N 1
ATOM 2728 C CA . TYR A 1 342 ? -6.586 -0.817 3.131 1.00 98.12 342 TYR A CA 1
ATOM 2729 C C . TYR A 1 342 ? -6.171 -2.233 3.553 1.00 98.12 342 TYR A C 1
ATOM 2731 O O . TYR A 1 342 ? -7.019 -3.095 3.787 1.00 98.12 342 TYR A O 1
ATOM 2739 N N . ASN A 1 343 ? -4.869 -2.462 3.724 1.00 97.69 343 ASN A N 1
ATOM 2740 C CA . ASN A 1 343 ? -4.352 -3.735 4.214 1.00 97.69 343 ASN A CA 1
ATOM 2741 C C . ASN A 1 343 ? -4.859 -4.073 5.633 1.00 97.69 343 ASN A C 1
ATOM 2743 O O . ASN A 1 343 ? -5.227 -5.215 5.902 1.00 97.69 343 ASN A O 1
ATOM 2747 N N . MET A 1 344 ? -4.942 -3.092 6.537 1.00 98.19 344 MET A N 1
ATOM 2748 C CA . MET A 1 344 ? -5.513 -3.297 7.875 1.00 98.19 344 MET A CA 1
ATOM 2749 C C . MET A 1 344 ? -7.015 -3.633 7.826 1.00 98.19 344 MET A C 1
ATOM 2751 O O . MET A 1 344 ? -7.475 -4.502 8.568 1.00 98.19 344 MET A O 1
ATOM 2755 N N . LEU A 1 345 ? -7.777 -2.983 6.941 1.00 98.31 345 LEU A N 1
ATOM 2756 C CA . LEU A 1 345 ? -9.213 -3.231 6.743 1.00 98.31 345 LEU A CA 1
ATOM 2757 C C . LEU A 1 345 ? -9.483 -4.640 6.200 1.00 98.31 345 LEU A C 1
ATOM 2759 O O . LEU A 1 345 ? -10.369 -5.342 6.684 1.00 98.31 345 LEU A O 1
ATOM 2763 N N . ARG A 1 346 ? -8.655 -5.093 5.258 1.00 97.56 346 ARG A N 1
ATOM 2764 C CA . ARG A 1 346 ? -8.650 -6.462 4.726 1.00 97.56 346 ARG A CA 1
ATOM 2765 C C . ARG A 1 346 ? -8.496 -7.520 5.823 1.00 97.56 346 ARG A C 1
ATOM 2767 O O . ARG A 1 346 ? -9.269 -8.476 5.857 1.00 97.56 346 ARG A O 1
ATOM 2774 N N . LEU A 1 347 ? -7.567 -7.323 6.767 1.00 96.69 347 LEU A N 1
ATOM 2775 C CA . LEU A 1 347 ? -7.402 -8.223 7.921 1.00 96.69 347 LEU A CA 1
ATOM 2776 C C . LEU A 1 347 ? -8.655 -8.296 8.803 1.00 96.69 347 LEU A C 1
ATOM 2778 O O . LEU A 1 347 ? -8.886 -9.309 9.466 1.00 96.69 347 LEU A O 1
ATOM 2782 N N . CYS A 1 348 ? -9.473 -7.242 8.802 1.00 96.94 348 CYS A N 1
ATOM 2783 C CA . CYS A 1 348 ? -10.721 -7.213 9.545 1.00 96.94 348 CYS A CA 1
ATOM 2784 C C . CYS A 1 348 ? -11.829 -8.034 8.883 1.00 96.94 348 CYS A C 1
ATOM 2786 O O . CYS A 1 348 ? -12.825 -8.258 9.551 1.00 96.94 348 CYS A O 1
ATOM 2788 N N . LYS A 1 349 ? -11.723 -8.496 7.630 1.00 96.25 349 LYS A N 1
ATOM 2789 C CA . LYS A 1 349 ? -12.791 -9.282 6.968 1.00 96.25 349 LYS A CA 1
ATOM 2790 C C . LYS A 1 349 ? -14.183 -8.635 7.104 1.00 96.25 349 LYS A C 1
ATOM 2792 O O . LYS A 1 349 ? -15.121 -9.275 7.579 1.00 96.25 349 LYS A O 1
ATOM 2797 N N . ILE A 1 350 ? -14.280 -7.341 6.792 1.00 97.19 350 ILE A N 1
ATOM 2798 C CA . ILE A 1 350 ? -15.511 -6.545 6.935 1.00 97.19 350 ILE A CA 1
ATOM 2799 C C . ILE A 1 350 ? -16.666 -7.198 6.168 1.00 97.19 350 ILE A C 1
ATOM 2801 O O . ILE A 1 350 ? -16.479 -7.639 5.036 1.00 97.19 350 ILE A O 1
ATOM 2805 N N . GLN A 1 351 ? -17.838 -7.259 6.799 1.00 97.06 351 GLN A N 1
ATOM 2806 C CA . GLN A 1 351 ? -19.073 -7.789 6.221 1.00 97.06 351 GLN A CA 1
ATOM 2807 C C . GLN A 1 351 ? -20.088 -6.663 5.950 1.00 97.06 351 GLN A C 1
ATOM 2809 O O . GLN A 1 351 ? -20.058 -5.634 6.637 1.00 97.06 351 GLN A O 1
ATOM 2814 N N . PRO A 1 352 ? -21.011 -6.844 4.984 1.00 97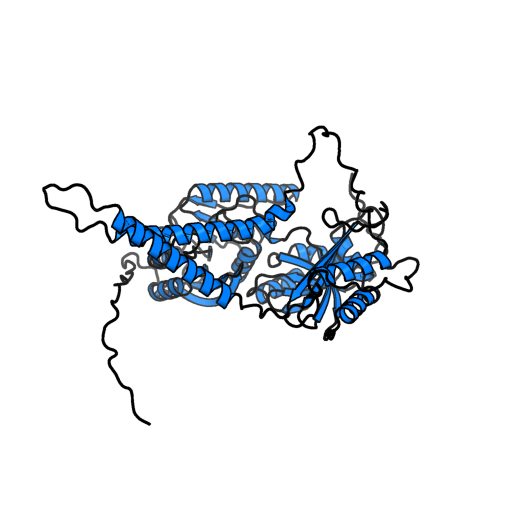.31 352 PRO A N 1
ATOM 2815 C CA . PRO A 1 352 ? -22.124 -5.922 4.771 1.00 97.31 352 PRO A CA 1
ATOM 2816 C C . PRO A 1 352 ? -22.934 -5.670 6.050 1.00 97.31 352 PRO A C 1
ATOM 2818 O O . PRO A 1 352 ? -23.163 -6.580 6.849 1.00 97.31 352 PRO A O 1
ATOM 2821 N N . GLY A 1 353 ? -23.366 -4.425 6.254 1.00 96.75 353 GLY A N 1
ATOM 2822 C CA . GLY A 1 353 ? -24.165 -4.011 7.410 1.00 96.75 353 GLY A CA 1
ATOM 2823 C C . GLY A 1 353 ? -23.395 -3.843 8.726 1.00 96.75 353 GLY A C 1
ATOM 2824 O O . GLY A 1 353 ? -23.993 -3.452 9.731 1.00 96.75 353 GLY A O 1
ATOM 2825 N N . GLU A 1 354 ? -22.086 -4.107 8.765 1.00 97.81 354 GLU A N 1
ATOM 2826 C CA . GLU A 1 354 ? -21.280 -3.862 9.963 1.00 97.81 354 GLU A CA 1
ATOM 2827 C C . GLU A 1 354 ? -21.084 -2.361 10.236 1.00 97.81 354 GLU A C 1
ATOM 2829 O O . GLU A 1 354 ? -21.084 -1.525 9.331 1.00 97.81 354 GLU A O 1
ATOM 2834 N N . ILE A 1 355 ? -20.880 -2.020 11.512 1.00 98.44 355 ILE A N 1
ATOM 2835 C CA . ILE A 1 355 ? -20.486 -0.672 11.943 1.00 98.44 355 ILE A CA 1
ATOM 2836 C C . ILE A 1 355 ? -18.992 -0.693 12.259 1.00 98.44 355 ILE A C 1
ATOM 2838 O O . ILE A 1 355 ? -18.554 -1.432 13.149 1.00 98.44 355 ILE A O 1
ATOM 2842 N N . ILE A 1 356 ? -18.232 0.123 11.535 1.00 98.56 356 ILE A N 1
ATOM 2843 C CA . ILE A 1 356 ? -16.783 0.261 11.636 1.00 98.56 356 ILE A CA 1
ATOM 2844 C C . ILE A 1 356 ? -16.465 1.628 12.224 1.00 98.56 356 ILE A C 1
ATOM 2846 O O . ILE A 1 356 ? -16.979 2.644 11.761 1.00 98.56 356 ILE A O 1
ATOM 2850 N N . CYS A 1 357 ? -15.605 1.656 13.235 1.00 98.75 357 CYS A N 1
ATOM 2851 C CA . CYS A 1 357 ? -15.223 2.880 13.918 1.00 98.75 357 CYS A CA 1
ATOM 2852 C C . CYS A 1 357 ? -13.703 3.048 13.956 1.00 98.75 357 CYS A C 1
ATOM 2854 O O . CYS A 1 357 ? -12.988 2.178 14.457 1.00 98.75 357 CYS A O 1
ATOM 2856 N N . ASP A 1 358 ? -13.228 4.207 13.507 1.00 98.75 358 ASP A N 1
ATOM 2857 C CA . ASP A 1 358 ? -11.893 4.708 13.829 1.00 98.75 358 ASP A CA 1
ATOM 2858 C C . ASP A 1 358 ? -12.013 5.811 14.894 1.00 98.75 358 ASP A C 1
ATOM 2860 O O . ASP A 1 358 ? -12.447 6.921 14.579 1.00 98.75 358 ASP A O 1
ATOM 2864 N N . PRO A 1 359 ? -11.709 5.515 16.173 1.00 98.25 359 PRO A N 1
ATOM 2865 C CA . PRO A 1 359 ? -11.912 6.434 17.283 1.00 98.25 359 PRO A CA 1
ATOM 2866 C C . PRO A 1 359 ? -10.837 7.520 17.389 1.00 98.25 359 PRO A C 1
ATOM 2868 O O . PRO A 1 359 ? -11.013 8.430 18.198 1.00 98.25 359 PRO A O 1
ATOM 2871 N N . MET A 1 360 ? -9.745 7.421 16.623 1.00 97.56 360 MET A N 1
ATOM 2872 C CA . MET A 1 360 ? -8.642 8.390 16.589 1.00 97.56 360 MET A CA 1
ATOM 2873 C C . MET A 1 360 ? -8.189 8.599 15.139 1.00 97.56 360 MET A C 1
ATOM 2875 O O . MET A 1 360 ? -7.056 8.304 14.766 1.00 97.56 360 MET A O 1
ATOM 2879 N N . CYS A 1 361 ? -9.117 9.057 14.300 1.00 97.38 361 CYS A N 1
ATOM 2880 C CA . CYS A 1 361 ? -9.001 8.955 12.849 1.00 97.38 361 CYS A CA 1
ATOM 2881 C C . CYS A 1 361 ? -7.990 9.912 12.204 1.00 97.38 361 CYS A C 1
ATOM 2883 O O . CYS A 1 361 ? -7.657 9.742 11.025 1.00 97.38 361 CYS A O 1
ATOM 2885 N N . GLY A 1 362 ? -7.496 10.926 12.925 1.00 96.50 362 GLY A N 1
ATOM 2886 C CA . GLY A 1 362 ? -6.573 11.914 12.379 1.00 96.50 362 GLY A CA 1
ATOM 2887 C C . GLY A 1 362 ? -7.153 12.617 11.148 1.00 96.50 362 GLY A C 1
ATOM 2888 O O . GLY A 1 362 ? -8.112 13.373 11.251 1.00 96.50 362 GLY A O 1
ATOM 2889 N N . SER A 1 363 ? -6.550 12.398 9.976 1.00 96.62 363 SER A N 1
ATOM 2890 C CA . SER A 1 363 ? -7.019 12.933 8.684 1.00 96.62 363 SER A CA 1
ATOM 2891 C C . SER A 1 363 ? -8.021 12.028 7.948 1.00 96.62 363 SER A C 1
ATOM 2893 O O . SER A 1 363 ? -8.357 12.304 6.795 1.00 96.62 363 SER A O 1
ATOM 2895 N N . GLY A 1 364 ? -8.488 10.949 8.583 1.00 97.62 364 GLY A N 1
ATOM 2896 C CA . GLY A 1 364 ? -9.614 10.143 8.108 1.00 97.62 364 GLY A CA 1
ATOM 2897 C C . GLY A 1 364 ? -9.268 9.062 7.087 1.00 97.62 364 GLY A C 1
ATOM 2898 O O . GLY A 1 364 ? -10.163 8.529 6.438 1.00 97.62 364 GLY A O 1
ATOM 2899 N N . VAL A 1 365 ? -7.992 8.704 6.925 1.00 98.12 365 VAL A N 1
ATOM 2900 C CA . VAL A 1 365 ? -7.561 7.771 5.868 1.00 98.12 365 VAL A CA 1
ATOM 2901 C C . VAL A 1 365 ? -8.228 6.397 5.981 1.00 98.12 365 VAL A C 1
ATOM 2903 O O . VAL A 1 365 ? -8.694 5.868 4.972 1.00 98.12 365 VAL A O 1
ATOM 2906 N N . ILE A 1 366 ? -8.291 5.822 7.186 1.00 98.56 366 ILE A N 1
ATOM 2907 C CA . ILE A 1 366 ? -8.902 4.508 7.433 1.00 98.56 366 ILE A CA 1
ATOM 2908 C C . ILE A 1 366 ? -10.394 4.499 7.067 1.00 98.56 366 ILE A C 1
ATOM 2910 O O . ILE A 1 366 ? -10.760 3.702 6.202 1.00 98.56 366 ILE A O 1
ATOM 2914 N N . PRO A 1 367 ? -11.259 5.364 7.634 1.00 98.38 367 PRO A N 1
ATOM 2915 C CA . PRO A 1 367 ? -12.684 5.346 7.303 1.00 98.38 367 PRO A CA 1
ATOM 2916 C C . PRO A 1 367 ? -12.959 5.699 5.833 1.00 98.38 367 PRO A C 1
ATOM 2918 O O . PRO A 1 367 ? -13.871 5.129 5.240 1.00 98.38 367 PRO A O 1
ATOM 2921 N N . ILE A 1 368 ? -12.141 6.557 5.209 1.00 98.44 368 ILE A N 1
ATOM 2922 C CA . ILE A 1 368 ? -12.239 6.853 3.771 1.00 98.44 368 ILE A CA 1
ATOM 2923 C C . ILE A 1 368 ? -11.931 5.611 2.927 1.00 98.44 368 ILE A C 1
ATOM 2925 O O . ILE A 1 368 ? -12.706 5.285 2.031 1.00 98.44 368 ILE A O 1
ATOM 2929 N N . GLN A 1 369 ? -10.832 4.891 3.201 1.00 98.12 369 GLN A N 1
ATOM 2930 C CA . GLN A 1 369 ? -10.559 3.636 2.487 1.00 98.12 369 GLN A CA 1
ATOM 2931 C C . GLN A 1 369 ? -11.665 2.616 2.742 1.00 98.12 369 GLN A C 1
ATOM 2933 O O . GLN A 1 369 ? -12.112 1.955 1.813 1.00 98.12 369 GLN A O 1
ATOM 2938 N N . ALA A 1 370 ? -12.136 2.501 3.979 1.00 98.00 370 ALA A N 1
ATOM 2939 C CA . ALA A 1 370 ? -13.177 1.550 4.323 1.00 98.00 370 ALA A CA 1
ATOM 2940 C C . ALA A 1 370 ? -14.436 1.786 3.472 1.00 98.00 370 ALA A C 1
ATOM 2942 O O . ALA A 1 370 ? -14.889 0.864 2.795 1.00 98.00 370 ALA A O 1
ATOM 2943 N N . ALA A 1 371 ? -14.909 3.033 3.404 1.00 97.94 371 ALA A N 1
ATOM 2944 C CA . ALA A 1 371 ? -16.093 3.411 2.636 1.00 97.94 371 ALA A CA 1
ATOM 2945 C C . ALA A 1 371 ? -15.959 3.234 1.121 1.00 97.94 371 ALA A C 1
ATOM 2947 O O . ALA A 1 371 ? -16.955 2.990 0.444 1.00 97.94 371 ALA A O 1
ATOM 2948 N N . LEU A 1 372 ? -14.742 3.330 0.584 1.00 97.00 372 LEU A N 1
ATOM 2949 C CA . LEU A 1 372 ? -14.483 3.117 -0.838 1.00 97.00 372 LEU A CA 1
ATOM 2950 C C . LEU A 1 372 ? -14.606 1.652 -1.266 1.00 97.00 372 LEU A C 1
ATOM 2952 O O . LEU A 1 372 ? -15.014 1.390 -2.396 1.00 97.00 372 LEU A O 1
ATOM 2956 N N . TYR A 1 373 ? -14.225 0.712 -0.397 1.00 96.44 373 TYR A N 1
ATOM 2957 C CA . TYR A 1 373 ? -14.092 -0.701 -0.767 1.00 96.44 373 TYR A CA 1
ATOM 2958 C C . TYR A 1 373 ? -15.127 -1.628 -0.116 1.00 96.44 373 TYR A C 1
ATOM 2960 O O . TYR A 1 373 ? -15.319 -2.732 -0.617 1.00 96.44 373 TYR A O 1
ATOM 2968 N N . TRP A 1 374 ? -15.820 -1.195 0.943 1.00 97.69 374 TRP A N 1
ATOM 2969 C CA . TRP A 1 374 ? -16.894 -1.962 1.596 1.00 97.69 374 TRP A CA 1
ATOM 2970 C C . TRP A 1 374 ? -18.211 -1.170 1.708 1.00 97.69 374 TRP A C 1
ATOM 2972 O O . TRP A 1 374 ? -18.805 -1.148 2.781 1.00 97.69 374 TRP A O 1
ATOM 2982 N N . PRO A 1 375 ? -18.717 -0.545 0.628 1.00 96.81 375 PRO A N 1
ATOM 2983 C CA . PRO A 1 375 ? -19.751 0.505 0.672 1.00 96.81 375 PRO A CA 1
ATOM 2984 C C . PRO A 1 375 ? -21.071 0.137 1.379 1.00 96.81 375 PRO A C 1
ATOM 2986 O O . PRO A 1 375 ? -21.862 1.022 1.696 1.00 96.81 375 PRO A O 1
ATOM 2989 N N . GLU A 1 376 ? -21.319 -1.148 1.629 1.00 97.38 376 GLU A N 1
ATOM 2990 C CA . GLU A 1 376 ? -22.481 -1.673 2.353 1.00 97.38 376 GLU A CA 1
ATOM 2991 C C . GLU A 1 376 ? -22.343 -1.620 3.888 1.00 97.38 376 GLU A C 1
ATOM 2993 O O . GLU A 1 376 ? -23.238 -2.070 4.605 1.00 97.38 376 GLU A O 1
ATOM 2998 N N . ALA A 1 377 ? -21.237 -1.096 4.417 1.00 98.00 377 ALA A N 1
ATOM 2999 C CA . ALA A 1 377 ? -21.014 -0.920 5.849 1.00 98.00 377 ALA A CA 1
ATOM 3000 C C . ALA A 1 377 ? -21.156 0.551 6.292 1.00 98.00 377 ALA A C 1
ATOM 3002 O O . ALA A 1 377 ? -21.218 1.473 5.480 1.00 98.00 377 ALA A O 1
ATOM 3003 N N . THR A 1 378 ? -21.230 0.787 7.605 1.00 98.31 378 THR A N 1
ATOM 3004 C CA . THR A 1 378 ? -21.340 2.135 8.192 1.00 98.31 378 THR A CA 1
ATOM 3005 C C . THR A 1 378 ? -20.030 2.554 8.846 1.00 98.31 378 THR A C 1
ATOM 3007 O O . THR A 1 378 ? -19.434 1.774 9.587 1.00 98.31 378 THR A O 1
ATOM 3010 N N . TYR A 1 379 ? -19.609 3.803 8.624 1.00 98.50 379 TYR A N 1
ATOM 3011 C CA . TYR A 1 379 ? -18.305 4.303 9.068 1.00 98.50 379 TYR A CA 1
ATOM 3012 C C . TYR A 1 379 ? -18.433 5.476 10.021 1.00 98.50 379 TYR A C 1
ATOM 3014 O O . TYR A 1 379 ? -18.930 6.543 9.653 1.00 98.50 379 TYR A O 1
ATOM 3022 N N . LEU A 1 380 ? -17.919 5.270 11.227 1.00 98.50 380 LEU A N 1
ATOM 3023 C CA . LEU A 1 380 ? -17.742 6.289 12.244 1.00 98.50 380 LEU A CA 1
ATOM 3024 C C . LEU A 1 380 ? -16.262 6.662 12.305 1.00 98.50 380 LEU A C 1
ATOM 3026 O O . LEU A 1 380 ? -15.385 5.803 12.391 1.00 98.50 380 LEU A O 1
ATOM 3030 N N . ALA A 1 381 ? -15.985 7.952 12.264 1.00 98.31 381 ALA A N 1
ATOM 3031 C CA . ALA A 1 381 ? -14.651 8.501 12.378 1.00 98.31 381 ALA A CA 1
ATOM 3032 C C . ALA A 1 381 ? -14.684 9.536 13.489 1.00 98.31 381 ALA A C 1
ATOM 3034 O O . ALA A 1 381 ? -15.500 10.455 13.444 1.00 98.31 381 ALA A O 1
ATOM 3035 N N . GLY A 1 382 ? -13.799 9.437 14.469 1.00 97.94 382 GLY A N 1
ATOM 3036 C CA . GLY A 1 382 ? -13.689 10.529 15.411 1.00 97.94 382 GLY A CA 1
ATOM 3037 C C . GLY A 1 382 ? -12.303 10.782 15.927 1.00 97.94 382 GLY A C 1
ATOM 3038 O O . GLY A 1 382 ? -11.380 9.995 15.751 1.00 97.94 382 GLY A O 1
ATOM 3039 N N . GLU A 1 383 ? -12.164 11.979 16.469 1.00 97.75 383 GLU A N 1
ATOM 3040 C CA . GLU A 1 383 ? -10.880 12.606 16.718 1.00 97.75 383 GLU A CA 1
ATOM 3041 C C . GLU A 1 383 ? -11.052 13.698 17.778 1.00 97.75 383 GLU A C 1
ATOM 3043 O O . GLU A 1 383 ? -12.059 14.410 17.808 1.00 97.75 383 GLU A O 1
ATOM 3048 N N . ILE A 1 384 ? -10.066 13.844 18.659 1.00 97.06 384 ILE A N 1
ATOM 3049 C CA . ILE A 1 384 ? -10.104 14.822 19.750 1.00 97.06 384 ILE A CA 1
ATOM 3050 C C . ILE A 1 384 ? -9.702 16.219 19.261 1.00 97.06 384 ILE A C 1
ATOM 3052 O O . ILE A 1 384 ? -10.210 17.241 19.743 1.00 97.06 384 ILE A O 1
ATOM 3056 N N . VAL A 1 385 ? -8.822 16.286 18.258 1.00 95.94 385 VAL A N 1
ATOM 3057 C CA . VAL A 1 385 ? -8.296 17.530 17.694 1.00 95.94 385 VAL A CA 1
ATOM 3058 C C . VAL A 1 385 ? -9.201 18.056 16.581 1.00 95.94 385 VAL A C 1
ATOM 3060 O O . VAL A 1 385 ? -9.260 17.511 15.482 1.00 95.94 385 VAL A O 1
ATOM 3063 N N . ARG A 1 386 ? -9.833 19.215 16.811 1.00 96.44 386 ARG A N 1
ATOM 3064 C CA . ARG A 1 386 ? -10.766 19.828 15.846 1.00 96.44 386 ARG A CA 1
ATOM 3065 C C . ARG A 1 386 ? -10.169 20.014 14.443 1.00 96.44 386 ARG A C 1
ATOM 3067 O O . ARG A 1 386 ? -10.799 19.634 13.470 1.00 96.44 386 ARG A O 1
ATOM 3074 N N . LYS A 1 387 ? -8.930 20.504 14.340 1.00 96.81 387 LYS A N 1
ATOM 3075 C CA . LYS A 1 387 ? -8.258 20.689 13.040 1.00 96.81 387 LYS A CA 1
ATOM 3076 C C . LYS A 1 387 ? -8.099 19.384 12.249 1.00 96.81 387 LYS A C 1
ATOM 3078 O O . LYS A 1 387 ? -8.010 19.419 11.031 1.00 96.81 387 LYS A O 1
ATOM 3083 N N . ALA A 1 388 ? -7.986 18.240 12.921 1.00 96.56 388 ALA A N 1
ATOM 3084 C CA . ALA A 1 388 ? -7.869 16.944 12.260 1.00 96.56 388 ALA A CA 1
ATOM 3085 C C . ALA A 1 388 ? -9.244 16.436 11.777 1.00 96.56 388 ALA A C 1
ATOM 3087 O O . ALA A 1 388 ? -9.345 15.938 10.657 1.00 96.56 388 ALA A O 1
ATOM 3088 N N . VAL A 1 389 ? -10.316 16.712 12.532 1.00 97.75 389 VAL A N 1
ATOM 3089 C CA . VAL A 1 389 ? -11.704 16.556 12.055 1.00 97.75 389 VAL A CA 1
ATOM 3090 C C . VAL A 1 389 ? -11.937 17.353 10.769 1.00 97.75 389 VAL A C 1
ATOM 3092 O O . VAL A 1 389 ? -12.437 16.790 9.800 1.00 97.75 389 VAL A O 1
ATOM 3095 N N . ASP A 1 390 ? -11.524 18.624 10.728 1.00 97.69 390 ASP A N 1
ATOM 3096 C CA . ASP A 1 390 ? -11.708 19.471 9.541 1.00 97.69 390 ASP A CA 1
ATOM 3097 C C . ASP A 1 390 ? -10.954 18.890 8.317 1.00 97.69 390 ASP A C 1
ATOM 3099 O O . ASP A 1 390 ? -11.543 18.726 7.252 1.00 97.69 390 ASP A O 1
ATOM 3103 N N . ARG A 1 391 ? -9.707 18.416 8.490 1.00 98.00 391 ARG A N 1
ATOM 3104 C CA . ARG A 1 391 ? -8.959 17.699 7.429 1.00 98.00 391 ARG A CA 1
ATOM 3105 C C . ARG A 1 391 ? -9.646 16.418 6.957 1.00 98.00 391 ARG A C 1
ATOM 3107 O O . ARG A 1 391 ? -9.568 16.074 5.781 1.00 98.00 391 ARG A O 1
ATOM 3114 N N . THR A 1 392 ? -10.277 15.678 7.869 1.00 98.19 392 THR A N 1
ATOM 3115 C CA . THR A 1 392 ? -11.044 14.478 7.508 1.00 98.19 392 THR A CA 1
ATOM 3116 C C . THR A 1 392 ? -12.207 14.844 6.590 1.00 98.19 392 THR A C 1
ATOM 3118 O O . THR A 1 392 ? -12.413 14.170 5.584 1.00 98.19 392 THR A O 1
ATOM 3121 N N . VAL A 1 393 ? -12.928 15.928 6.893 1.00 98.00 393 VAL A N 1
ATOM 3122 C CA . VAL A 1 393 ? -14.019 16.433 6.047 1.00 98.00 393 VAL A CA 1
ATOM 3123 C C . VAL A 1 393 ? -13.500 16.831 4.661 1.00 98.00 393 VAL A C 1
ATOM 3125 O O . VAL A 1 393 ? -14.033 16.341 3.670 1.00 98.00 393 VAL A O 1
ATOM 3128 N N . GLU A 1 394 ? -12.406 17.596 4.579 1.00 98.19 394 GLU A N 1
ATOM 3129 C CA . GLU A 1 394 ? -11.778 17.978 3.299 1.00 98.19 394 GLU A CA 1
ATOM 3130 C C . GLU A 1 394 ? -11.398 16.754 2.443 1.00 98.19 394 GLU A C 1
ATOM 3132 O O . GLU A 1 394 ? -11.637 16.717 1.234 1.00 98.19 394 GLU A O 1
ATOM 3137 N N . ASN A 1 395 ? -10.835 15.710 3.062 1.00 98.25 395 ASN A N 1
ATOM 3138 C CA . ASN A 1 395 ? -10.483 14.479 2.351 1.00 98.25 395 ASN A CA 1
ATOM 3139 C C . ASN A 1 395 ? -11.722 13.694 1.883 1.00 98.25 395 ASN A C 1
ATOM 3141 O O . ASN A 1 395 ? -11.699 13.126 0.789 1.00 98.25 395 ASN A O 1
ATOM 3145 N N . VAL A 1 396 ? -12.801 13.658 2.674 1.00 98.38 396 VAL A N 1
ATOM 3146 C CA . VAL A 1 396 ? -14.076 13.035 2.272 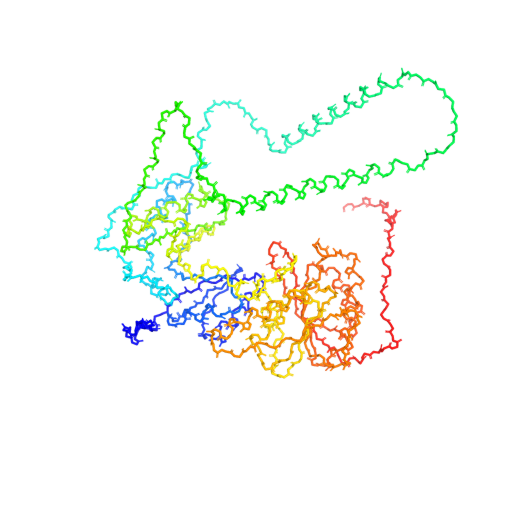1.00 98.38 396 VAL A CA 1
ATOM 3147 C C . VAL A 1 396 ? -14.677 13.769 1.073 1.00 98.38 396 VAL A C 1
ATOM 3149 O O . VAL A 1 396 ? -15.080 13.129 0.102 1.00 98.38 396 VAL A O 1
ATOM 3152 N N . GLU A 1 397 ? -14.696 15.102 1.101 1.00 98.00 397 GLU A N 1
ATOM 3153 C CA . GLU A 1 397 ? -15.186 15.936 -0.002 1.00 98.00 397 GLU A CA 1
ATOM 3154 C C . GLU A 1 397 ? -14.373 15.724 -1.282 1.00 98.00 397 GLU A C 1
ATOM 3156 O O . GLU A 1 397 ? -14.944 15.509 -2.354 1.00 98.00 397 GLU A O 1
ATOM 3161 N N . TYR A 1 398 ? -13.042 15.698 -1.168 1.00 97.88 398 TYR A N 1
ATOM 3162 C CA . TYR A 1 398 ? -12.152 15.399 -2.287 1.00 97.88 398 TYR A CA 1
ATOM 3163 C C . TYR A 1 398 ? -12.457 14.040 -2.923 1.00 97.88 398 TYR A C 1
ATOM 3165 O O . TYR A 1 398 ? -12.608 13.938 -4.141 1.00 97.88 398 TYR A O 1
ATOM 3173 N N . VAL A 1 399 ? -12.594 12.991 -2.110 1.00 97.94 399 VAL A N 1
ATOM 3174 C CA . VAL A 1 399 ? -12.904 11.648 -2.614 1.00 97.94 399 VAL A CA 1
ATOM 3175 C C . VAL A 1 399 ? -14.294 11.594 -3.248 1.00 97.94 399 VAL A C 1
ATOM 3177 O O . VAL A 1 399 ? -14.460 10.953 -4.285 1.00 97.94 399 VAL A O 1
ATOM 3180 N N . ASN A 1 400 ? -15.280 12.299 -2.695 1.00 98.19 400 ASN A N 1
ATOM 3181 C CA . ASN A 1 400 ? -16.614 12.396 -3.289 1.00 98.19 400 ASN A CA 1
ATOM 3182 C C . ASN A 1 400 ? -16.603 13.101 -4.646 1.00 98.19 400 ASN A C 1
ATOM 3184 O O . ASN A 1 400 ? -17.301 12.658 -5.559 1.00 98.19 400 ASN A O 1
ATOM 3188 N N . LYS A 1 401 ? -15.763 14.127 -4.822 1.00 97.88 401 LYS A N 1
ATOM 3189 C CA . LYS A 1 401 ? -15.532 14.743 -6.133 1.00 97.88 401 LYS A CA 1
ATOM 3190 C C . LYS A 1 401 ? -14.960 13.731 -7.132 1.00 97.88 401 LYS A C 1
ATOM 3192 O O . LYS A 1 401 ? -15.486 13.614 -8.235 1.00 97.88 401 LYS A O 1
ATOM 3197 N N . LEU A 1 402 ? -13.953 12.948 -6.732 1.00 95.88 402 LEU A N 1
ATOM 3198 C CA . LEU A 1 402 ? -13.383 11.897 -7.588 1.00 95.88 402 LEU A CA 1
ATOM 3199 C C . LEU A 1 402 ? -14.397 10.800 -7.950 1.00 95.88 402 LEU A C 1
ATOM 3201 O O . LEU A 1 402 ? -14.326 10.242 -9.043 1.00 95.88 402 LEU A O 1
ATOM 3205 N N . GLN A 1 403 ? -15.311 10.446 -7.040 1.00 97.12 403 GLN A N 1
ATOM 3206 C CA . GLN A 1 403 ? -16.378 9.482 -7.333 1.00 97.12 403 GLN A CA 1
ATOM 3207 C C . GLN A 1 403 ? -17.388 10.059 -8.326 1.00 97.12 403 GLN A C 1
ATOM 3209 O O . GLN A 1 403 ? -17.752 9.371 -9.276 1.00 97.12 403 GLN A O 1
ATOM 3214 N N . ALA A 1 404 ? -17.770 11.330 -8.174 1.00 97.38 404 ALA A N 1
ATOM 3215 C CA . ALA A 1 404 ? -18.667 12.008 -9.106 1.00 97.38 404 ALA A CA 1
ATOM 3216 C C . ALA A 1 404 ? -18.079 12.096 -10.526 1.00 97.38 404 ALA A C 1
ATOM 3218 O O . ALA A 1 404 ? -18.779 11.800 -11.489 1.00 97.38 404 ALA A O 1
ATOM 3219 N N . GLU A 1 405 ? -16.784 12.408 -10.662 1.00 96.69 405 GLU A N 1
ATOM 3220 C CA . GLU A 1 405 ? -16.063 12.389 -11.951 1.00 96.69 405 GLU A CA 1
ATOM 3221 C C . GLU A 1 405 ? -16.061 11.001 -12.619 1.00 96.69 405 GLU A C 1
ATOM 3223 O O . GLU A 1 405 ? -15.917 10.893 -13.834 1.00 96.69 405 GLU A O 1
ATOM 3228 N N . LYS A 1 406 ? -16.225 9.936 -11.825 1.00 94.56 406 LYS A N 1
ATOM 3229 C CA . LYS A 1 406 ? -16.317 8.542 -12.280 1.00 94.56 406 LYS A CA 1
ATOM 3230 C C . LYS A 1 406 ? -17.756 8.027 -12.353 1.00 94.56 406 LYS A C 1
ATOM 3232 O O . LYS A 1 406 ? -17.933 6.820 -12.498 1.00 94.56 406 LYS A O 1
ATOM 3237 N N . GLU A 1 407 ? -18.752 8.901 -12.198 1.00 96.62 407 GLU A N 1
ATOM 3238 C CA . GLU A 1 407 ? -20.182 8.556 -12.171 1.00 96.62 407 GLU A CA 1
ATOM 3239 C C . GLU A 1 407 ? -20.530 7.481 -11.122 1.00 96.62 407 GLU A C 1
ATOM 3241 O O . GLU A 1 407 ? -21.408 6.639 -11.302 1.00 96.62 407 GLU A O 1
ATOM 3246 N N . LYS A 1 408 ? -19.817 7.501 -9.995 1.00 95.81 408 LYS A N 1
ATOM 3247 C CA . LYS A 1 408 ? -19.986 6.572 -8.877 1.00 95.81 408 LYS A CA 1
ATOM 3248 C C . LYS A 1 408 ? -20.609 7.274 -7.669 1.00 95.81 408 LYS A C 1
ATOM 3250 O O . LYS A 1 408 ? -20.433 8.482 -7.493 1.00 95.81 408 LYS A O 1
ATOM 3255 N N . PRO A 1 409 ? -21.323 6.535 -6.801 1.00 95.75 409 PRO A N 1
ATOM 3256 C CA . PRO A 1 409 ? -21.875 7.107 -5.583 1.00 95.75 409 PRO A CA 1
ATOM 3257 C C . PRO A 1 409 ? -20.760 7.606 -4.655 1.00 95.75 409 PRO A C 1
ATOM 3259 O O . PRO A 1 409 ? -19.710 6.975 -4.516 1.00 95.75 409 PRO A O 1
ATOM 3262 N N . GLY A 1 410 ? -21.010 8.737 -3.996 1.00 96.69 410 GLY A N 1
ATOM 3263 C CA . GLY A 1 410 ? -20.121 9.261 -2.965 1.00 96.69 410 GLY A CA 1
ATOM 3264 C C . GLY A 1 410 ? -20.061 8.357 -1.730 1.00 96.69 410 GLY A C 1
ATOM 3265 O O . GLY A 1 410 ? -21.011 7.640 -1.405 1.00 96.69 410 GLY A O 1
ATOM 3266 N N . ILE A 1 411 ? -18.944 8.430 -1.014 1.00 97.81 411 ILE A N 1
ATOM 3267 C CA . ILE A 1 411 ? -18.749 7.795 0.282 1.00 97.81 411 ILE A CA 1
ATOM 3268 C C . ILE A 1 411 ? -19.477 8.556 1.393 1.00 97.81 411 ILE A C 1
ATOM 3270 O O . ILE A 1 411 ? -19.609 9.784 1.371 1.00 97.81 411 ILE A O 1
ATOM 3274 N N . LYS A 1 412 ? -19.918 7.808 2.406 1.00 96.12 412 LYS A N 1
ATOM 3275 C CA . LYS A 1 412 ? -20.574 8.339 3.605 1.00 96.12 412 LYS A CA 1
ATOM 3276 C C . LYS A 1 412 ? -19.745 7.978 4.832 1.00 96.12 412 LYS A C 1
ATOM 3278 O O . LYS A 1 412 ? -19.712 6.821 5.238 1.00 96.12 412 LYS A O 1
ATOM 3283 N N . VAL A 1 413 ? -19.090 8.975 5.419 1.00 98.06 413 VAL A N 1
ATOM 3284 C CA . VAL A 1 413 ? -18.310 8.838 6.655 1.00 98.06 413 VAL A CA 1
ATOM 3285 C C . VAL A 1 413 ? -18.866 9.818 7.680 1.00 98.06 413 VAL A C 1
ATOM 3287 O O . VAL A 1 413 ? -18.935 11.017 7.413 1.00 98.06 413 VAL A O 1
ATOM 3290 N N . GLN A 1 414 ? -19.290 9.316 8.839 1.00 97.25 414 GLN A N 1
ATOM 3291 C CA . GLN A 1 414 ? -19.760 10.157 9.937 1.00 97.25 414 GLN A CA 1
ATOM 3292 C C . GLN A 1 414 ? -18.565 10.599 10.776 1.00 97.25 414 GLN A C 1
ATOM 3294 O O . GLN A 1 414 ? -18.005 9.802 11.528 1.00 97.25 414 GLN A O 1
ATOM 3299 N N . THR A 1 415 ? -18.178 11.866 10.642 1.00 97.25 415 THR A N 1
ATOM 3300 C CA . THR A 1 415 ? -17.020 12.428 11.345 1.00 97.25 415 THR A CA 1
ATOM 3301 C C . THR A 1 415 ? -17.457 13.220 12.574 1.00 97.25 415 THR A C 1
ATOM 3303 O O . THR A 1 415 ? -18.249 14.155 12.463 1.00 97.25 415 THR A O 1
ATOM 3306 N N . VAL A 1 416 ? -16.928 12.876 13.750 1.00 96.31 416 VAL A N 1
ATOM 3307 C CA . VAL A 1 416 ? -17.328 13.455 15.040 1.00 96.31 416 VAL A CA 1
ATOM 3308 C C . VAL A 1 416 ? -16.101 13.856 15.856 1.00 96.31 416 VAL A C 1
ATOM 3310 O O . VAL A 1 416 ? -15.110 13.136 15.919 1.00 96.31 416 VAL A O 1
ATOM 3313 N N . LYS A 1 417 ? -16.163 15.007 16.534 1.00 98.06 417 LYS A N 1
ATOM 3314 C CA . LYS A 1 417 ? -15.167 15.341 17.557 1.00 98.06 417 LYS A CA 1
ATOM 3315 C C . LYS A 1 417 ? -15.526 14.627 18.862 1.00 98.06 417 LYS A C 1
ATOM 3317 O O . LYS A 1 417 ? -16.589 14.906 19.413 1.00 98.06 417 LYS A O 1
ATOM 3322 N N . TRP A 1 418 ? -14.645 13.778 19.385 1.00 98.00 418 TRP A N 1
ATOM 3323 C CA . TRP A 1 418 ? -14.865 13.075 20.656 1.00 98.00 418 TRP A CA 1
ATOM 3324 C C . TRP A 1 418 ? -13.561 12.737 21.385 1.00 98.00 418 TRP A C 1
ATOM 3326 O O . TRP A 1 418 ? -12.471 12.963 20.865 1.00 98.00 418 TRP A O 1
ATOM 3336 N N . ASP A 1 419 ? -13.679 12.171 22.584 1.00 98.06 419 ASP A N 1
ATOM 3337 C CA . ASP A 1 419 ? -12.572 11.553 23.313 1.00 98.06 419 ASP A CA 1
ATOM 3338 C C . ASP A 1 419 ? -12.679 10.024 23.195 1.00 98.06 419 ASP A C 1
ATOM 3340 O O . ASP A 1 419 ? -13.669 9.427 23.614 1.00 98.06 419 ASP A O 1
ATOM 3344 N N . ALA A 1 420 ? -11.655 9.374 22.637 1.00 98.06 420 ALA A N 1
ATOM 3345 C CA . ALA A 1 420 ? -11.620 7.919 22.468 1.00 98.06 420 ALA A CA 1
ATOM 3346 C C . ALA A 1 420 ? -11.592 7.138 23.797 1.00 98.06 420 ALA A C 1
ATOM 3348 O O . ALA A 1 420 ? -11.833 5.932 23.806 1.00 98.06 420 ALA A O 1
ATOM 3349 N N . THR A 1 421 ? -11.280 7.803 24.913 1.00 97.62 421 THR A N 1
ATOM 3350 C CA . THR A 1 421 ? -11.319 7.213 26.258 1.00 97.62 421 THR A CA 1
ATOM 3351 C C . THR A 1 421 ? -12.710 7.249 26.894 1.00 97.62 421 THR A C 1
ATOM 3353 O O . THR A 1 421 ? -12.905 6.635 27.941 1.00 97.62 421 THR A O 1
ATOM 3356 N N . ASN A 1 422 ? -13.668 7.944 26.270 1.00 97.31 422 ASN A N 1
ATOM 3357 C CA . ASN A 1 422 ? -15.067 8.029 26.683 1.00 97.31 422 ASN A CA 1
ATOM 3358 C C . ASN A 1 422 ? -15.953 8.310 25.455 1.00 97.31 422 ASN A C 1
ATOM 3360 O O . ASN A 1 422 ? -16.314 9.453 25.160 1.00 97.31 422 ASN A O 1
ATOM 3364 N N . LEU A 1 423 ? -16.255 7.256 24.701 1.00 98.12 423 LEU A N 1
ATOM 3365 C CA . LEU A 1 423 ? -16.946 7.334 23.423 1.00 98.12 423 LEU A CA 1
ATOM 3366 C C . LEU A 1 423 ? -18.432 7.670 23.629 1.00 98.12 423 LEU A C 1
ATOM 3368 O O . LEU A 1 423 ? -19.121 6.983 24.388 1.00 98.12 423 LEU A O 1
ATOM 3372 N N . PRO A 1 424 ? -18.999 8.631 22.878 1.00 97.25 424 PRO A N 1
ATOM 3373 C CA . PRO A 1 424 ? -20.426 8.958 22.924 1.00 97.25 424 PRO A CA 1
ATOM 3374 C C . PRO A 1 424 ? -21.267 7.946 22.120 1.00 97.25 424 PRO A C 1
ATOM 3376 O O . PRO A 1 424 ? -22.145 8.317 21.345 1.00 97.25 424 PRO A O 1
ATOM 3379 N N . LEU A 1 425 ? -20.963 6.657 22.266 1.00 97.81 425 LEU A N 1
ATOM 3380 C CA . LEU A 1 425 ? -21.585 5.545 21.553 1.00 97.81 425 LEU A CA 1
ATOM 3381 C C . LEU A 1 425 ? -22.281 4.611 22.540 1.00 97.81 425 LEU A C 1
ATOM 3383 O O . LEU A 1 425 ? -21.843 4.455 23.684 1.00 97.81 425 LEU A O 1
ATOM 3387 N N . GLN A 1 426 ? -23.362 3.978 22.089 1.00 97.38 426 GLN A N 1
ATOM 3388 C CA . GLN A 1 426 ? -24.085 2.990 22.888 1.00 97.38 426 GLN A CA 1
ATOM 3389 C C . GLN A 1 426 ? -23.219 1.747 23.126 1.00 97.38 426 GLN A C 1
ATOM 3391 O O . GLN A 1 426 ? -22.350 1.417 22.312 1.00 97.38 426 GLN A O 1
ATOM 3396 N N . ASP A 1 427 ? -23.463 1.064 24.242 1.00 97.44 427 ASP A N 1
ATOM 3397 C CA . ASP A 1 427 ? -22.840 -0.229 24.525 1.00 97.44 427 ASP A CA 1
ATOM 3398 C C . ASP A 1 427 ? -23.138 -1.205 23.370 1.00 97.44 427 ASP A C 1
ATOM 3400 O O . ASP A 1 427 ? -24.219 -1.166 22.783 1.00 97.44 427 ASP A O 1
ATOM 3404 N N . GLU A 1 428 ? -22.167 -2.051 23.022 1.00 97.44 428 GLU A N 1
ATOM 3405 C CA . GLU A 1 428 ? -22.312 -3.104 21.999 1.00 97.44 428 GLU A CA 1
ATOM 3406 C C . GLU A 1 428 ? -22.831 -2.637 20.618 1.00 97.44 428 GLU A C 1
ATOM 3408 O O . GLU A 1 428 ? -23.433 -3.404 19.864 1.00 97.44 428 GLU A O 1
ATOM 3413 N N . SER A 1 429 ? -22.582 -1.381 20.247 1.00 97.69 429 SER A N 1
ATOM 3414 C CA . SER A 1 429 ? -23.043 -0.805 18.978 1.00 97.69 429 SER A CA 1
ATOM 3415 C C . SER A 1 429 ? -22.054 -0.975 17.819 1.00 97.69 429 SER A C 1
ATOM 3417 O O . SER A 1 429 ? -22.472 -1.089 16.667 1.00 97.69 429 SER A O 1
ATOM 3419 N N . VAL A 1 430 ? -20.747 -1.044 18.086 1.00 98.38 430 VAL A N 1
ATOM 3420 C CA . VAL A 1 430 ? -19.704 -1.124 17.047 1.00 98.38 430 VAL A CA 1
ATOM 3421 C C . VAL A 1 430 ? -19.288 -2.570 16.812 1.00 98.38 430 VAL A C 1
ATOM 3423 O O . VAL A 1 430 ? -19.094 -3.340 17.749 1.00 98.38 430 VAL A O 1
ATOM 3426 N N . THR A 1 431 ? -19.121 -2.955 15.546 1.00 98.50 431 THR A N 1
ATOM 3427 C CA . THR A 1 431 ? -18.699 -4.320 15.189 1.00 98.50 431 THR A CA 1
ATOM 3428 C C . THR A 1 431 ? -17.186 -4.410 15.011 1.00 98.50 431 THR A C 1
ATOM 3430 O O . THR A 1 431 ? -16.558 -5.347 15.507 1.00 98.50 431 THR A O 1
ATOM 3433 N N . VAL A 1 432 ? -16.585 -3.420 14.350 1.00 98.62 432 VAL A N 1
ATOM 3434 C CA . VAL A 1 432 ? -15.139 -3.374 14.119 1.00 98.62 432 VAL A CA 1
ATOM 3435 C C . VAL A 1 432 ? -14.588 -2.043 14.572 1.00 98.62 432 VAL A C 1
ATOM 3437 O O . VAL A 1 432 ? -15.015 -0.994 14.100 1.00 98.62 432 VAL A O 1
ATOM 3440 N N . PHE A 1 433 ? -13.579 -2.084 15.426 1.00 98.75 433 PHE A N 1
ATOM 3441 C CA . PHE A 1 433 ? -12.719 -0.932 15.612 1.00 98.75 433 PHE A CA 1
ATOM 3442 C C . PHE A 1 433 ? -11.425 -1.075 14.820 1.00 98.75 433 PHE A C 1
ATOM 3444 O O . PHE A 1 433 ? -10.824 -2.145 14.777 1.00 98.75 433 PHE A O 1
ATOM 3451 N N . ILE A 1 434 ? -10.957 0.007 14.218 1.00 98.69 434 ILE A N 1
ATOM 3452 C CA . ILE A 1 434 ? -9.697 0.008 13.482 1.00 98.69 434 ILE A CA 1
ATOM 3453 C C . ILE A 1 434 ? -9.037 1.372 13.598 1.00 98.69 434 ILE A C 1
ATOM 3455 O O . ILE A 1 434 ? -9.686 2.377 13.345 1.00 98.69 434 ILE A O 1
ATOM 3459 N N . THR A 1 435 ? -7.768 1.423 14.006 1.00 98.19 435 THR A N 1
ATOM 3460 C CA . THR A 1 435 ? -7.101 2.713 14.224 1.00 98.19 435 THR A CA 1
ATOM 3461 C C . THR A 1 435 ? -5.579 2.631 14.170 1.00 98.19 435 THR A C 1
ATOM 3463 O O . THR A 1 435 ? -4.969 1.624 14.553 1.00 98.19 435 THR A O 1
ATOM 3466 N N . ASP A 1 436 ? -4.972 3.716 13.695 1.00 97.12 436 ASP A N 1
ATOM 3467 C CA . ASP A 1 436 ? -3.539 3.984 13.790 1.00 97.12 436 ASP A CA 1
ATOM 3468 C C . ASP A 1 436 ? -3.264 4.734 15.096 1.00 97.12 436 ASP A C 1
ATOM 3470 O O . ASP A 1 436 ? -3.472 5.942 15.202 1.00 97.12 436 ASP A O 1
ATOM 3474 N N . LEU A 1 437 ? -2.865 3.996 16.135 1.00 95.94 437 LEU A N 1
ATOM 3475 C CA . LEU A 1 437 ? -2.654 4.567 17.464 1.00 95.94 437 LEU A CA 1
ATOM 3476 C C . LEU A 1 437 ? -1.473 5.554 17.434 1.00 95.94 437 LEU A C 1
ATOM 3478 O O . LEU A 1 437 ? -0.486 5.305 16.745 1.00 95.94 437 LEU A O 1
ATOM 3482 N N . PRO A 1 438 ? -1.458 6.615 18.260 1.00 91.69 438 PRO A N 1
ATOM 3483 C CA . PRO A 1 438 ? -0.296 7.500 18.347 1.00 91.69 438 PRO A CA 1
ATOM 3484 C C . PRO A 1 438 ? 0.939 6.741 18.857 1.00 91.69 438 PRO A C 1
ATOM 3486 O O . PRO A 1 438 ? 0.906 6.119 19.919 1.00 91.69 438 PRO A O 1
ATOM 3489 N N . PHE A 1 439 ? 2.064 6.788 18.134 1.00 88.38 439 PHE A N 1
ATOM 3490 C CA . PHE A 1 439 ? 3.266 5.999 18.485 1.00 88.38 439 PHE A CA 1
ATOM 3491 C C . PHE A 1 439 ? 4.089 6.587 19.642 1.00 88.38 439 PHE A C 1
ATOM 3493 O O . PHE A 1 439 ? 5.020 5.936 20.121 1.00 88.38 439 PHE A O 1
ATOM 3500 N N . GLY A 1 440 ? 3.797 7.818 20.073 1.00 76.94 440 GLY A N 1
ATOM 3501 C CA . GLY A 1 440 ? 4.570 8.495 21.113 1.00 76.94 440 GLY A CA 1
ATOM 3502 C C . GLY A 1 440 ? 5.960 8.956 20.655 1.00 76.94 440 GLY A C 1
ATOM 3503 O O . GLY A 1 440 ? 6.891 8.974 21.462 1.00 76.94 440 GLY A O 1
ATOM 3504 N N . VAL A 1 441 ? 6.112 9.236 19.352 1.00 73.69 441 VAL A N 1
ATOM 3505 C CA . VAL A 1 441 ? 7.357 9.721 18.721 1.00 73.69 441 VAL A CA 1
ATOM 3506 C C . VAL A 1 441 ? 7.153 11.112 18.120 1.00 73.69 441 VAL A C 1
ATOM 3508 O O . VAL A 1 441 ? 7.826 12.054 18.515 1.00 73.69 441 VAL A O 1
ATOM 3511 N N . ARG A 1 442 ? 6.228 11.233 17.159 1.00 76.06 442 ARG A N 1
ATOM 3512 C CA . ARG A 1 442 ? 5.863 12.509 16.511 1.00 76.06 442 ARG A CA 1
ATOM 3513 C C . ARG A 1 442 ? 4.612 13.145 17.121 1.00 76.06 442 ARG A C 1
ATOM 3515 O O . ARG A 1 442 ? 4.461 14.358 17.078 1.00 76.06 442 ARG A O 1
ATOM 3522 N N . LEU A 1 443 ? 3.727 12.315 17.673 1.00 70.88 443 LEU A N 1
ATOM 3523 C CA . LEU A 1 443 ? 2.521 12.712 18.395 1.00 70.88 443 LEU A CA 1
ATOM 3524 C C . LEU A 1 443 ? 2.513 12.021 19.755 1.00 70.88 443 LEU A C 1
ATOM 3526 O O . LEU A 1 443 ? 2.645 10.793 19.820 1.00 70.88 443 LEU A O 1
ATOM 3530 N N . GLY A 1 444 ? 2.367 12.826 20.809 1.00 80.00 444 GLY A N 1
ATOM 3531 C CA . GLY A 1 444 ? 2.452 12.387 22.198 1.00 80.00 444 GLY A CA 1
ATOM 3532 C C . GLY A 1 444 ? 3.794 11.738 22.544 1.00 80.00 444 GLY A C 1
ATOM 3533 O O . GLY A 1 444 ? 4.810 11.915 21.870 1.00 80.00 444 GLY A O 1
ATOM 3534 N N . SER A 1 445 ? 3.780 10.929 23.594 1.00 85.25 445 SER A N 1
ATOM 3535 C CA . SER A 1 445 ? 4.928 10.214 24.132 1.00 85.25 445 SER A CA 1
ATOM 3536 C C . SER A 1 445 ? 4.536 8.806 24.572 1.00 85.25 445 SER A C 1
ATOM 3538 O O . SER A 1 445 ? 3.392 8.533 24.933 1.00 85.25 445 SER A O 1
ATOM 3540 N N . LYS A 1 446 ? 5.509 7.893 24.641 1.00 85.06 446 LYS A N 1
ATOM 3541 C CA . LYS A 1 446 ? 5.272 6.549 25.204 1.00 85.06 446 LYS A CA 1
ATOM 3542 C C . LYS A 1 446 ? 4.788 6.587 26.663 1.00 85.06 446 LYS A C 1
ATOM 3544 O O . LYS A 1 446 ? 4.109 5.670 27.115 1.00 85.06 446 LYS A O 1
ATOM 3549 N N . LYS A 1 447 ? 5.124 7.653 27.403 1.00 87.06 447 LYS A N 1
ATOM 3550 C CA . LYS A 1 447 ? 4.625 7.883 28.767 1.00 87.06 447 LYS A CA 1
ATOM 3551 C C . LYS A 1 447 ? 3.134 8.220 28.768 1.00 87.06 447 LYS A C 1
ATOM 3553 O O . LYS A 1 447 ? 2.423 7.747 29.639 1.00 87.06 447 LYS A O 1
ATOM 3558 N N . GLU A 1 448 ? 2.651 8.997 27.806 1.00 89.56 448 GLU A N 1
ATOM 3559 C CA . GLU A 1 448 ? 1.213 9.252 27.658 1.00 89.56 448 GLU A CA 1
ATOM 3560 C C . GLU A 1 448 ? 0.479 8.000 27.167 1.00 89.56 448 GLU A C 1
ATOM 3562 O O . GLU A 1 448 ? -0.592 7.679 27.681 1.00 89.56 448 GLU A O 1
ATOM 3567 N N . ASN A 1 449 ? 1.090 7.226 26.261 1.00 93.00 449 ASN A N 1
ATOM 3568 C CA . ASN A 1 449 ? 0.523 5.969 25.761 1.00 93.00 449 ASN A CA 1
ATOM 3569 C C . ASN A 1 449 ? 0.267 4.933 26.863 1.00 93.00 449 ASN A C 1
ATOM 3571 O O . ASN A 1 449 ? -0.709 4.189 26.773 1.00 93.00 449 ASN A O 1
ATOM 3575 N N . SER A 1 450 ? 1.086 4.904 27.922 1.00 92.31 450 SER A N 1
ATOM 3576 C CA . SER A 1 450 ? 0.877 3.991 29.057 1.00 92.31 450 SER A CA 1
ATOM 3577 C C . SER A 1 450 ? -0.421 4.271 29.829 1.00 92.31 450 SER A C 1
ATOM 3579 O O . SER A 1 450 ? -0.928 3.381 30.506 1.00 92.31 450 SER A O 1
ATOM 3581 N N . SER A 1 451 ? -0.981 5.477 29.692 1.00 94.19 451 SER A N 1
ATOM 3582 C CA . SER A 1 451 ? -2.295 5.861 30.217 1.00 94.19 451 SER A CA 1
ATOM 3583 C C . SER A 1 451 ? -3.379 5.789 29.138 1.00 94.19 451 SER A C 1
ATOM 3585 O O . SER A 1 451 ? -4.467 5.274 29.392 1.00 94.19 451 SER A O 1
ATOM 3587 N N . LEU A 1 452 ? -3.084 6.265 27.924 1.00 96.06 452 LEU A N 1
ATOM 3588 C CA . LEU A 1 452 ? -4.043 6.342 26.823 1.00 96.06 452 LEU A CA 1
ATOM 3589 C C . LEU A 1 452 ? -4.484 4.960 26.337 1.00 96.06 452 LEU A C 1
ATOM 3591 O O . LEU A 1 452 ? -5.682 4.699 26.274 1.00 96.06 452 LEU A O 1
ATOM 3595 N N . TYR A 1 453 ? -3.542 4.068 26.007 1.00 97.50 453 TYR A N 1
ATOM 3596 C CA . TYR A 1 453 ? -3.883 2.780 25.400 1.00 97.50 453 TYR A CA 1
ATOM 3597 C C . TYR A 1 453 ? -4.805 1.949 26.303 1.00 97.50 453 TYR A C 1
ATOM 3599 O O . TYR A 1 453 ? -5.855 1.534 25.817 1.00 97.50 453 TYR A O 1
ATOM 3607 N N . PRO A 1 454 ? -4.516 1.738 27.608 1.00 97.06 454 PRO A N 1
ATOM 3608 C CA . PRO A 1 454 ? -5.422 0.973 28.462 1.00 97.06 454 PRO A CA 1
ATOM 3609 C C . PRO A 1 454 ? -6.833 1.565 28.516 1.00 97.06 454 PRO A C 1
ATOM 3611 O O . PRO A 1 454 ? -7.798 0.814 28.421 1.00 97.06 454 PRO A O 1
ATOM 3614 N N . LYS A 1 455 ? -6.963 2.897 28.616 1.00 97.81 455 LYS A N 1
ATOM 3615 C CA . LYS A 1 455 ? -8.268 3.576 28.672 1.00 97.81 455 LYS A CA 1
ATOM 3616 C C . LYS A 1 455 ? -9.059 3.417 27.381 1.00 97.81 455 LYS A C 1
ATOM 3618 O O . LYS A 1 455 ? -10.235 3.085 27.440 1.00 97.81 455 LYS A O 1
ATOM 3623 N N . VAL A 1 456 ? -8.405 3.604 26.235 1.00 98.12 456 VAL A N 1
ATOM 3624 C CA . VAL A 1 456 ? -9.027 3.422 24.918 1.00 98.12 456 VAL A CA 1
ATOM 3625 C C . VAL A 1 456 ? -9.487 1.976 24.747 1.00 98.12 456 VAL A C 1
ATOM 3627 O O . VAL A 1 456 ? -10.659 1.742 24.479 1.00 98.12 456 VAL A O 1
ATOM 3630 N N . LEU A 1 457 ? -8.618 0.983 24.975 1.00 97.69 457 LEU A N 1
ATOM 3631 C CA . LEU A 1 457 ? -9.013 -0.422 24.818 1.00 97.69 457 LEU A CA 1
ATOM 3632 C C . LEU A 1 457 ? -10.111 -0.837 25.816 1.00 97.69 457 LEU A C 1
ATOM 3634 O O . LEU A 1 457 ? -10.976 -1.653 25.484 1.00 97.69 457 LEU A O 1
ATOM 3638 N N . TYR A 1 458 ? -10.091 -0.292 27.034 1.00 97.88 458 TYR A N 1
ATOM 3639 C CA . TYR A 1 458 ? -11.134 -0.523 28.029 1.00 97.88 458 TYR A CA 1
ATOM 3640 C C . TYR A 1 458 ? -12.475 0.037 27.559 1.00 97.88 458 TYR A C 1
ATOM 3642 O O . TYR A 1 458 ? -13.449 -0.705 27.499 1.00 97.88 458 TYR A O 1
ATOM 3650 N N . GLU A 1 459 ? -12.510 1.291 27.115 1.00 98.19 459 GLU A N 1
ATOM 3651 C CA . GLU A 1 459 ? -13.729 1.918 26.607 1.00 98.19 459 GLU A CA 1
ATOM 3652 C C . GLU A 1 459 ? -14.269 1.218 25.350 1.00 98.19 459 GLU A C 1
ATOM 3654 O O . GLU A 1 459 ? -15.463 0.946 25.222 1.00 98.19 459 GLU A O 1
ATOM 3659 N N . MET A 1 460 ? -13.390 0.790 24.448 1.00 97.94 460 MET A N 1
ATOM 3660 C CA . MET A 1 460 ? -13.789 -0.020 23.296 1.00 97.94 460 MET A CA 1
ATOM 3661 C C . MET A 1 460 ? -14.407 -1.360 23.718 1.00 97.94 460 MET A C 1
ATOM 3663 O O . MET A 1 460 ? -15.259 -1.884 23.004 1.00 97.94 460 MET A O 1
ATOM 3667 N N . SER A 1 461 ? -14.036 -1.916 24.877 1.00 97.38 461 SER A N 1
ATOM 3668 C CA . SER A 1 461 ? -14.632 -3.157 25.401 1.00 97.38 461 SER A CA 1
ATOM 3669 C C . SER A 1 461 ? -16.125 -3.009 25.705 1.00 97.38 461 SER A C 1
ATOM 3671 O O . SER A 1 461 ? -16.850 -4.003 25.619 1.00 97.38 461 SER A O 1
ATOM 3673 N N . ARG A 1 462 ? -16.569 -1.791 26.051 1.00 97.62 462 ARG A N 1
ATOM 3674 C CA . ARG A 1 462 ? -17.972 -1.425 26.290 1.00 97.62 462 ARG A CA 1
ATOM 3675 C C . ARG A 1 462 ? -18.758 -1.312 24.989 1.00 97.62 462 ARG A C 1
ATOM 3677 O O . ARG A 1 462 ? -19.868 -1.816 24.879 1.00 97.62 462 ARG A O 1
ATOM 3684 N N . VAL A 1 463 ? -18.177 -0.630 24.006 1.00 98.31 463 VAL A N 1
ATOM 3685 C CA . VAL A 1 463 ? -18.860 -0.255 22.758 1.00 98.31 463 VAL A CA 1
ATOM 3686 C C . VAL A 1 463 ? -18.861 -1.388 21.727 1.00 98.31 463 VAL A C 1
ATOM 3688 O O . VAL A 1 463 ? -19.731 -1.444 20.862 1.00 98.31 463 VAL A O 1
ATOM 3691 N N . THR A 1 464 ? -17.897 -2.304 21.796 1.00 98.38 464 THR A N 1
ATOM 3692 C CA . THR A 1 464 ? -17.773 -3.398 20.824 1.00 98.38 464 THR A CA 1
ATOM 3693 C C . THR A 1 464 ? -18.802 -4.500 21.080 1.00 98.38 464 THR A C 1
ATOM 3695 O O . THR A 1 464 ? -18.906 -4.986 22.205 1.00 98.38 464 THR A O 1
ATOM 3698 N N . LYS A 1 465 ? -19.487 -4.966 20.027 1.00 97.25 465 LYS A N 1
ATOM 3699 C CA . LYS A 1 465 ? -20.392 -6.127 20.065 1.00 97.25 465 LYS A CA 1
ATOM 3700 C C . LYS A 1 465 ? -19.743 -7.349 20.713 1.00 97.25 465 LYS A C 1
ATOM 3702 O O . LYS A 1 465 ? -18.648 -7.767 20.319 1.00 97.25 465 LYS A O 1
ATOM 3707 N N . LEU A 1 466 ? -20.450 -7.982 21.648 1.00 94.50 466 LEU A N 1
ATOM 3708 C CA . LEU A 1 466 ? -19.998 -9.228 22.260 1.00 94.50 466 LEU A CA 1
ATOM 3709 C C . LEU A 1 466 ? -19.888 -10.360 21.227 1.00 94.50 466 LEU A C 1
ATOM 3711 O O . LEU A 1 466 ? -20.681 -10.456 20.287 1.00 94.50 466 LEU A O 1
ATOM 3715 N N . LYS A 1 467 ? -18.900 -11.244 21.428 1.00 84.06 467 LYS A N 1
ATOM 3716 C CA . LYS A 1 467 ? -18.616 -12.483 20.665 1.00 84.06 467 LYS A CA 1
ATOM 3717 C C . LYS A 1 467 ? -18.237 -12.330 19.184 1.00 84.06 467 LYS A C 1
ATOM 3719 O O . LYS A 1 467 ? -17.450 -13.128 18.691 1.00 84.06 467 LYS A O 1
ATOM 3724 N N . SER A 1 468 ? -18.792 -11.350 18.479 1.00 90.19 468 SER A N 1
ATOM 3725 C CA . SER A 1 468 ? -18.582 -11.106 17.042 1.00 90.19 468 SER A CA 1
ATOM 3726 C C . SER A 1 468 ? -17.656 -9.922 16.766 1.00 90.19 468 SER A C 1
ATOM 3728 O O . SER A 1 468 ? -17.059 -9.827 15.691 1.00 90.19 468 SER A O 1
ATOM 3730 N N . GLY A 1 469 ? -17.528 -9.017 17.736 1.00 97.31 469 GLY A N 1
ATOM 3731 C CA . GLY A 1 469 ? -16.764 -7.802 17.568 1.00 97.31 469 GLY A CA 1
ATOM 3732 C C . GLY A 1 469 ? -15.256 -8.026 17.567 1.00 97.31 469 GLY A C 1
ATOM 3733 O O . GLY A 1 469 ? -14.730 -8.978 18.154 1.00 97.31 469 GLY A O 1
ATOM 3734 N N . ARG A 1 470 ? -14.541 -7.131 16.891 1.00 97.88 470 ARG A N 1
ATOM 3735 C CA . ARG A 1 470 ? -13.088 -7.219 16.714 1.00 97.88 470 ARG A CA 1
ATOM 3736 C C . ARG A 1 470 ? -12.443 -5.848 16.611 1.00 97.88 470 ARG A C 1
ATOM 3738 O O . ARG A 1 470 ? -13.111 -4.854 16.340 1.00 97.88 470 ARG A O 1
ATOM 3745 N N . ALA A 1 471 ? -11.137 -5.811 16.832 1.00 98.12 471 ALA A N 1
ATOM 3746 C CA . ALA A 1 471 ? -10.347 -4.599 16.729 1.00 98.12 471 ALA A CA 1
ATOM 3747 C C . ALA A 1 471 ? -9.030 -4.828 15.976 1.00 98.12 471 ALA A C 1
ATOM 3749 O O . ALA A 1 471 ? -8.431 -5.901 16.077 1.00 98.12 471 ALA A O 1
ATOM 3750 N N . CYS A 1 472 ? -8.584 -3.811 15.239 1.00 98.38 472 CYS A N 1
ATOM 3751 C CA . CYS A 1 472 ? -7.337 -3.791 14.483 1.00 98.38 472 CYS A CA 1
ATOM 3752 C C . CYS A 1 472 ? -6.532 -2.534 14.826 1.00 98.38 472 CYS A C 1
ATOM 3754 O O . CYS A 1 472 ? -6.953 -1.414 14.542 1.00 98.38 472 CYS A O 1
ATOM 3756 N N . PHE A 1 473 ? -5.367 -2.715 15.440 1.00 97.19 473 PHE A N 1
ATOM 3757 C CA . PHE A 1 473 ? -4.543 -1.607 15.921 1.00 97.19 473 PHE A CA 1
ATOM 3758 C C . PHE A 1 473 ? -3.203 -1.578 15.225 1.00 97.19 473 PHE A C 1
ATOM 3760 O O . PHE A 1 473 ? -2.531 -2.602 15.174 1.00 97.19 473 PHE A O 1
ATOM 3767 N N . LEU A 1 474 ? -2.762 -0.404 14.798 1.00 97.81 474 LEU A N 1
ATOM 3768 C CA . LEU A 1 474 ? -1.390 -0.180 14.364 1.00 97.81 474 LEU A CA 1
ATOM 3769 C C . LEU A 1 474 ? -0.637 0.632 15.424 1.00 97.81 474 LEU A C 1
ATOM 3771 O O . LEU A 1 474 ? -1.124 1.657 15.886 1.00 97.81 474 LEU A O 1
ATOM 3775 N N . THR A 1 475 ? 0.546 0.161 15.838 1.00 96.19 475 THR A N 1
ATOM 3776 C CA . THR A 1 475 ? 1.467 0.949 16.672 1.00 96.19 475 THR A CA 1
ATOM 3777 C C . THR A 1 475 ? 2.925 0.496 16.575 1.00 96.19 475 THR A C 1
ATOM 3779 O O . THR A 1 475 ? 3.225 -0.687 16.387 1.00 96.19 475 THR A O 1
ATOM 3782 N N . GLN A 1 476 ? 3.861 1.433 16.755 1.00 95.19 476 GLN A N 1
ATOM 3783 C CA . GLN A 1 476 ? 5.273 1.132 17.019 1.00 95.19 476 GLN A CA 1
ATOM 3784 C C . GLN A 1 476 ? 5.566 0.918 18.518 1.00 95.19 476 GLN A C 1
ATOM 3786 O O . GLN A 1 476 ? 6.590 0.324 18.872 1.00 95.19 476 GLN A O 1
ATOM 3791 N N . ASP A 1 477 ? 4.690 1.363 19.423 1.00 94.56 477 ASP A N 1
ATOM 3792 C CA . ASP A 1 477 ? 4.853 1.174 20.867 1.00 94.56 477 ASP A CA 1
ATOM 3793 C C . ASP A 1 477 ? 4.418 -0.232 21.306 1.00 94.56 477 ASP A C 1
ATOM 3795 O O . ASP A 1 477 ? 3.428 -0.442 22.010 1.00 94.56 477 ASP A O 1
ATOM 3799 N N . LYS A 1 478 ? 5.210 -1.223 20.882 1.00 93.94 478 LYS A N 1
ATOM 3800 C CA . LYS A 1 478 ? 4.979 -2.647 21.158 1.00 93.94 478 LYS A CA 1
ATOM 3801 C C . LYS A 1 478 ? 4.908 -2.941 22.657 1.00 93.94 478 LYS A C 1
ATOM 3803 O O . LYS A 1 478 ? 4.197 -3.854 23.064 1.00 93.94 478 LYS A O 1
ATOM 3808 N N . LYS A 1 479 ? 5.648 -2.203 23.491 1.00 93.50 479 LYS A N 1
ATOM 3809 C CA . LYS A 1 479 ? 5.626 -2.401 24.946 1.00 93.50 479 LYS A CA 1
ATOM 3810 C C . LYS A 1 479 ? 4.323 -1.863 25.534 1.00 93.50 479 LYS A C 1
ATOM 3812 O O . LYS A 1 479 ? 3.647 -2.614 26.233 1.00 93.50 479 LYS A O 1
ATOM 3817 N N . GLY A 1 480 ? 3.965 -0.619 25.210 1.00 94.44 480 GLY A N 1
ATOM 3818 C CA . GLY A 1 480 ? 2.752 0.021 25.715 1.00 94.44 480 GLY A CA 1
ATOM 3819 C C . GLY A 1 480 ? 1.490 -0.756 25.351 1.00 94.44 480 GLY A C 1
ATOM 3820 O O . GLY A 1 480 ? 0.671 -1.041 26.223 1.00 94.44 480 GLY A O 1
ATOM 3821 N N . ILE A 1 481 ? 1.360 -1.197 24.094 1.00 95.75 481 ILE A N 1
ATOM 3822 C CA . ILE A 1 481 ? 0.165 -1.939 23.667 1.00 95.75 481 ILE A CA 1
ATOM 3823 C C . ILE A 1 481 ? 0.063 -3.320 24.313 1.00 95.75 481 ILE A C 1
ATOM 3825 O O . ILE A 1 481 ? -1.018 -3.701 24.745 1.00 95.75 481 ILE A O 1
ATOM 3829 N N . ASN A 1 482 ? 1.171 -4.056 24.467 1.00 95.25 482 ASN A N 1
ATOM 3830 C CA . ASN A 1 482 ? 1.137 -5.354 25.144 1.00 95.25 482 ASN A CA 1
ATOM 3831 C C . ASN A 1 482 ? 0.749 -5.212 26.626 1.00 95.25 482 ASN A C 1
ATOM 3833 O O . ASN A 1 482 ? -0.001 -6.040 27.135 1.00 95.25 482 ASN A O 1
ATOM 3837 N N . GLN A 1 483 ? 1.215 -4.159 27.305 1.00 95.06 483 GLN A N 1
ATOM 3838 C CA . GLN A 1 483 ? 0.817 -3.864 28.685 1.00 95.06 483 GLN A CA 1
ATOM 3839 C C . GLN A 1 483 ? -0.667 -3.492 28.776 1.00 95.06 483 GLN A C 1
ATOM 3841 O O . GLN A 1 483 ? -1.382 -4.030 29.617 1.00 95.06 483 GLN A O 1
ATOM 3846 N N . ALA A 1 484 ? -1.156 -2.639 27.871 1.00 96.44 484 ALA A N 1
ATOM 3847 C CA . ALA A 1 484 ? -2.574 -2.299 27.796 1.00 96.44 484 ALA A CA 1
ATOM 3848 C C . ALA A 1 484 ? -3.447 -3.539 27.557 1.00 96.44 484 ALA A C 1
ATOM 3850 O O . ALA A 1 484 ? -4.414 -3.750 28.282 1.00 96.44 484 ALA A O 1
ATOM 3851 N N . MET A 1 485 ? -3.065 -4.401 26.608 1.00 95.62 485 MET A N 1
ATOM 3852 C CA . MET A 1 485 ? -3.769 -5.652 26.308 1.00 95.62 485 MET A CA 1
ATOM 3853 C C . MET A 1 485 ? -3.824 -6.606 27.506 1.00 95.62 485 MET A C 1
ATOM 3855 O O . MET A 1 485 ? -4.828 -7.286 27.681 1.00 95.62 485 MET A O 1
ATOM 3859 N N . GLN A 1 486 ? -2.778 -6.663 28.339 1.00 95.50 486 GLN A N 1
ATOM 3860 C CA . GLN A 1 486 ? -2.795 -7.472 29.563 1.00 95.50 486 GLN A CA 1
ATOM 3861 C C . GLN A 1 486 ? -3.852 -6.971 30.552 1.00 95.50 486 GLN A C 1
ATOM 3863 O O . GLN A 1 486 ? -4.617 -7.782 31.076 1.00 95.50 486 GLN A O 1
ATOM 3868 N N . LEU A 1 487 ? -3.946 -5.651 30.748 1.00 96.06 487 LEU A N 1
ATOM 3869 C CA . LEU A 1 487 ? -4.915 -5.033 31.662 1.00 96.06 487 LEU A CA 1
ATOM 3870 C C . LEU A 1 487 ? -6.372 -5.275 31.242 1.00 96.06 487 LEU A C 1
ATOM 3872 O O . LEU A 1 487 ? -7.241 -5.403 32.097 1.00 96.06 487 LEU A O 1
ATOM 3876 N N . VAL A 1 488 ? -6.639 -5.372 29.938 1.00 95.69 488 VAL A N 1
ATOM 3877 C CA . VAL A 1 488 ? -7.993 -5.586 29.392 1.00 95.69 488 VAL A CA 1
ATOM 3878 C C . VAL A 1 488 ? -8.209 -6.999 28.838 1.00 95.69 488 VAL A C 1
ATOM 3880 O O . VAL A 1 488 ? -9.185 -7.247 28.129 1.00 95.69 488 VAL A O 1
ATOM 3883 N N . SER A 1 489 ? -7.314 -7.941 29.147 1.00 95.69 489 SER A N 1
ATOM 3884 C CA . SER A 1 489 ? -7.325 -9.314 28.608 1.00 95.69 489 SER A CA 1
ATOM 3885 C C . SER A 1 489 ? -8.604 -10.092 28.935 1.00 95.69 489 SER A C 1
ATOM 3887 O O . SER A 1 489 ? -9.006 -10.982 28.184 1.00 95.69 489 SER A O 1
ATOM 3889 N N . LYS A 1 490 ? -9.293 -9.695 30.011 1.00 95.12 490 LYS A N 1
ATOM 3890 C CA . LYS A 1 490 ? -10.649 -10.135 30.355 1.00 95.12 490 LYS A CA 1
ATOM 3891 C C . LYS A 1 490 ? -11.630 -9.932 29.186 1.00 95.12 490 LYS A C 1
ATOM 3893 O O . LYS A 1 490 ? -12.409 -10.828 28.865 1.00 95.12 490 LYS A O 1
ATOM 3898 N N . TYR A 1 491 ? -11.544 -8.801 28.489 1.00 96.62 491 TYR A N 1
ATOM 3899 C CA . TYR A 1 491 ? -12.462 -8.432 27.407 1.00 96.62 491 TYR A CA 1
ATOM 3900 C C . TYR A 1 491 ? -11.933 -8.736 26.008 1.00 96.62 491 TYR A C 1
ATOM 3902 O O . TYR A 1 491 ? -12.732 -8.958 25.099 1.00 96.62 491 TYR A O 1
ATOM 3910 N N . TRP A 1 492 ? -10.614 -8.778 25.826 1.00 96.75 492 TRP A N 1
ATOM 3911 C CA . TRP A 1 492 ? -10.003 -8.925 24.509 1.00 96.75 492 TRP A CA 1
ATOM 3912 C C . TRP A 1 492 ? -9.054 -10.113 24.418 1.00 96.75 492 TRP A C 1
ATOM 3914 O O . TRP A 1 492 ? -8.154 -10.281 25.239 1.00 96.75 492 TRP A O 1
ATOM 3924 N N . LYS A 1 493 ? -9.175 -10.874 23.329 1.00 95.44 493 LYS A N 1
ATOM 3925 C CA . LYS A 1 493 ? -8.221 -11.916 22.947 1.00 95.44 493 LYS A CA 1
ATOM 3926 C C . LYS A 1 493 ? -7.455 -11.497 21.702 1.00 95.44 493 LYS A C 1
ATOM 3928 O O . LYS A 1 493 ? -8.043 -11.216 20.660 1.00 95.44 493 LYS A O 1
ATOM 3933 N N . ARG A 1 494 ? -6.125 -11.496 21.788 1.00 95.19 494 ARG A N 1
ATOM 3934 C CA . ARG A 1 494 ? -5.255 -11.284 20.625 1.00 95.19 494 ARG A CA 1
ATOM 3935 C C . ARG A 1 494 ? -5.337 -12.488 19.682 1.00 95.19 494 ARG A C 1
ATOM 3937 O O . ARG A 1 494 ? -5.222 -13.624 20.133 1.00 95.19 494 ARG A O 1
ATOM 3944 N N . SER A 1 495 ? -5.504 -12.222 18.389 1.00 93.69 495 SER A N 1
ATOM 3945 C CA . SER A 1 495 ? -5.495 -13.227 17.322 1.00 93.69 495 SER A CA 1
ATOM 3946 C C . SER A 1 495 ? -4.156 -13.235 16.599 1.00 93.69 495 SER A C 1
ATOM 3948 O O . SER A 1 495 ? -3.281 -14.036 16.907 1.00 93.69 495 SER A O 1
ATOM 3950 N N . THR A 1 496 ? -3.977 -12.307 15.663 1.00 93.12 496 THR A N 1
ATOM 3951 C CA . THR A 1 496 ? -2.828 -12.269 14.757 1.00 93.12 496 THR A CA 1
ATOM 3952 C C . THR A 1 496 ? -2.064 -10.978 14.988 1.00 93.12 496 THR A C 1
ATOM 3954 O O . THR A 1 496 ? -2.655 -9.942 15.290 1.00 93.12 496 THR A O 1
ATOM 3957 N N . THR A 1 497 ? -0.740 -11.032 14.881 1.00 96.88 497 THR A N 1
ATOM 3958 C CA . THR A 1 497 ? 0.117 -9.843 14.901 1.00 96.88 497 THR A CA 1
ATOM 3959 C C . THR A 1 497 ? 0.963 -9.839 13.640 1.00 96.88 497 THR A C 1
ATOM 3961 O O . THR A 1 497 ? 1.689 -10.796 13.390 1.00 96.88 497 THR A O 1
ATOM 3964 N N . VAL A 1 498 ? 0.873 -8.767 12.858 1.00 97.00 498 VAL A N 1
ATOM 3965 C CA . VAL A 1 498 ? 1.626 -8.592 11.614 1.00 97.00 498 VAL A CA 1
ATOM 3966 C C . VAL A 1 498 ? 2.696 -7.537 11.856 1.00 97.00 498 VAL A C 1
ATOM 3968 O O . VAL A 1 498 ? 2.391 -6.393 12.186 1.00 97.00 498 VAL A O 1
ATOM 3971 N N . GLY A 1 499 ? 3.967 -7.917 11.753 1.00 97.19 499 GLY A N 1
ATOM 3972 C CA . GLY A 1 499 ? 5.071 -6.960 11.799 1.00 97.19 499 GLY A CA 1
ATOM 3973 C C . GLY A 1 499 ? 5.186 -6.240 10.464 1.00 97.19 499 GLY A C 1
ATOM 3974 O O . GLY A 1 499 ? 5.296 -6.906 9.441 1.00 97.19 499 GLY A O 1
ATOM 3975 N N . ILE A 1 500 ? 5.186 -4.907 10.477 1.00 96.19 500 ILE A N 1
ATOM 3976 C CA . ILE A 1 500 ? 5.276 -4.105 9.255 1.00 96.19 500 ILE A CA 1
ATOM 3977 C C . ILE A 1 500 ? 6.444 -3.126 9.301 1.00 96.19 500 ILE A C 1
ATOM 3979 O O . ILE A 1 500 ? 6.888 -2.708 10.374 1.00 96.19 500 ILE A O 1
ATOM 3983 N N . ASN A 1 501 ? 6.932 -2.736 8.125 1.00 93.06 501 ASN A N 1
ATOM 3984 C CA . ASN A 1 501 ? 7.889 -1.641 7.995 1.00 93.06 501 ASN A CA 1
ATOM 3985 C C . ASN A 1 501 ? 7.226 -0.446 7.310 1.00 93.06 501 ASN A C 1
ATOM 3987 O O . ASN A 1 501 ? 6.854 -0.527 6.142 1.00 93.06 501 ASN A O 1
ATOM 3991 N N . MET A 1 502 ? 7.117 0.667 8.030 1.00 86.56 502 MET A N 1
ATOM 3992 C CA . MET A 1 502 ? 6.508 1.895 7.541 1.00 86.56 502 MET A CA 1
ATOM 3993 C C . MET A 1 502 ? 7.503 3.045 7.631 1.00 86.56 502 MET A C 1
ATOM 3995 O O . MET A 1 502 ? 7.797 3.537 8.717 1.00 86.56 502 MET A O 1
ATOM 3999 N N . GLY A 1 503 ? 8.046 3.472 6.489 1.00 80.00 503 GLY A N 1
ATOM 4000 C CA . GLY A 1 503 ? 8.998 4.588 6.452 1.00 80.00 503 GLY A CA 1
ATOM 4001 C C . GLY A 1 503 ? 10.255 4.352 7.301 1.00 80.00 503 GLY A C 1
ATOM 4002 O O . GLY A 1 503 ? 10.769 5.289 7.899 1.00 80.00 503 GLY A O 1
ATOM 4003 N N . GLY A 1 504 ? 10.716 3.100 7.410 1.00 84.31 504 GLY A N 1
ATOM 4004 C CA . GLY A 1 504 ? 11.849 2.715 8.260 1.00 84.31 504 GLY A CA 1
ATOM 4005 C C . GLY A 1 504 ? 11.471 2.390 9.710 1.00 84.31 504 GLY A C 1
ATOM 4006 O O . GLY A 1 504 ? 12.310 1.892 10.460 1.00 84.31 504 GLY A O 1
ATOM 4007 N N . LEU A 1 505 ? 10.218 2.620 10.114 1.00 86.38 505 LEU A N 1
ATOM 4008 C CA . LEU A 1 505 ? 9.719 2.271 11.440 1.00 86.38 505 LEU A CA 1
ATOM 4009 C C . LEU A 1 505 ? 9.196 0.831 11.455 1.00 86.38 505 LEU A C 1
ATOM 4011 O O . LEU A 1 505 ? 8.279 0.473 10.717 1.00 86.38 505 LEU A O 1
ATOM 4015 N N . ALA A 1 506 ? 9.749 0.013 12.351 1.00 93.38 506 ALA A N 1
ATOM 4016 C CA . ALA A 1 506 ? 9.276 -1.346 12.602 1.00 93.38 506 ALA A CA 1
ATOM 4017 C C . ALA A 1 506 ? 8.043 -1.340 13.527 1.00 93.38 506 ALA A C 1
ATOM 4019 O O . ALA A 1 506 ? 8.172 -1.485 14.749 1.00 93.38 506 ALA A O 1
ATOM 4020 N N . ALA A 1 507 ? 6.857 -1.172 12.945 1.00 95.50 507 ALA A N 1
ATOM 4021 C CA . ALA A 1 507 ? 5.570 -1.181 13.640 1.00 95.50 507 ALA A CA 1
ATOM 4022 C C . ALA A 1 507 ? 4.921 -2.577 13.630 1.00 95.50 507 ALA A C 1
ATOM 4024 O O . ALA A 1 507 ? 5.419 -3.513 13.000 1.00 95.50 507 ALA A O 1
ATOM 4025 N N . CYS A 1 508 ? 3.824 -2.738 14.365 1.00 97.38 508 CYS A N 1
ATOM 4026 C CA . CYS A 1 508 ? 3.016 -3.953 14.347 1.00 97.38 508 CYS A CA 1
ATOM 4027 C C . CYS A 1 508 ? 1.532 -3.612 14.215 1.00 97.38 508 CYS A C 1
ATOM 4029 O O . CYS A 1 508 ? 1.058 -2.645 14.812 1.00 97.38 508 CYS A O 1
ATOM 4031 N N . VAL A 1 509 ? 0.819 -4.456 13.474 1.00 98.12 509 VAL A N 1
ATOM 4032 C CA . VAL A 1 509 ? -0.639 -4.481 13.398 1.00 98.12 509 VAL A CA 1
ATOM 4033 C C . VAL A 1 509 ? -1.154 -5.626 14.257 1.00 98.12 509 VAL A C 1
ATOM 4035 O O . VAL A 1 509 ? -0.700 -6.761 14.113 1.00 98.12 509 VAL A O 1
ATOM 4038 N N . TYR A 1 510 ? -2.082 -5.337 15.160 1.00 98.00 510 TYR A N 1
ATOM 4039 C CA . TYR A 1 510 ? -2.633 -6.274 16.130 1.00 98.00 510 TYR A CA 1
ATOM 4040 C C . TYR A 1 510 ? -4.117 -6.490 15.859 1.00 98.00 510 TYR A C 1
ATOM 4042 O O . TYR A 1 510 ? -4.910 -5.565 16.011 1.00 98.00 510 TYR A O 1
ATOM 4050 N N . MET A 1 511 ? -4.487 -7.725 15.525 1.00 97.81 511 MET A N 1
ATOM 4051 C CA . MET A 1 511 ? -5.881 -8.156 15.455 1.00 97.81 511 MET A CA 1
ATOM 4052 C C . MET A 1 511 ? -6.330 -8.721 16.800 1.00 97.81 511 MET A C 1
ATOM 4054 O O . MET A 1 511 ? -5.656 -9.578 17.383 1.00 97.81 511 MET A O 1
ATOM 4058 N N . MET A 1 512 ? -7.492 -8.282 17.271 1.00 96.69 512 MET A N 1
ATOM 4059 C CA . MET A 1 512 ? -8.106 -8.719 18.522 1.00 96.69 512 MET A CA 1
ATOM 4060 C C . MET A 1 512 ? -9.580 -9.060 18.317 1.00 96.69 512 MET A C 1
ATOM 4062 O O . MET A 1 512 ? -10.249 -8.438 17.499 1.00 96.69 512 MET A O 1
ATOM 4066 N N . TYR A 1 513 ? -10.093 -10.006 19.097 1.00 97.38 513 TYR A N 1
ATOM 4067 C CA . TYR A 1 513 ? -11.513 -10.349 19.152 1.00 97.38 513 TYR A CA 1
ATOM 4068 C C . TYR A 1 513 ? -12.083 -10.054 20.533 1.00 97.38 513 TYR A C 1
ATOM 4070 O O . TYR A 1 513 ? -11.401 -10.227 21.550 1.00 97.38 513 TYR A O 1
ATOM 4078 N N . ARG A 1 514 ? -13.342 -9.618 20.555 1.00 97.12 514 ARG A N 1
ATOM 4079 C CA . ARG A 1 514 ? -14.096 -9.371 21.776 1.00 97.12 514 ARG A CA 1
ATOM 4080 C C . ARG A 1 514 ? -14.506 -10.706 22.396 1.00 97.12 514 ARG A C 1
ATOM 4082 O O . ARG A 1 514 ? -15.198 -11.510 21.775 1.00 97.12 514 ARG A O 1
ATOM 4089 N N . ASN A 1 515 ? -14.088 -10.935 23.637 1.00 94.75 515 ASN A N 1
ATOM 4090 C CA . ASN A 1 515 ? -14.469 -12.112 24.416 1.00 94.75 515 ASN A CA 1
ATOM 4091 C C . ASN A 1 515 ? -15.974 -12.100 24.738 1.00 94.75 515 ASN A C 1
ATOM 4093 O O . ASN A 1 515 ? -16.663 -11.102 24.532 1.00 94.75 515 ASN A O 1
ATOM 4097 N N . SER A 1 516 ? -16.472 -13.200 25.307 1.00 93.62 516 SER A N 1
ATOM 4098 C CA . SER A 1 516 ? -17.874 -13.317 25.748 1.00 93.62 516 SER A CA 1
ATOM 4099 C C . SER A 1 516 ? -18.185 -12.586 27.060 1.00 93.62 516 SER A C 1
ATOM 4101 O O . SER A 1 516 ? -19.335 -12.570 27.479 1.00 93.62 516 SER A O 1
ATOM 4103 N N . GLU A 1 517 ? -17.178 -12.009 27.715 1.00 94.50 517 GLU A N 1
ATOM 4104 C CA . GLU A 1 517 ? -17.338 -11.327 28.997 1.00 94.50 517 GLU A CA 1
ATOM 4105 C C . GLU A 1 517 ? -18.113 -10.013 28.843 1.00 94.50 517 GLU A C 1
ATOM 4107 O O . GLU A 1 517 ? -17.680 -9.135 28.089 1.00 94.50 517 GLU A O 1
ATOM 4112 N N . VAL A 1 518 ? -19.215 -9.857 29.578 1.00 94.75 518 VAL A N 1
ATOM 4113 C CA . VAL A 1 518 ? -20.031 -8.631 29.594 1.00 94.75 518 VAL A CA 1
ATOM 4114 C C . VAL A 1 518 ? -19.241 -7.489 30.231 1.00 94.75 518 VAL A C 1
ATOM 4116 O O . VAL A 1 518 ? -18.503 -7.689 31.193 1.00 94.75 518 VAL A O 1
ATOM 4119 N N . PHE A 1 519 ? -19.359 -6.285 29.675 1.00 95.31 519 PHE A N 1
ATOM 4120 C CA . PHE A 1 519 ? -18.669 -5.121 30.218 1.00 95.31 519 PHE A CA 1
ATOM 4121 C C . PHE A 1 519 ? -19.317 -4.656 31.529 1.00 95.31 519 PHE A C 1
ATOM 4123 O O . PHE A 1 519 ? -20.503 -4.334 31.555 1.00 95.31 519 PHE A O 1
ATOM 4130 N N . ASP A 1 520 ? -18.533 -4.582 32.605 1.00 92.81 520 ASP A N 1
ATOM 4131 C CA . ASP A 1 520 ? -19.008 -4.142 33.917 1.00 92.81 520 ASP A CA 1
ATOM 4132 C C . ASP A 1 520 ? -18.608 -2.684 34.187 1.00 92.81 520 ASP A C 1
ATOM 4134 O O . ASP A 1 520 ? -17.459 -2.379 34.510 1.00 92.81 520 ASP A O 1
ATOM 4138 N N . LYS A 1 521 ? -19.581 -1.771 34.087 1.00 88.25 521 LYS A N 1
ATOM 4139 C CA . LYS A 1 521 ? -19.381 -0.336 34.362 1.00 88.25 521 LYS A CA 1
ATOM 4140 C C . LYS A 1 521 ? -18.995 -0.051 35.818 1.00 88.25 521 LYS A C 1
ATOM 4142 O O . LYS A 1 521 ? -18.428 1.005 36.082 1.00 88.25 521 LYS A O 1
ATOM 4147 N N . SER A 1 522 ? -19.300 -0.956 36.750 1.00 90.19 522 SER A N 1
ATOM 4148 C CA . SER A 1 522 ? -18.997 -0.777 38.174 1.00 90.19 522 SER A CA 1
ATOM 4149 C C . SER A 1 522 ? -17.538 -1.083 38.530 1.00 90.19 522 SER A C 1
ATOM 4151 O O . SER A 1 522 ? -17.075 -0.672 39.592 1.00 90.19 522 SER A O 1
ATOM 4153 N N . GLN A 1 523 ? -16.795 -1.754 37.643 1.00 89.00 523 GLN A N 1
ATOM 4154 C CA . GLN A 1 523 ? -15.386 -2.094 37.845 1.00 89.00 523 GLN A CA 1
ATOM 4155 C C . GLN A 1 523 ? -14.481 -1.134 37.068 1.00 89.00 523 GLN A C 1
ATOM 4157 O O . GLN A 1 523 ? -14.177 -1.399 35.910 1.00 89.00 523 GLN A O 1
ATOM 4162 N N . PRO A 1 524 ? -14.016 -0.016 37.652 1.00 88.06 524 PRO A N 1
ATOM 4163 C CA . PRO A 1 524 ? -13.150 0.908 36.933 1.00 88.06 524 PRO A CA 1
ATOM 4164 C C . PRO A 1 524 ? -11.812 0.255 36.565 1.00 88.06 524 PRO A C 1
ATOM 4166 O O . PRO A 1 524 ? -11.250 -0.541 37.320 1.00 88.06 524 PRO A O 1
ATOM 4169 N N . LEU A 1 525 ? -11.260 0.650 35.416 1.00 92.38 525 LEU A N 1
ATOM 4170 C CA . LEU A 1 525 ? -9.924 0.234 35.006 1.00 92.38 525 LEU A CA 1
ATOM 4171 C C . LEU A 1 525 ? -8.872 0.755 35.996 1.00 92.38 525 LEU A C 1
ATOM 4173 O O . LEU A 1 525 ? -8.658 1.962 36.119 1.00 92.38 525 LEU A O 1
ATOM 4177 N N . VAL A 1 526 ? -8.153 -0.162 36.640 1.00 90.75 526 VAL A N 1
ATOM 4178 C CA . VAL A 1 526 ? -7.003 0.170 37.487 1.00 90.75 526 VAL A CA 1
ATOM 4179 C C . VAL A 1 526 ? -5.732 0.105 36.647 1.00 90.75 526 VAL A C 1
ATOM 4181 O O . VAL A 1 526 ? -5.306 -0.967 36.222 1.00 90.75 526 VAL A O 1
ATOM 4184 N N . ILE A 1 527 ? -5.110 1.261 36.412 1.00 89.69 527 ILE A N 1
ATOM 4185 C CA . ILE A 1 527 ? -3.813 1.352 35.731 1.00 89.69 527 ILE A CA 1
ATOM 4186 C C . ILE A 1 527 ? -2.724 1.440 36.807 1.00 89.69 527 ILE A C 1
ATOM 4188 O O . ILE A 1 527 ? -2.715 2.414 37.567 1.00 89.69 527 ILE A O 1
ATOM 4192 N N . PRO A 1 528 ? -1.802 0.463 36.900 1.00 82.62 528 PRO A N 1
ATOM 4193 C CA . PRO A 1 528 ? -0.706 0.526 37.857 1.00 82.62 528 PRO A CA 1
ATOM 4194 C C . PRO A 1 528 ? 0.126 1.793 37.641 1.00 82.62 528 PRO A C 1
ATOM 4196 O O . PRO A 1 528 ? 0.534 2.091 36.515 1.00 82.62 528 PRO A O 1
ATOM 4199 N N . ARG A 1 529 ? 0.408 2.539 38.715 1.00 70.62 529 ARG A N 1
ATOM 4200 C CA . ARG A 1 529 ? 1.403 3.612 38.645 1.00 70.62 529 ARG A CA 1
ATOM 4201 C C . ARG A 1 529 ? 2.761 2.959 38.410 1.00 70.62 529 ARG A C 1
ATOM 4203 O O . ARG A 1 529 ? 3.170 2.082 39.168 1.00 70.62 529 ARG A O 1
ATOM 4210 N N . PHE A 1 530 ? 3.450 3.368 37.349 1.00 56.53 530 PHE A N 1
ATOM 4211 C CA . PHE A 1 530 ? 4.875 3.092 37.229 1.00 56.53 530 PHE A CA 1
ATOM 4212 C C . PHE A 1 530 ? 5.579 3.933 38.290 1.00 56.53 530 PHE A C 1
ATOM 4214 O O . PHE A 1 530 ? 5.945 5.074 38.020 1.00 56.53 530 PHE A O 1
ATOM 4221 N N . ASP A 1 531 ? 5.734 3.391 39.495 1.00 42.66 531 ASP A N 1
ATOM 4222 C CA . ASP A 1 531 ? 6.762 3.898 40.391 1.00 42.66 531 ASP A CA 1
ATOM 4223 C C . ASP A 1 531 ? 8.095 3.735 39.665 1.00 42.66 531 ASP A C 1
ATOM 4225 O O . ASP A 1 531 ? 8.425 2.656 39.153 1.00 42.66 531 ASP A O 1
ATOM 4229 N N . GLU A 1 532 ? 8.842 4.832 39.576 1.00 40.62 532 GLU A N 1
ATOM 4230 C CA . GLU A 1 532 ? 10.252 4.803 39.232 1.00 40.62 532 GLU A CA 1
ATOM 4231 C C . GLU A 1 532 ? 10.932 3.902 40.261 1.00 40.62 532 GLU A C 1
ATOM 4233 O O . GLU A 1 532 ? 11.309 4.335 41.346 1.00 40.62 532 GLU A O 1
ATOM 4238 N N . ARG A 1 533 ? 11.057 2.608 39.949 1.00 35.62 533 ARG A N 1
ATOM 4239 C CA . ARG A 1 533 ? 11.981 1.745 40.669 1.00 35.62 533 ARG A CA 1
ATOM 4240 C C . ARG A 1 533 ? 13.359 2.347 40.444 1.00 35.62 533 ARG A C 1
ATOM 4242 O O . ARG A 1 533 ? 13.972 2.151 39.394 1.00 35.62 533 ARG A O 1
ATOM 4249 N N . SER A 1 534 ? 13.819 3.096 41.440 1.00 32.75 534 SER A N 1
ATOM 4250 C CA . SER A 1 534 ? 15.229 3.289 41.715 1.00 32.75 534 SER A CA 1
ATOM 4251 C C . SER A 1 534 ? 15.908 1.924 41.562 1.00 32.75 534 SER A C 1
ATOM 4253 O O . SER A 1 534 ? 15.377 0.920 42.049 1.00 32.75 534 SER A O 1
ATOM 4255 N N . PRO A 1 535 ? 17.026 1.824 40.824 1.00 36.81 535 PRO A N 1
ATOM 4256 C CA . PRO A 1 535 ? 17.732 0.562 40.730 1.00 36.81 535 PRO A CA 1
ATOM 4257 C C . PRO A 1 535 ? 18.144 0.183 42.151 1.00 36.81 535 PRO A C 1
ATOM 4259 O O . PRO A 1 535 ? 18.956 0.870 42.775 1.00 36.81 535 PRO A O 1
ATOM 4262 N N . SER A 1 536 ? 17.531 -0.875 42.682 1.00 35.12 536 SER A N 1
ATOM 4263 C CA . SER A 1 536 ? 17.935 -1.471 43.944 1.00 35.12 536 SER A CA 1
ATOM 4264 C C . SER A 1 536 ? 19.415 -1.806 43.820 1.00 35.12 536 SER A C 1
ATOM 4266 O O . SER A 1 536 ? 19.815 -2.603 42.966 1.00 35.12 536 SER A O 1
ATOM 4268 N N . LYS A 1 537 ? 20.230 -1.146 44.643 1.00 37.59 537 LYS A N 1
ATOM 4269 C CA . LYS A 1 537 ? 21.644 -1.448 44.844 1.00 37.59 537 LYS A CA 1
ATOM 4270 C C . LYS A 1 537 ? 21.770 -2.808 45.532 1.00 37.59 537 LYS A C 1
ATOM 4272 O O . LYS A 1 537 ? 22.168 -2.845 46.678 1.00 37.59 537 LYS A O 1
ATOM 4277 N N . ASP A 1 538 ? 21.451 -3.896 44.845 1.00 38.03 538 ASP A N 1
ATOM 4278 C CA . ASP A 1 538 ? 21.773 -5.252 45.295 1.00 38.03 538 ASP A CA 1
ATOM 4279 C C . ASP A 1 538 ? 22.030 -6.150 44.083 1.00 38.03 538 ASP A C 1
ATOM 4281 O O . ASP A 1 538 ? 21.276 -7.046 43.728 1.00 38.03 538 ASP A O 1
ATOM 4285 N N . SER A 1 539 ? 23.153 -5.876 43.426 1.00 34.34 539 SER A N 1
ATOM 4286 C CA . SER A 1 539 ? 23.905 -6.886 42.685 1.00 34.34 539 SER A CA 1
ATOM 4287 C C . SER A 1 539 ? 25.381 -6.722 43.045 1.00 34.34 539 SER A C 1
ATOM 4289 O O . SER A 1 539 ? 26.220 -6.335 42.229 1.00 34.34 539 SER A O 1
ATOM 4291 N N . LYS A 1 540 ? 25.697 -6.935 44.327 1.00 35.66 540 LYS A N 1
ATOM 4292 C CA . LYS A 1 540 ? 27.064 -7.241 44.746 1.00 35.66 540 LYS A CA 1
ATOM 4293 C C . LYS A 1 540 ? 27.326 -8.713 44.435 1.00 35.66 540 LYS A C 1
ATOM 4295 O O . LYS A 1 540 ? 26.642 -9.572 44.968 1.00 35.66 540 LYS A O 1
ATOM 4300 N N . LYS A 1 541 ? 28.348 -8.929 43.603 1.00 36.38 541 LYS A N 1
ATOM 4301 C CA . LYS A 1 541 ? 29.272 -10.072 43.583 1.00 36.38 541 LYS A CA 1
ATOM 4302 C C . LYS A 1 541 ? 28.666 -11.471 43.747 1.00 36.38 541 LYS A C 1
ATOM 4304 O O . LYS A 1 541 ? 28.439 -11.899 44.868 1.00 36.38 541 LYS A O 1
ATOM 4309 N N . VAL A 1 542 ? 28.666 -12.229 42.652 1.00 34.66 542 VAL A N 1
ATOM 4310 C CA . VAL A 1 542 ? 29.319 -13.548 42.639 1.00 34.66 542 VAL A CA 1
ATOM 4311 C C . VAL A 1 542 ? 30.070 -13.654 41.310 1.00 34.66 542 VAL A C 1
ATOM 4313 O O . VAL A 1 542 ? 29.492 -13.948 40.269 1.00 34.66 542 VAL A O 1
ATOM 4316 N N . SER A 1 543 ? 31.343 -13.264 41.341 1.00 37.94 543 SER A N 1
ATOM 4317 C CA . SER A 1 543 ? 32.361 -13.882 40.499 1.00 37.94 543 SER A CA 1
ATOM 4318 C C . SER A 1 543 ? 32.754 -15.200 41.164 1.00 37.94 543 SER A C 1
ATOM 4320 O O . SER A 1 543 ? 32.677 -15.298 42.388 1.00 37.94 543 SER A O 1
ATOM 4322 N N . ASP A 1 544 ? 33.219 -16.135 40.343 1.00 35.25 544 ASP A N 1
ATOM 4323 C CA . ASP A 1 544 ? 33.923 -17.366 40.717 1.00 35.25 544 ASP A CA 1
ATOM 4324 C C . ASP A 1 544 ? 33.012 -18.555 41.067 1.00 35.25 544 ASP A C 1
ATOM 4326 O O . ASP A 1 544 ? 32.400 -18.606 42.130 1.00 35.25 544 ASP A O 1
ATOM 4330 N N . ILE A 1 545 ? 32.917 -19.508 40.131 1.00 37.91 545 ILE A N 1
ATOM 4331 C CA . ILE A 1 545 ? 33.413 -20.892 40.264 1.00 37.91 545 ILE A CA 1
ATOM 4332 C C . ILE A 1 545 ? 33.391 -21.539 38.860 1.00 37.91 545 ILE A C 1
ATOM 4334 O O . ILE A 1 545 ? 32.341 -21.585 38.222 1.00 37.91 545 ILE A O 1
ATOM 4338 N N . GLU A 1 546 ? 34.603 -21.922 38.439 1.00 34.44 546 GLU A N 1
ATOM 4339 C CA . GLU A 1 546 ? 35.074 -22.929 37.456 1.00 34.44 546 GLU A CA 1
ATOM 4340 C C . GLU A 1 546 ? 34.257 -23.282 36.204 1.00 34.44 546 GLU A C 1
ATOM 4342 O O . GLU A 1 546 ? 33.152 -23.861 36.309 1.00 34.44 546 GLU A O 1
#

Secondary structure (DSSP, 8-state):
--------S-TTTTT-EEEEEEEE-TT-HHHHHHHHHHHH--EEEEETTEEEEEEEGGGHHHHTT-SSEEEEEEEEEEES-----S-HHHHHHHHHHHGGGS-HHHHHHHHHHH---SS---SS-SS--S--------TTT-------------HHHHHHHHHHHHHHHHHHHHHHHHTT-------------SSSSHHHHHHHHHHHHHHHHHHHHHHHHHHGGGTTTS-----PPPS----PPPPPPSS---TTS-EEEEEEEEE-S--SS-HHHHHHHHHHHHHHHH-PEE-SSS-SEEEEEEEETTEEEEEEES-SS-GGGTT--S--TTPPPHHHHHHHHHHTT--TT-EEEETT-TTTHHHHHHHHH-TTSEEEEEES-HHHHHHHHHHHHHHHHHHHHTT-PPP-EEEEE-BTTB-SS-TT-BSEEEEE---SSSSS-HHHHHHHHHHHHHHHHHHBPTTT-EEEEEES-HHHHHHHHHHTTTTEEEEEEEEEEETTEEEEEEEEEE-SPPP-TTS---PPP-------S---------

Organism: Mytilus edulis (NCBI:txid6550)

Mean predicted aligned error: 13.87 Å

Solvent-accessible surface area (backbone atoms only — not comparable to full-atom values): 31553 Å² total; per-residue (Å²): 133,84,77,86,76,83,73,89,60,59,81,78,62,46,62,44,72,43,40,36,39,29,35,28,55,32,66,42,41,70,58,38,45,53,51,42,34,73,76,66,71,33,57,69,50,77,52,94,33,24,39,37,35,44,39,34,38,77,46,50,61,59,61,75,65,48,56,40,42,36,41,38,25,32,51,32,39,77,42,71,75,61,65,76,41,82,48,42,49,60,39,36,39,52,52,28,56,46,63,80,74,44,38,37,56,65,31,50,55,39,44,50,66,75,47,86,68,100,53,87,78,74,59,62,48,98,64,79,60,94,65,51,70,83,54,61,76,36,82,81,79,68,68,80,78,74,88,69,100,63,87,78,72,49,76,68,53,55,50,50,52,55,50,52,51,52,52,50,52,51,48,54,52,53,54,58,54,63,71,69,66,83,75,86,88,84,89,90,80,88,87,88,90,80,70,81,66,61,63,66,54,53,54,59,51,50,59,50,52,54,52,50,55,50,52,54,48,56,55,43,60,68,52,48,78,75,58,80,85,66,91,87,82,91,77,85,85,79,90,87,70,83,81,77,76,77,79,74,78,93,66,84,81,50,94,82,40,57,27,27,36,52,48,45,49,70,48,71,88,83,65,58,61,51,46,66,28,52,23,52,34,37,37,47,16,50,32,52,48,65,64,42,28,83,27,94,82,73,48,78,44,43,38,36,39,40,34,49,65,40,33,39,37,38,26,37,57,72,45,96,60,55,52,46,58,78,68,65,80,46,79,49,102,78,59,70,51,44,24,57,37,38,47,55,49,60,76,61,65,79,53,77,70,38,32,36,34,19,53,53,31,52,31,29,43,50,52,53,46,45,33,73,77,46,68,60,38,45,35,39,31,20,18,74,52,63,74,30,48,53,24,22,52,54,21,51,53,52,44,29,50,58,22,51,79,66,79,40,80,60,69,68,71,51,76,44,82,44,48,49,61,62,61,100,61,59,70,46,62,34,35,33,39,44,38,66,51,77,49,24,74,94,47,76,33,57,74,54,35,60,56,48,46,37,39,29,57,47,39,47,50,42,26,32,20,68,65,77,8,34,37,38,41,35,35,57,40,62,65,42,51,54,54,23,48,62,78,38,39,77,37,39,43,80,73,52,74,43,59,31,51,57,96,87,40,74,29,35,37,40,34,31,37,31,32,80,56,78,70,59,87,89,62,73,87,82,76,81,78,83,71,82,74,68,81,76,93,76,84,78,80,86,78,90,82,134

Nearest PDB structures (foldseek):
  3tm5-assembly1_A  TM=7.914E-01  e=5.937E-24  Pyrococcus furiosus DSM 3638
  3tm4-assembly2_B  TM=7.988E-01  e=1.664E-22  Pyrococcus furiosus DSM 3638
  3tma-assembly1_A  TM=8.671E-01  e=1.970E-21  Thermus thermophilus HB27
  1vbk-assembly1_B  TM=4.527E-01  e=3.139E-07  Pyrococcus horikoshii OT3
  1vbk-assembly1_A  TM=4.606E-01  e=1.321E-06  Pyrococcus horikoshii OT3

pLDDT: mean 80.44, std 24.78, range [27.12, 98.75]

Radius of gyration: 30.69 Å; Cα contacts (8 Å, |Δi|>4): 883; chains: 1; bounding box: 76×68×90 Å

InterPro domains:
  IPR000241 Ribosomal RNA large subunit methyltransferase K/L-like, methyltransferase domain [PF01170] (326-500)
  IPR004114 THUMP domain [PS51165] (203-318)
  IPR029063 S-adenosyl-L-methionine-dependent methyltransferase superfamily [G3DSA:3.40.50.150] (324-521)
  IPR029063 S-adenosyl-L-methionine-dependent methyltransferase superfamily [SSF53335] (322-461)

Sequence (546 aa):
MSAPTNDNMSTDEKDILCEIEATVTTGFEPTAMEEAVEKLNAEVSVSRGRIILKVPISKVKKVLELGCVDNCYVLMTKVSDFKFSEDELESMGRLRELVRSVDWETGLRAWREVFTFKQPINSKPDVIPVELGEPVLSSRIHKPQKGDNVVKKSKRQKMKERMEKKKEERKKFAQNKISSENNVADKDNVTMVTELEDIKNLDKTSERLENSKEEEKVEKKKEDNVQEAETADDTKPDSNTEPMAKRPKLTEYSPDKPAFRVTCHRTGLNHSFDSMGAQSNFGAAVYNYFKWNVSMKEFDIEVMLYIDSDDVRVGLALTRQSLHRRHTIAFGPTTLRPTIAYNMLRLCKIQPGEIICDPMCGSGVIPIQAALYWPEATYLAGEIVRKAVDRTVENVEYVNKLQAEKEKPGIKVQTVKWDATNLPLQDESVTVFITDLPFGVRLGSKKENSSLYPKVLYEMSRVTKLKSGRACFLTQDKKGINQAMQLVSKYWKRSTTVGINMGGLAACVYMMYRNSEVFDKSQPLVIPRFDERSPSKDSKKVSDIE